Protein 4ZRM (pdb70)

Structure (mmCIF, N/CA/C/O backbone):
data_4ZRM
#
_entry.id   4ZRM
#
_cell.length_a   82.542
_cell.length_b   150.262
_cell.length_c   60.606
_cell.angle_alpha   90.00
_cell.angle_beta   90.00
_cell.angle_gamma   90.00
#
_symmetry.space_group_name_H-M   'P 21 21 2'
#
loop_
_entity.id
_entity.type
_entity.pdbx_description
1 polymer 'UDP-glucose 4-epimerase'
2 non-polymer NICOTINAMIDE-ADENINE-DINUCLEOTIDE
3 non-polymer GLYCEROL
4 water water
#
loop_
_atom_site.group_PDB
_atom_site.id
_atom_site.type_symbol
_atom_site.label_atom_id
_atom_site.label_alt_id
_atom_site.label_comp_id
_atom_site.label_asym_id
_atom_site.label_entity_id
_atom_site.label_seq_id
_atom_site.pdbx_PDB_ins_code
_atom_site.Cartn_x
_atom_site.Cartn_y
_atom_site.Cartn_z
_atom_site.occupancy
_atom_site.B_iso_or_equiv
_atom_site.auth_seq_id
_atom_site.auth_comp_id
_atom_site.auth_asym_id
_atom_site.auth_atom_id
_atom_site.pdbx_PDB_model_num
ATOM 1 N N . MET A 1 4 ? 33.358 34.904 5.745 1.00 27.13 1 MET A N 1
ATOM 2 C CA . MET A 1 4 ? 32.369 34.543 4.721 1.00 23.55 1 MET A CA 1
ATOM 3 C C . MET A 1 4 ? 31.037 34.114 5.350 1.00 18.57 1 MET A C 1
ATOM 4 O O . MET A 1 4 ? 31.032 33.268 6.253 1.00 21.89 1 MET A O 1
ATOM 9 N N . ASN A 1 5 ? 29.921 34.681 4.873 1.00 14.24 2 ASN A N 1
ATOM 10 C CA . ASN A 1 5 ? 28.587 34.299 5.364 1.00 11.62 2 ASN A CA 1
ATOM 11 C C . ASN A 1 5 ? 27.970 33.145 4.576 1.00 11.44 2 ASN A C 1
ATOM 12 O O . ASN A 1 5 ? 27.996 33.122 3.345 1.00 11.95 2 ASN A O 1
ATOM 17 N N . ILE A 1 6 ? 27.374 32.207 5.294 1.00 12.23 3 ILE A N 1
ATOM 18 C CA . ILE A 1 6 ? 26.747 31.050 4.668 1.00 8.23 3 ILE A CA 1
ATOM 19 C C . ILE A 1 6 ? 25.351 30.939 5.240 1.00 9.19 3 ILE A C 1
ATOM 20 O O . ILE A 1 6 ? 25.179 31.069 6.445 1.00 11.83 3 ILE A O 1
ATOM 25 N N . LEU A 1 7 ? 24.355 30.704 4.390 1.00 6.91 4 LEU A N 1
ATOM 26 C CA . LEU A 1 7 ? 22.990 30.474 4.862 1.00 8.84 4 LEU A CA 1
ATOM 27 C C . LEU A 1 7 ? 22.706 28.981 4.883 1.00 9.38 4 LEU A C 1
ATOM 28 O O . LEU A 1 7 ? 22.943 28.292 3.890 1.00 8.44 4 LEU A O 1
ATOM 33 N N . VAL A 1 8 ? 22.208 28.473 6.006 1.00 8.83 5 VAL A N 1
ATOM 34 C CA . VAL A 1 8 ? 21.772 27.076 6.066 1.00 6.86 5 VAL A CA 1
ATOM 35 C C . VAL A 1 8 ? 20.281 27.064 6.381 1.00 10.09 5 VAL A C 1
ATOM 36 O O . VAL A 1 8 ? 19.859 27.466 7.466 1.00 8.13 5 VAL A O 1
ATOM 40 N N . THR A 1 9 ? 19.468 26.630 5.430 1.00 8.65 6 THR A N 1
ATOM 41 C CA . THR A 1 9 ? 18.053 26.492 5.728 1.00 6.30 6 THR A CA 1
ATOM 42 C C . THR A 1 9 ? 17.864 25.128 6.376 1.00 5.89 6 THR A C 1
ATOM 43 O O . THR A 1 9 ? 18.588 24.172 6.069 1.00 6.17 6 THR A O 1
ATOM 47 N N . GLY A 1 10 ? 16.891 25.020 7.272 1.00 7.27 7 GLY A N 1
ATOM 48 C CA . GLY A 1 10 ? 16.649 23.745 7.921 1.00 7.74 7 GLY A CA 1
ATOM 49 C C . GLY A 1 10 ? 17.712 23.404 8.945 1.00 10.03 7 GLY A C 1
ATOM 50 O O . GLY A 1 10 ? 17.857 22.238 9.334 1.00 8.65 7 GLY A O 1
ATOM 51 N N . GLY A 1 11 ? 18.450 24.421 9.395 1.00 8.03 8 GLY A N 1
ATOM 52 C CA . GLY A 1 11 ? 19.567 24.214 10.304 1.00 9.63 8 GLY A CA 1
ATOM 53 C C . GLY A 1 11 ? 19.209 23.807 11.729 1.00 12.12 8 GLY A C 1
ATOM 54 O O . GLY A 1 11 ? 20.108 23.527 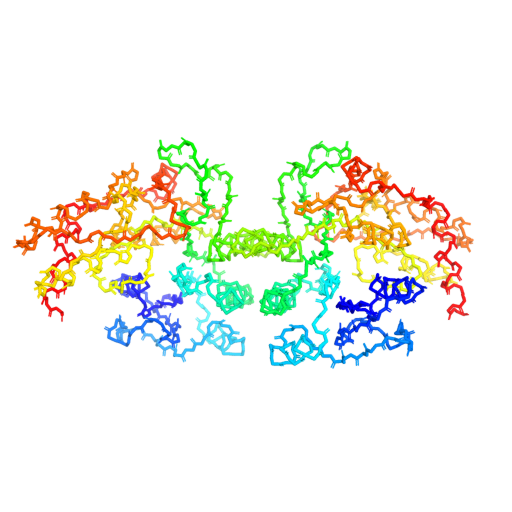12.526 1.00 12.91 8 GLY A O 1
ATOM 55 N N . ALA A 1 12 ? 17.919 23.778 12.065 1.00 7.55 9 ALA A N 1
ATOM 56 C CA . ALA A 1 12 ? 17.493 23.266 13.369 1.00 9.13 9 ALA A CA 1
ATOM 57 C C . ALA A 1 12 ? 17.139 21.789 13.267 1.00 8.30 9 ALA A C 1
ATOM 58 O O . ALA A 1 12 ? 16.776 21.154 14.260 1.00 8.98 9 ALA A O 1
ATOM 60 N N . GLY A 1 13 ? 17.237 21.240 12.062 1.00 7.98 10 GLY A N 1
ATOM 61 C CA . GLY A 1 13 ? 16.845 19.855 11.853 1.00 8.86 10 GLY A CA 1
ATOM 62 C C . GLY A 1 13 ? 17.979 18.871 12.047 1.00 10.99 10 GLY A C 1
ATOM 63 O O . GLY A 1 13 ? 19.065 19.244 12.483 1.00 10.61 10 GLY A O 1
ATOM 64 N N . PHE A 1 14 ? 17.723 17.614 11.701 1.00 8.22 11 PHE A N 1
ATOM 65 C CA . PHE A 1 14 ? 18.673 16.521 11.887 1.00 7.99 11 PHE A CA 1
ATOM 66 C C . PHE A 1 14 ? 19.965 16.754 11.097 1.00 9.18 11 PHE A C 1
ATOM 67 O O . PHE A 1 14 ? 21.010 17.017 11.684 1.00 9.72 11 PHE A O 1
ATOM 75 N N . ILE A 1 15 ? 19.908 16.676 9.775 1.00 7.66 12 ILE A N 1
ATOM 76 C CA . ILE A 1 15 ? 21.136 16.836 8.990 1.00 7.32 12 ILE A CA 1
ATOM 77 C C . ILE A 1 15 ? 21.646 18.275 9.044 1.00 9.01 12 ILE A C 1
ATOM 78 O O . ILE A 1 15 ? 22.863 18.524 9.171 1.00 9.61 12 ILE A O 1
ATOM 83 N N . GLY A 1 16 ? 20.715 19.224 8.953 1.00 8.12 13 GLY A N 1
ATOM 84 C CA . GLY A 1 16 ? 21.053 20.638 8.950 1.00 9.33 13 GLY A CA 1
ATOM 85 C C . GLY A 1 16 ? 21.847 21.089 10.167 1.00 10.59 13 GLY A C 1
ATOM 86 O O . GLY A 1 16 ? 22.801 21.865 10.047 1.00 8.65 13 GLY A O 1
ATOM 87 N N . SER A 1 17 ? 21.480 20.612 11.352 1.00 9.11 14 SER A N 1
ATOM 88 C CA . SER A 1 17 ? 22.206 21.044 12.546 1.00 10.83 14 SER A CA 1
ATOM 89 C C . SER A 1 17 ? 23.636 20.519 12.571 1.00 11.49 14 SER A C 1
ATOM 90 O O . SER A 1 17 ? 24.527 21.162 13.126 1.00 11.97 14 SER A O 1
ATOM 93 N N . HIS A 1 18 ? 23.860 19.348 11.988 1.00 9.27 15 HIS A N 1
ATOM 94 C CA . HIS A 1 18 ? 25.219 18.824 11.871 1.00 10.09 15 HIS A CA 1
ATOM 95 C C . HIS A 1 18 ? 26.030 19.646 10.868 1.00 11.21 15 HIS A C 1
ATOM 96 O O . HIS A 1 18 ? 27.221 19.890 11.082 1.00 11.68 15 HIS A O 1
ATOM 103 N N . VAL A 1 19 ? 25.389 20.076 9.784 1.00 10.43 16 VAL A N 1
ATOM 104 C CA . VAL A 1 19 ? 26.061 20.947 8.813 1.00 10.21 16 VAL A CA 1
ATOM 105 C C . VAL A 1 19 ? 26.447 22.292 9.438 1.00 10.28 16 VAL A C 1
ATOM 106 O O . VAL A 1 19 ? 27.567 22.784 9.242 1.00 10.89 16 VAL A O 1
ATOM 110 N N . VAL A 1 20 ? 25.526 22.885 10.193 1.00 8.49 17 VAL A N 1
ATOM 111 C CA . VAL A 1 20 ? 25.825 24.120 10.913 1.00 8.62 17 VAL A CA 1
ATOM 112 C C . VAL A 1 20 ? 27.017 23.945 11.854 1.00 10.55 17 VAL A C 1
ATOM 113 O O . VAL A 1 20 ? 27.937 24.774 11.860 1.00 10.98 17 VAL A O 1
ATOM 117 N N . ASP A 1 21 ? 27.008 22.872 12.635 1.00 10.16 18 ASP A N 1
ATOM 118 C CA . ASP A 1 21 ? 28.091 22.636 13.593 1.00 14.34 18 ASP A CA 1
ATOM 119 C C . ASP A 1 21 ? 29.450 22.607 12.905 1.00 17.32 18 ASP A C 1
ATOM 120 O O . ASP A 1 21 ? 30.419 23.215 13.381 1.00 16.31 18 ASP A O 1
ATOM 125 N N . LYS A 1 22 ? 29.507 21.908 11.777 1.00 13.74 19 LYS A N 1
ATOM 126 C CA . LYS A 1 22 ? 30.756 21.732 11.039 1.00 18.61 19 LYS A CA 1
ATOM 127 C C . LYS A 1 22 ? 31.240 23.047 10.431 1.00 18.00 19 LYS A C 1
ATOM 128 O O . LYS A 1 22 ? 32.441 23.342 10.430 1.00 15.58 19 LYS A O 1
ATOM 134 N N . LEU A 1 23 ? 30.306 23.847 9.927 1.00 14.09 20 LEU A N 1
ATOM 135 C CA . LEU A 1 23 ? 30.656 25.147 9.353 1.00 12.18 20 LEU A CA 1
ATOM 136 C C . LEU A 1 23 ? 31.155 26.113 10.420 1.00 16.09 20 LEU A C 1
ATOM 137 O O . LEU A 1 23 ? 32.143 26.824 10.203 1.00 16.24 20 LEU A O 1
ATOM 142 N N . ILE A 1 24 ? 30.477 26.135 11.568 1.00 11.87 21 ILE A N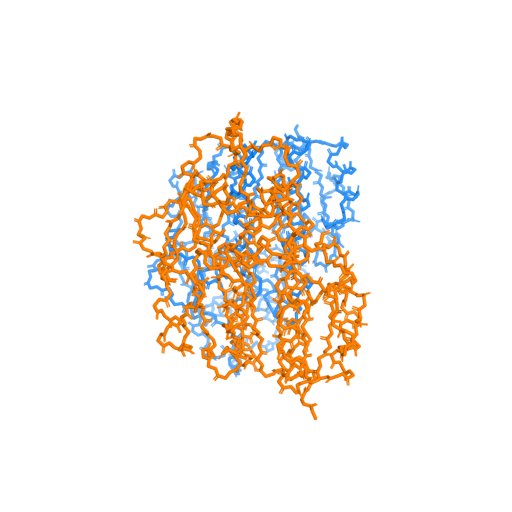 1
ATOM 143 C CA . ILE A 1 24 ? 30.902 26.973 12.692 1.00 16.12 21 ILE A CA 1
ATOM 144 C C . ILE A 1 24 ? 32.310 26.582 13.137 1.00 18.07 21 ILE A C 1
ATOM 145 O O . ILE A 1 24 ? 33.170 27.444 13.359 1.00 20.19 21 ILE A O 1
ATOM 150 N N . GLU A 1 25 ? 32.541 25.27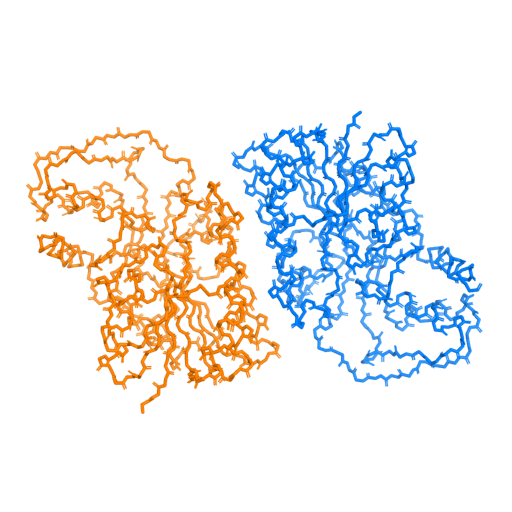9 13.251 1.00 15.10 22 GLU A N 1
ATOM 151 C CA . GLU A 1 25 ? 33.859 24.747 13.592 1.00 21.95 22 GLU A CA 1
ATOM 152 C C . GLU A 1 25 ? 34.935 25.264 12.654 1.00 25.27 22 GLU A C 1
ATOM 153 O O . GLU A 1 25 ? 36.016 25.645 13.095 1.00 26.82 22 GLU A O 1
ATOM 159 N N . ASN A 1 26 ? 34.644 25.249 11.355 1.00 20.53 23 ASN A N 1
ATOM 160 C CA . ASN A 1 26 ? 35.616 25.667 10.347 1.00 21.61 23 ASN A CA 1
ATOM 161 C C . ASN A 1 26 ? 35.746 27.176 10.181 1.00 20.58 23 ASN A C 1
ATOM 162 O O . ASN A 1 26 ? 36.421 27.638 9.262 1.00 25.22 23 ASN A O 1
ATOM 167 N N . GLY A 1 27 ? 35.081 27.932 11.050 1.00 19.56 24 GLY A N 1
ATOM 168 C CA . GLY A 1 27 ? 35.256 29.375 11.120 1.00 20.40 24 GLY A CA 1
ATOM 169 C C . GLY A 1 27 ? 34.342 30.222 10.253 1.00 22.79 24 GLY A C 1
ATOM 170 O O . GLY A 1 27 ? 34.565 31.418 10.101 1.00 19.16 24 GLY A O 1
ATOM 171 N N . TYR A 1 28 ? 33.301 29.627 9.679 1.00 16.87 25 TYR A N 1
ATOM 172 C CA . TYR A 1 28 ? 32.376 30.408 8.866 1.00 18.14 25 TYR A CA 1
ATOM 173 C C . TYR A 1 28 ? 31.349 31.142 9.710 1.00 17.41 25 TYR A C 1
ATOM 174 O O . TYR A 1 28 ? 31.008 30.702 10.806 1.00 16.70 25 TYR A O 1
ATOM 183 N N . GLY A 1 29 ? 30.859 32.262 9.191 1.00 15.17 26 GLY A N 1
ATOM 184 C CA . GLY A 1 29 ? 29.700 32.919 9.769 1.00 17.14 26 GLY A CA 1
ATOM 185 C C . GLY A 1 29 ? 28.468 32.217 9.222 1.00 14.82 26 GLY A C 1
ATOM 186 O O . GLY A 1 29 ? 28.305 32.105 8.001 1.00 16.39 26 GLY A O 1
ATOM 187 N N . VAL A 1 30 ? 27.615 31.714 10.107 1.00 12.13 27 VAL A N 1
ATOM 188 C CA . VAL A 1 30 ? 26.454 30.950 9.654 1.00 9.65 27 VAL A CA 1
ATOM 189 C C . VAL A 1 30 ? 25.155 31.621 10.078 1.00 10.96 27 VAL A C 1
ATOM 190 O O . VAL A 1 30 ? 24.996 32.038 11.233 1.00 10.87 27 VAL A O 1
ATOM 194 N N . ILE A 1 31 ? 24.244 31.744 9.123 1.00 9.58 28 ILE A N 1
ATOM 195 C CA . ILE A 1 31 ? 22.904 32.238 9.375 1.00 9.75 28 ILE A CA 1
ATOM 196 C C . ILE A 1 31 ? 21.986 31.037 9.151 1.00 12.04 28 ILE A C 1
ATOM 197 O O . ILE A 1 31 ? 22.126 30.327 8.148 1.00 10.41 28 ILE A O 1
ATOM 202 N N . VAL A 1 32 ? 21.083 30.788 10.098 1.00 8.79 29 VAL A N 1
ATOM 203 C CA . VAL A 1 32 ? 20.137 29.676 9.999 1.00 8.90 29 VAL A CA 1
ATOM 204 C C . VAL A 1 32 ? 18.704 30.183 9.845 1.00 10.79 29 VAL A C 1
ATOM 205 O O . VAL A 1 32 ? 18.278 31.080 10.576 1.00 10.20 29 VAL A O 1
ATOM 209 N N . VAL A 1 33 ? 17.971 29.631 8.877 1.00 8.13 30 VAL A N 1
ATOM 210 C CA . VAL A 1 33 ? 16.546 29.902 8.758 1.00 8.96 30 VAL A CA 1
ATOM 211 C C . VAL A 1 33 ? 15.825 28.589 8.995 1.00 10.65 30 VAL A C 1
ATOM 212 O O . VAL A 1 33 ? 16.115 27.598 8.328 1.00 8.89 30 VAL A O 1
ATOM 216 N N . ASP A 1 34 ? 14.898 28.564 9.952 1.00 8.17 31 ASP A N 1
ATOM 217 C CA . ASP A 1 34 ? 14.170 27.335 10.255 1.00 8.34 31 ASP A CA 1
ATOM 218 C C . ASP A 1 34 ? 12.873 27.698 10.973 1.00 7.94 31 ASP A C 1
ATOM 219 O O . ASP A 1 34 ? 12.886 28.518 11.895 1.00 9.41 31 ASP A O 1
ATOM 224 N N . ASN A 1 35 ? 11.751 27.130 10.541 1.00 8.64 32 ASN A N 1
ATOM 225 C CA . ASN A 1 35 ? 10.467 27.514 11.136 1.00 10.15 32 ASN A CA 1
ATOM 226 C C . ASN A 1 35 ? 10.083 26.609 12.312 1.00 11.47 32 ASN A C 1
ATOM 227 O O . ASN A 1 35 ? 8.998 26.745 12.882 1.00 8.89 32 ASN A O 1
ATOM 232 N N . LEU A 1 36 ? 10.989 25.690 12.654 1.00 8.13 33 LEU A N 1
ATOM 233 C CA . LEU A 1 36 ? 10.807 24.748 13.765 1.00 10.45 33 LEU A CA 1
ATOM 234 C C . LEU A 1 36 ? 9.544 23.894 13.640 1.00 13.23 33 LEU A C 1
ATOM 235 O O . LEU A 1 36 ? 8.906 23.561 14.639 1.00 15.64 33 LEU A O 1
ATOM 240 N N . SER A 1 37 ? 9.187 23.534 12.418 1.00 11.97 34 SER A N 1
ATOM 241 C CA . SER A 1 37 ? 8.049 22.649 12.204 1.00 15.55 34 SER A CA 1
ATOM 242 C C . SER A 1 37 ? 8.409 21.213 12.613 1.00 18.83 34 SER A C 1
ATOM 243 O O . SER A 1 37 ? 7.600 20.508 13.213 1.00 21.42 34 SER A O 1
ATOM 246 N N . SER A 1 38 ? 9.628 20.792 12.295 1.00 10.95 35 SER A N 1
ATOM 247 C CA . SER A 1 38 ? 10.139 19.488 12.716 1.00 12.05 35 SER A CA 1
ATOM 248 C C . SER A 1 38 ? 11.512 19.606 13.395 1.00 12.69 35 SER A C 1
ATOM 249 O O . SER A 1 38 ? 11.979 18.664 14.050 1.00 14.87 35 SER A O 1
ATOM 252 N N . GLY A 1 39 ? 12.166 20.756 13.245 1.00 12.02 36 GLY A N 1
ATOM 253 C CA . GLY A 1 39 ? 13.448 20.975 13.907 1.00 9.52 36 GLY A CA 1
ATOM 254 C C . GLY A 1 39 ? 13.250 21.331 15.372 1.00 10.88 36 GLY A C 1
ATOM 255 O O . GLY A 1 39 ? 12.118 21.564 15.800 1.00 13.02 36 GLY A O 1
ATOM 256 N N . LYS A 1 40 ? 14.349 21.398 16.121 1.00 8.09 37 LYS A N 1
ATOM 257 C CA . LYS A 1 40 ? 14.303 21.533 17.577 1.00 12.03 37 LYS A CA 1
ATOM 258 C C . LYS A 1 40 ? 15.209 22.657 18.028 1.00 12.96 37 LYS A C 1
ATOM 259 O O . LYS A 1 40 ? 16.326 22.792 17.533 1.00 10.37 37 LYS A O 1
ATOM 265 N N . VAL A 1 41 ? 14.744 23.443 18.991 1.00 10.71 38 VAL A N 1
ATOM 266 C CA . VAL A 1 41 ? 15.559 24.520 19.532 1.00 11.32 38 VAL A CA 1
ATOM 267 C C . VAL A 1 41 ? 16.875 23.988 20.096 1.00 14.75 38 VAL A C 1
ATOM 268 O O . VAL A 1 41 ? 17.910 24.641 19.968 1.00 15.94 38 VAL A O 1
ATOM 272 N N . GLU A 1 42 ? 16.841 22.791 20.677 1.00 13.23 39 GLU A N 1
ATOM 273 C CA . GLU A 1 42 ? 18.045 22.183 21.260 1.00 14.98 39 GLU A CA 1
ATOM 274 C C . GLU A 1 42 ? 19.131 21.866 20.228 1.00 15.16 39 GLU A C 1
ATOM 275 O O . GLU A 1 42 ? 20.297 21.682 20.590 1.00 15.70 39 GLU A O 1
ATOM 281 N N . ASN A 1 43 ? 18.755 21.771 18.952 1.00 13.13 40 ASN A N 1
ATOM 282 C CA . ASN A 1 43 ? 19.728 21.466 17.898 1.00 13.88 40 ASN A CA 1
ATOM 283 C C . ASN A 1 43 ? 20.513 22.689 17.450 1.00 13.38 40 ASN A C 1
ATOM 284 O O . ASN A 1 43 ? 21.513 22.563 16.755 1.00 14.91 40 ASN A O 1
ATOM 289 N N . LEU A 1 44 ? 20.043 23.872 17.822 1.00 12.68 41 LEU A N 1
ATOM 290 C CA . LEU A 1 44 ? 20.640 25.106 17.316 1.00 15.26 41 LEU A CA 1
ATOM 291 C C . LEU A 1 44 ? 21.992 25.366 17.947 1.00 16.11 41 LEU A C 1
ATOM 292 O O . LEU A 1 44 ? 22.197 25.108 19.129 1.00 15.41 41 LEU A O 1
ATOM 297 N N . ASN A 1 45 ? 22.913 25.868 17.134 1.00 12.44 42 ASN A N 1
ATOM 298 C CA . ASN A 1 45 ? 24.255 26.242 17.574 1.00 17.13 42 ASN A CA 1
ATOM 299 C C . ASN A 1 45 ? 24.248 27.697 18.037 1.00 17.46 42 ASN A C 1
ATOM 300 O O . ASN A 1 45 ? 23.837 28.588 17.282 1.00 13.39 42 ASN A O 1
ATOM 305 N N . ARG A 1 46 ? 24.684 27.941 19.274 1.00 14.21 43 ARG A N 1
ATOM 306 C CA . ARG A 1 46 ? 24.607 29.281 19.870 1.00 18.68 43 ARG A CA 1
ATOM 307 C C . ARG A 1 46 ? 25.457 30.311 19.146 1.00 14.91 43 ARG A C 1
ATOM 308 O O . ARG A 1 46 ? 25.298 31.513 19.344 1.00 14.97 43 ARG A O 1
ATOM 316 N N . ASN A 1 47 ? 26.378 29.841 18.320 1.00 14.18 44 ASN A N 1
ATOM 317 C CA . ASN A 1 47 ? 27.248 30.737 17.571 1.00 11.71 44 ASN A CA 1
ATOM 318 C C . ASN A 1 47 ? 26.668 31.217 16.243 1.00 16.63 44 ASN A C 1
ATOM 319 O O . ASN A 1 47 ? 27.193 32.156 15.646 1.00 13.87 44 ASN A O 1
ATOM 324 N N . ALA A 1 48 ? 25.598 30.576 15.778 1.00 13.94 45 ALA A N 1
ATOM 325 C CA . ALA A 1 48 ? 24.991 30.938 14.497 1.00 11.64 45 ALA A CA 1
ATOM 326 C C . ALA A 1 48 ? 23.841 31.900 14.713 1.00 13.05 45 ALA A C 1
ATOM 327 O O . ALA A 1 48 ? 23.176 31.845 15.746 1.00 12.33 45 ALA A O 1
ATOM 329 N N . LEU A 1 49 ? 23.619 32.804 13.755 1.00 9.06 46 LEU A N 1
ATOM 330 C CA . LEU A 1 49 ? 22.512 33.737 13.826 1.00 10.14 46 LEU A CA 1
ATOM 331 C C . LEU A 1 49 ? 21.257 32.969 13.423 1.00 14.79 46 LEU A C 1
ATOM 332 O O . LEU A 1 49 ? 21.265 32.278 12.411 1.00 14.32 46 LEU A O 1
ATOM 337 N N . PHE A 1 50 ? 20.186 33.064 14.206 1.00 10.51 47 PHE A N 1
ATOM 338 C CA . PHE A 1 50 ? 19.002 32.248 13.927 1.00 10.72 47 PHE A CA 1
ATOM 339 C C . PHE A 1 50 ? 17.756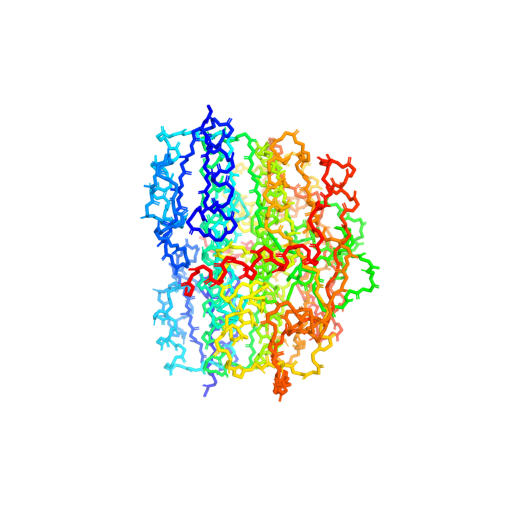 33.085 13.639 1.00 14.41 47 PHE A C 1
ATOM 340 O O . PHE A 1 50 ? 17.420 34.001 14.392 1.00 13.80 47 PHE A O 1
ATOM 348 N N . TYR A 1 51 ? 17.090 32.780 12.528 1.00 9.29 48 TYR A N 1
ATOM 349 C CA . TYR A 1 51 ? 15.813 33.394 12.204 1.00 11.07 48 TYR A CA 1
ATOM 350 C C . TYR A 1 51 ? 14.735 32.344 12.204 1.00 11.37 48 TYR A C 1
ATOM 351 O O . TYR A 1 51 ? 14.778 31.415 11.394 1.00 8.99 48 TYR A O 1
ATOM 360 N N . GLU A 1 52 ? 13.760 32.497 13.091 1.00 8.54 49 GLU A N 1
ATOM 361 C CA . GLU A 1 52 ? 12.653 31.545 13.150 1.00 10.78 49 GLU A CA 1
ATOM 362 C C . GLU A 1 52 ? 11.597 32.000 12.160 1.00 11.52 49 GLU A C 1
ATOM 363 O O . GLU A 1 52 ? 10.649 32.716 12.510 1.00 11.72 49 GLU A O 1
ATOM 369 N N . GLN A 1 53 ? 11.792 31.617 10.903 1.00 10.06 50 GLN A N 1
ATOM 370 C CA . GLN A 1 53 ? 10.963 32.105 9.813 1.00 9.04 50 GLN A CA 1
ATOM 371 C C . GLN A 1 53 ? 10.812 31.001 8.782 1.00 12.26 50 GLN A C 1
ATOM 372 O O . GLN A 1 53 ? 11.582 30.043 8.767 1.00 10.95 50 GLN A O 1
ATOM 378 N N . SER A 1 54 ? 9.836 31.155 7.898 1.00 9.81 51 SER A N 1
ATOM 379 C CA . SER A 1 54 ? 9.599 30.169 6.860 1.00 9.76 51 SER A CA 1
ATOM 380 C C . SER A 1 54 ? 10.237 30.574 5.535 1.00 12.51 51 SER A C 1
ATOM 381 O O . SER A 1 54 ? 10.193 31.739 5.163 1.00 10.67 51 SER A O 1
ATOM 384 N N . ILE A 1 55 ? 10.785 29.608 4.799 1.00 8.12 52 ILE A N 1
ATOM 385 C CA . ILE A 1 55 ? 11.456 29.916 3.540 1.00 10.02 52 ILE A CA 1
ATOM 386 C C . ILE A 1 55 ? 10.463 30.372 2.477 1.00 12.41 52 ILE A C 1
ATOM 387 O O . ILE A 1 55 ? 10.862 30.946 1.468 1.00 12.10 52 ILE A O 1
ATOM 392 N N . GLU A 1 56 ? 9.173 30.134 2.712 1.00 10.96 53 GLU A N 1
ATOM 393 C CA . GLU A 1 56 ? 8.136 30.546 1.769 1.00 14.47 53 GLU A CA 1
ATOM 394 C C . GLU A 1 56 ? 7.763 32.024 1.911 1.00 15.68 53 GLU A C 1
ATOM 395 O O . GLU A 1 56 ? 7.022 32.561 1.092 1.00 14.34 53 GLU A O 1
ATOM 401 N N . ASP A 1 57 ? 8.261 32.664 2.964 1.00 14.36 54 ASP A N 1
ATOM 402 C CA . ASP A 1 57 ? 7.922 34.055 3.280 1.00 14.58 54 ASP A CA 1
ATOM 403 C C . ASP A 1 57 ? 8.825 34.969 2.464 1.00 18.74 54 ASP A C 1
ATOM 404 O O . ASP A 1 57 ? 9.965 35.208 2.853 1.00 14.35 54 ASP A O 1
ATOM 409 N N . GLU A 1 58 ? 8.330 35.478 1.335 1.00 13.27 55 GLU A N 1
ATOM 410 C CA . GLU A 1 58 ? 9.180 36.243 0.415 1.00 17.07 55 GLU A CA 1
ATOM 411 C C . GLU A 1 58 ? 9.752 37.521 1.037 1.00 14.80 55 GLU A C 1
ATOM 412 O O . GLU A 1 58 ? 10.919 37.866 0.815 1.00 13.24 55 GLU A O 1
ATOM 418 N N . GLU A 1 59 ? 8.941 38.231 1.804 1.00 16.73 56 GLU A N 1
ATOM 419 C CA . GLU A 1 59 ? 9.414 39.482 2.386 1.00 17.94 56 GLU A CA 1
ATOM 420 C C . GLU A 1 59 ? 10.486 39.234 3.442 1.00 15.22 56 GLU A C 1
ATOM 421 O O . GLU A 1 59 ? 11.444 39.999 3.565 1.00 14.78 56 GLU A O 1
ATOM 427 N N . MET A 1 60 ? 10.345 38.155 4.202 1.00 14.27 57 MET A N 1
ATOM 428 C CA . MET A 1 60 ? 11.347 37.861 5.225 1.00 13.93 57 MET A CA 1
ATOM 429 C C . MET A 1 60 ? 12.645 37.342 4.612 1.00 14.87 57 MET A C 1
ATOM 430 O O . MET A 1 60 ? 13.742 37.684 5.071 1.00 13.59 57 MET A O 1
ATOM 435 N N . MET A 1 61 ? 12.533 36.510 3.580 1.00 11.17 58 MET A N 1
ATOM 436 C CA . MET A 1 61 ? 13.730 36.045 2.886 1.00 11.64 58 MET A CA 1
ATOM 437 C C . MET A 1 61 ? 14.437 37.201 2.186 1.00 11.64 58 MET A C 1
ATOM 438 O O . MET A 1 61 ? 15.658 37.254 2.159 1.00 9.49 58 MET A O 1
ATOM 443 N N . GLU A 1 62 ? 13.668 38.134 1.641 1.00 10.47 59 GLU A N 1
ATOM 444 C CA . GLU A 1 62 ? 14.244 39.350 1.065 1.00 12.48 59 GLU A CA 1
ATOM 445 C C . GLU A 1 62 ? 15.100 40.072 2.106 1.00 14.13 59 GLU A C 1
ATOM 446 O O . GLU A 1 62 ? 16.242 40.467 1.837 1.00 13.40 59 GLU A O 1
ATOM 452 N N . ARG A 1 63 ? 14.550 40.221 3.304 1.00 12.25 60 ARG A N 1
ATOM 453 C CA . ARG A 1 63 ? 15.254 40.900 4.383 1.00 14.60 60 ARG A CA 1
ATOM 454 C C . ARG A 1 63 ? 16.553 40.180 4.754 1.00 17.15 60 ARG A C 1
ATOM 455 O O . ARG A 1 63 ? 17.619 40.796 4.833 1.00 12.95 60 ARG A O 1
ATOM 463 N N . ILE A 1 64 ? 16.463 38.870 4.960 1.00 12.18 61 ILE A N 1
ATOM 464 C CA . ILE A 1 64 ? 17.619 38.097 5.390 1.00 12.68 61 ILE A CA 1
ATOM 465 C C . ILE A 1 64 ? 18.741 38.111 4.351 1.00 15.00 61 ILE A C 1
ATOM 466 O O . ILE A 1 64 ? 19.911 38.352 4.697 1.00 11.34 61 ILE A O 1
ATOM 471 N N . PHE A 1 65 ? 18.404 37.874 3.081 1.00 11.10 62 PHE A N 1
ATOM 472 C CA . PHE A 1 65 ? 19.431 37.940 2.035 1.00 12.00 62 PHE A CA 1
ATOM 473 C C . PHE A 1 65 ? 20.028 39.348 1.904 1.00 11.83 62 PHE A C 1
ATOM 474 O O . PHE A 1 65 ? 21.230 39.493 1.662 1.00 12.49 62 PHE A O 1
ATOM 482 N N . SER A 1 66 ? 19.203 40.382 2.037 1.00 11.20 63 SER A N 1
ATOM 483 C CA . SER A 1 66 ? 19.696 41.750 1.832 1.00 13.47 63 SER A CA 1
ATOM 484 C C . SER A 1 66 ? 20.654 42.176 2.940 1.00 16.70 63 SER A C 1
ATOM 485 O O . SER A 1 66 ? 21.609 42.914 2.692 1.00 14.19 63 SER A O 1
ATOM 488 N N . LEU A 1 67 ? 20.401 41.704 4.157 1.00 11.70 64 LEU A N 1
ATOM 489 C CA . LEU A 1 67 ? 21.277 42.006 5.299 1.00 13.05 64 LEU A CA 1
ATOM 490 C C . LEU A 1 67 ? 22.607 41.267 5.250 1.00 15.04 64 LEU A C 1
ATOM 491 O O . LEU A 1 67 ? 23.650 41.832 5.576 1.00 16.27 64 LEU A O 1
ATOM 496 N N . HIS A 1 68 ? 22.585 40.001 4.846 1.00 11.53 65 HIS A N 1
ATOM 497 C CA . HIS A 1 68 ? 23.753 39.152 5.066 1.00 12.33 65 HIS A CA 1
ATOM 498 C C . HIS A 1 68 ? 24.451 38.665 3.801 1.00 11.52 65 HIS A C 1
ATOM 499 O O . HIS A 1 68 ? 25.570 38.170 3.876 1.00 12.09 65 HIS A O 1
ATOM 506 N N . ARG A 1 69 ? 23.782 38.809 2.660 1.00 13.42 66 ARG A N 1
ATOM 507 C CA . ARG A 1 69 ? 24.337 38.448 1.346 1.00 13.01 66 ARG A CA 1
ATOM 508 C C . ARG A 1 69 ? 25.194 37.190 1.336 1.00 13.09 66 ARG A C 1
ATOM 509 O O . ARG A 1 69 ? 26.376 37.238 0.979 1.00 13.31 66 ARG A O 1
ATOM 517 N N . PRO A 1 70 ? 24.594 36.046 1.718 1.00 11.80 67 PRO A N 1
ATOM 518 C CA . PRO A 1 70 ? 25.359 34.796 1.822 1.00 11.00 67 PRO A CA 1
ATOM 519 C C . PRO A 1 70 ? 26.045 34.432 0.511 1.00 12.76 67 PRO A C 1
ATOM 520 O O . PRO A 1 70 ? 25.471 34.626 -0.567 1.00 12.25 67 PRO A O 1
ATOM 524 N N . GLU A 1 71 ? 27.265 33.919 0.603 1.00 9.90 68 GLU A N 1
ATOM 525 C CA . GLU A 1 71 ? 27.993 33.484 -0.585 1.00 12.51 68 GLU A CA 1
ATOM 526 C C . GLU A 1 71 ? 27.586 32.069 -0.981 1.00 12.83 68 GLU A C 1
ATOM 527 O O . GLU A 1 71 ? 27.612 31.710 -2.165 1.00 12.62 68 GLU A O 1
ATOM 533 N N . TYR A 1 72 ? 27.215 31.270 0.014 1.00 11.88 69 TYR A N 1
ATOM 534 C CA . TYR A 1 72 ? 26.697 29.924 -0.220 1.00 11.15 69 TYR A CA 1
ATOM 535 C C . TYR A 1 72 ? 25.372 29.751 0.484 1.00 10.67 69 TYR A C 1
ATOM 536 O O . TYR A 1 72 ? 25.156 30.315 1.561 1.00 10.25 69 TYR A O 1
ATOM 545 N N . VAL A 1 73 ? 24.507 28.941 -0.113 1.00 7.70 70 VAL A N 1
ATOM 546 C CA . VAL A 1 73 ? 23.272 28.514 0.531 1.00 9.74 70 VAL A CA 1
ATOM 547 C C . VAL A 1 73 ? 23.271 26.999 0.566 1.00 9.00 70 VAL A C 1
ATOM 548 O O . VAL A 1 73 ? 23.423 26.346 -0.471 1.00 10.72 70 VAL A O 1
ATOM 552 N N . PHE A 1 74 ? 23.153 26.441 1.765 1.00 8.58 71 PHE A N 1
ATOM 553 C CA . PHE A 1 74 ? 22.927 25.010 1.924 1.00 8.69 71 PHE A CA 1
ATOM 554 C C . PHE A 1 74 ? 21.448 24.866 2.200 1.00 8.51 71 PHE A C 1
ATOM 555 O O . PHE A 1 74 ? 20.957 25.329 3.232 1.00 8.21 71 PHE A O 1
ATOM 563 N N . HIS A 1 75 ? 20.720 24.256 1.274 1.00 8.06 72 HIS A N 1
ATOM 564 C CA . HIS A 1 75 ? 19.266 24.226 1.374 1.00 7.36 72 HIS A CA 1
ATOM 565 C C . HIS A 1 75 ? 18.807 22.871 1.868 1.00 9.72 72 HIS A C 1
ATOM 566 O O . HIS A 1 75 ? 18.677 21.933 1.069 1.00 7.50 72 HIS A O 1
ATOM 573 N N . LEU A 1 76 ? 18.578 22.770 3.180 1.00 6.73 73 LEU A N 1
ATOM 574 C CA . LEU A 1 76 ? 18.144 21.524 3.791 1.00 7.60 73 LEU A CA 1
ATOM 575 C C . LEU A 1 76 ? 16.709 21.595 4.289 1.00 8.75 73 LEU A C 1
ATOM 576 O O . LEU A 1 76 ? 16.136 20.570 4.640 1.00 11.14 73 LEU A O 1
ATOM 581 N N . ALA A 1 77 ? 16.114 22.787 4.309 1.00 7.53 74 ALA A N 1
ATOM 582 C CA . ALA A 1 77 ? 14.752 22.915 4.830 1.00 7.97 74 ALA A CA 1
ATOM 583 C C . ALA A 1 77 ? 13.774 22.205 3.908 1.00 11.09 74 ALA A C 1
ATOM 584 O O . ALA A 1 77 ? 13.766 22.440 2.693 1.00 10.99 74 ALA A O 1
ATOM 586 N N . ALA A 1 78 ? 12.947 21.341 4.483 1.00 7.94 75 ALA A N 1
ATOM 587 C CA . ALA A 1 78 ? 11.998 20.578 3.686 1.00 11.04 75 ALA A CA 1
ATOM 588 C C . ALA A 1 78 ? 10.951 19.955 4.578 1.00 8.91 75 ALA A C 1
ATOM 589 O O . ALA A 1 78 ? 11.159 19.787 5.783 1.00 11.24 75 ALA A O 1
ATOM 591 N N . GLN A 1 79 ? 9.843 19.547 4.006 1.00 9.43 76 GLN A N 1
ATOM 592 C CA . GLN A 1 79 ? 8.919 18.648 4.638 1.00 10.92 76 GLN A CA 1
ATOM 593 C C . GLN A 1 79 ? 9.437 17.266 4.200 1.00 11.90 76 GLN A C 1
ATOM 594 O O . GLN A 1 79 ? 9.381 16.928 3.058 1.00 11.24 76 GLN A O 1
ATOM 600 N N . ALA A 1 80 ? 10.072 16.573 5.106 1.00 11.27 77 ALA A N 1
ATOM 601 C CA . ALA A 1 80 ? 10.870 15.405 4.731 1.00 12.76 77 ALA A CA 1
ATOM 602 C C . ALA A 1 80 ? 10.297 14.068 5.180 1.00 14.27 77 ALA A C 1
ATOM 603 O O . ALA A 1 80 ? 11.004 13.060 5.182 1.00 14.64 77 ALA A O 1
ATOM 605 N N . SER A 1 81 ? 9.030 14.056 5.570 1.00 10.61 78 SER A N 1
ATOM 606 C CA . SER A 1 81 ? 8.350 12.786 5.837 1.00 11.45 78 SER A CA 1
ATOM 607 C C . SER A 1 81 ? 7.537 12.372 4.616 1.00 10.37 78 SER A C 1
ATOM 608 O O . SER A 1 81 ? 6.654 13.108 4.183 1.00 10.00 78 SER A O 1
ATOM 611 N N . VAL A 1 82 ? 7.834 11.209 4.042 1.00 8.12 79 VAL A N 1
ATOM 612 C CA . VAL A 1 82 ? 7.099 10.766 2.864 1.00 11.44 79 VAL A CA 1
ATOM 613 C C . VAL A 1 82 ? 5.609 10.604 3.160 1.00 10.68 79 VAL A C 1
ATOM 614 O O . VAL A 1 82 ? 4.759 11.012 2.368 1.00 9.50 79 VAL A O 1
ATOM 618 N N . ALA A 1 83 ? 5.293 10.026 4.313 1.00 10.09 80 ALA A N 1
ATOM 619 C CA . ALA A 1 83 ? 3.894 9.799 4.670 1.00 12.19 80 ALA A CA 1
ATOM 620 C C . ALA A 1 83 ? 3.093 11.094 4.788 1.00 11.52 80 ALA A C 1
ATOM 621 O O . ALA A 1 83 ? 1.916 11.149 4.397 1.00 11.63 80 ALA A O 1
ATOM 623 N N . ILE A 1 84 ? 3.707 12.136 5.345 1.00 9.89 81 ILE A N 1
ATOM 624 C CA . ILE A 1 84 ? 3.032 13.430 5.436 1.00 8.69 81 ILE A CA 1
ATOM 625 C C . ILE A 1 84 ? 2.811 14.008 4.032 1.00 9.80 81 ILE A C 1
ATOM 626 O O . ILE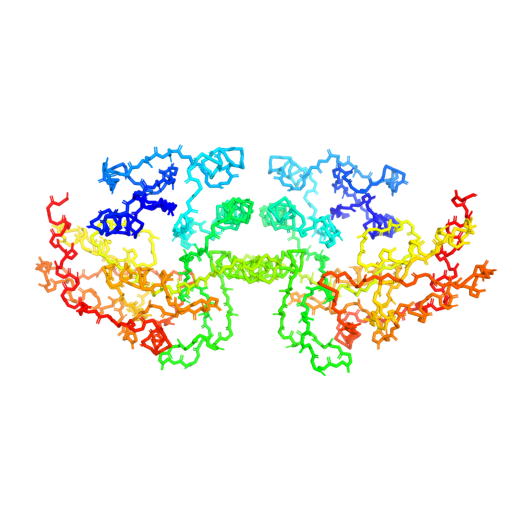 A 1 84 ? 1.768 14.594 3.748 1.00 9.90 81 ILE A O 1
ATOM 631 N N . SER A 1 85 ? 3.775 13.815 3.137 1.00 7.95 82 SER A N 1
ATOM 632 C CA . SER A 1 85 ? 3.624 14.343 1.775 1.00 9.99 82 SER A CA 1
ATOM 633 C C . SER A 1 85 ? 2.454 13.684 1.055 1.00 11.57 82 SER A C 1
ATOM 634 O O . SER A 1 85 ? 1.791 14.311 0.239 1.00 8.79 82 SER A O 1
ATOM 637 N N . VAL A 1 86 ? 2.202 12.422 1.373 1.00 8.69 83 VAL A N 1
ATOM 638 C CA . VAL A 1 86 ? 1.094 11.691 0.774 1.00 9.77 83 VAL A CA 1
ATOM 639 C C . VAL A 1 86 ? -0.251 12.214 1.278 1.00 11.82 83 VAL A C 1
ATOM 640 O O . VAL A 1 86 ? -1.188 12.410 0.492 1.00 12.39 83 VAL A O 1
ATOM 644 N N . ARG A 1 87 ? -0.336 12.454 2.584 1.00 8.11 84 ARG A N 1
ATOM 645 C CA . ARG A 1 87 ? -1.556 12.984 3.191 1.00 13.80 84 ARG A CA 1
ATOM 646 C C . ARG A 1 87 ? -1.825 14.451 2.822 1.00 17.43 84 ARG A C 1
ATOM 647 O O . ARG A 1 87 ? -2.990 14.863 2.690 1.00 13.52 84 ARG A O 1
ATOM 655 N N . GLU A 1 88 ? -0.756 15.231 2.645 1.00 11.10 85 GLU A N 1
ATOM 656 C CA . GLU A 1 88 ? -0.888 16.667 2.388 1.00 11.88 85 GLU A CA 1
ATOM 657 C C . GLU A 1 88 ? 0.017 17.137 1.252 1.00 11.46 85 GLU A C 1
ATOM 658 O O . GLU A 1 88 ? 0.984 17.858 1.492 1.00 9.88 85 GLU A O 1
ATOM 664 N N . PRO A 1 89 ? -0.300 16.740 0.009 1.00 12.87 86 PRO A N 1
ATOM 665 C CA . PRO A 1 89 ? 0.627 17.030 -1.094 1.00 10.01 86 PRO A CA 1
ATOM 666 C C . PRO A 1 89 ? 0.766 18.525 -1.356 1.00 9.68 86 PRO A C 1
ATOM 667 O O . PRO A 1 89 ? 1.874 18.978 -1.654 1.00 10.68 86 PRO A O 1
ATOM 671 N N . ALA A 1 90 ? -0.321 19.286 -1.262 1.00 8.99 87 ALA A N 1
ATOM 672 C CA . ALA A 1 90 ? -0.215 20.722 -1.539 1.00 10.45 87 ALA A CA 1
ATOM 673 C C . ALA A 1 90 ? 0.655 21.423 -0.498 1.00 11.91 87 ALA A C 1
ATOM 674 O O . ALA A 1 90 ? 1.498 22.263 -0.839 1.00 12.14 87 ALA A O 1
ATOM 676 N N . ARG A 1 91 ? 0.474 21.074 0.773 1.00 11.47 88 ARG A N 1
ATOM 677 C CA . ARG A 1 91 ? 1.294 21.686 1.814 1.00 13.73 88 ARG A CA 1
ATOM 678 C C . ARG A 1 91 ? 2.759 21.281 1.686 1.00 13.35 88 ARG A C 1
ATOM 679 O O . ARG A 1 91 ? 3.655 22.101 1.907 1.00 11.81 88 ARG A O 1
ATOM 687 N N . ASP A 1 92 ? 3.005 20.026 1.310 1.00 9.67 89 ASP A N 1
ATOM 688 C CA . ASP A 1 92 ? 4.367 19.537 1.105 1.00 12.30 89 ASP A CA 1
ATOM 689 C C . ASP A 1 92 ? 5.030 20.326 -0.014 1.00 11.74 89 ASP A C 1
ATOM 690 O O . ASP A 1 92 ? 6.185 20.751 0.107 1.00 8.53 89 ASP A O 1
ATOM 695 N N . ALA A 1 93 ? 4.293 20.536 -1.101 1.00 8.11 90 ALA A N 1
ATOM 696 C CA . ALA A 1 93 ? 4.854 21.224 -2.258 1.00 7.82 90 ALA A CA 1
ATOM 697 C C . ALA A 1 93 ? 5.120 22.698 -1.978 1.00 7.45 90 ALA A C 1
ATOM 698 O O . ALA A 1 93 ? 6.049 23.276 -2.542 1.00 7.53 90 ALA A O 1
ATOM 700 N N . LYS A 1 94 ? 4.299 23.317 -1.136 1.00 7.83 91 LYS A N 1
ATOM 701 C CA . LYS A 1 94 ? 4.527 24.719 -0.781 1.00 10.50 91 LYS A CA 1
ATOM 702 C C . LYS A 1 94 ? 5.891 24.880 -0.129 1.00 11.74 91 LYS A C 1
ATOM 703 O O . LYS A 1 94 ? 6.622 25.820 -0.426 1.00 11.40 91 LYS A O 1
ATOM 709 N N . THR A 1 95 ? 6.229 23.976 0.782 1.00 9.23 92 THR A N 1
ATOM 710 C CA . THR A 1 95 ? 7.557 24.011 1.382 1.00 10.60 92 THR A CA 1
ATOM 711 C C . THR A 1 95 ? 8.629 23.558 0.405 1.00 10.66 92 THR A C 1
ATOM 712 O O . THR A 1 95 ? 9.638 24.249 0.202 1.00 11.99 92 THR A O 1
ATOM 716 N N . ASN A 1 96 ? 8.419 22.390 -0.196 1.00 5.92 93 ASN A N 1
ATOM 717 C CA . ASN A 1 96 ? 9.474 21.759 -0.982 1.00 9.38 93 ASN A CA 1
ATOM 718 C C . ASN A 1 96 ? 9.740 22.419 -2.333 1.00 13.82 93 ASN A C 1
ATOM 719 O O . ASN A 1 96 ? 10.891 22.506 -2.758 1.00 16.59 93 ASN A O 1
ATOM 724 N N . ILE A 1 97 ? 8.696 22.893 -3.008 1.00 5.56 94 ILE A N 1
ATOM 725 C CA . ILE A 1 97 ? 8.924 23.547 -4.296 1.00 7.46 94 ILE A CA 1
ATOM 726 C C . ILE A 1 97 ? 8.890 25.068 -4.178 1.00 8.02 94 ILE A C 1
ATOM 727 O O . ILE A 1 97 ? 9.847 25.749 -4.560 1.00 7.98 94 ILE A O 1
ATOM 732 N N . ILE A 1 98 ? 7.801 25.613 -3.650 1.00 7.18 95 ILE A N 1
ATOM 733 C CA . ILE A 1 98 ? 7.681 27.072 -3.595 1.00 7.12 95 ILE A CA 1
ATOM 734 C C . ILE A 1 98 ? 8.753 27.692 -2.697 1.00 8.08 95 ILE A C 1
ATOM 735 O O . ILE A 1 98 ? 9.379 28.693 -3.068 1.00 8.24 95 ILE A O 1
ATOM 740 N N . GLY A 1 99 ? 8.977 27.099 -1.526 1.00 10.44 96 GLY A N 1
ATOM 741 C CA . GLY A 1 99 ? 10.021 27.587 -0.634 1.00 9.65 96 GLY A CA 1
ATOM 742 C C . GLY A 1 99 ? 11.377 27.572 -1.317 1.00 8.39 96 GLY A C 1
ATOM 743 O O . GLY A 1 99 ? 12.158 28.527 -1.193 1.00 9.01 96 GLY A O 1
ATOM 744 N N . SER A 1 100 ? 11.669 26.505 -2.056 1.00 5.72 97 SER A N 1
ATOM 745 C CA . SER A 1 100 ? 12.933 26.446 -2.799 1.00 6.75 97 SER A CA 1
ATOM 746 C C . SER A 1 100 ? 13.052 27.557 -3.837 1.00 9.02 97 SER A C 1
ATOM 747 O O . SER A 1 100 ? 14.127 28.157 -4.004 1.00 7.94 97 SER A O 1
ATOM 750 N N . LEU A 1 101 ? 11.952 27.833 -4.532 1.00 5.80 98 LEU A N 1
ATOM 751 C CA . LEU A 1 101 ? 11.921 28.887 -5.551 1.00 8.03 98 LEU A CA 1
ATOM 752 C C . LEU A 1 101 ? 12.093 30.291 -4.973 1.00 9.01 98 LEU A C 1
ATOM 753 O O . LEU A 1 101 ? 12.751 31.138 -5.585 1.00 8.52 98 LEU A O 1
ATOM 758 N N . VAL A 1 102 ? 11.501 30.545 -3.812 1.00 7.70 99 VAL A N 1
ATOM 759 C CA . VAL A 1 102 ? 11.730 31.817 -3.126 1.00 8.89 99 VAL A CA 1
ATOM 760 C C . VAL A 1 102 ? 13.224 32.005 -2.833 1.00 12.21 99 VAL A C 1
ATOM 761 O O . VAL A 1 102 ? 13.791 33.066 -3.103 1.00 9.98 99 VAL A O 1
ATOM 765 N N . LEU A 1 103 ? 13.860 30.966 -2.298 1.00 9.54 100 LEU A N 1
ATOM 766 C CA . LEU A 1 103 ? 15.280 31.033 -1.980 1.00 9.22 100 LEU A CA 1
ATOM 767 C C . LEU A 1 103 ? 16.115 31.233 -3.229 1.00 11.43 100 LEU A C 1
ATOM 768 O O . LEU A 1 103 ? 17.099 31.980 -3.210 1.00 9.65 100 LEU A O 1
ATOM 773 N N . LEU A 1 104 ? 15.735 30.565 -4.317 1.00 7.59 101 LEU A N 1
ATOM 774 C CA . LEU A 1 104 ? 16.479 30.709 -5.570 1.00 9.08 101 LEU A CA 1
ATOM 775 C C . LEU A 1 104 ? 16.334 32.108 -6.159 1.00 10.97 101 LEU A C 1
ATOM 776 O O . LEU A 1 104 ? 17.309 32.674 -6.658 1.00 10.63 101 LEU A O 1
ATOM 781 N N . GLU A 1 105 ? 15.131 32.669 -6.091 1.00 9.35 102 GLU A N 1
ATOM 782 C CA . GLU A 1 105 ? 14.909 34.035 -6.585 1.00 12.96 102 GLU A CA 1
ATOM 783 C C . GLU A 1 105 ? 15.762 35.044 -5.804 1.00 12.91 102 GLU A C 1
ATOM 784 O O . GLU A 1 105 ? 16.338 35.963 -6.386 1.00 11.25 102 GLU A O 1
ATOM 790 N N . LYS A 1 106 ? 15.838 34.878 -4.488 1.00 10.53 103 LYS A N 1
ATOM 791 C CA . LYS A 1 106 ? 16.681 35.758 -3.669 1.00 10.46 103 LYS A CA 1
ATOM 792 C C . LYS A 1 106 ? 18.160 35.506 -3.912 1.00 11.55 103 LYS A C 1
ATOM 793 O O . LYS A 1 106 ? 18.959 36.437 -3.888 1.00 12.48 103 LYS A O 1
ATOM 799 N N . SER A 1 107 ? 18.523 34.247 -4.140 1.00 10.14 104 SER A N 1
ATOM 800 C CA . SER A 1 107 ? 19.912 33.897 -4.419 1.00 10.90 104 SER A CA 1
ATOM 801 C C . SER A 1 107 ? 20.445 34.595 -5.671 1.00 15.90 104 SER A C 1
ATOM 802 O O . SER A 1 107 ? 21.595 35.053 -5.682 1.00 14.62 104 SER A O 1
ATOM 805 N N . ILE A 1 108 ? 19.615 34.670 -6.713 1.00 10.22 105 ILE A N 1
ATOM 806 C CA . ILE A 1 108 ? 19.974 35.386 -7.936 1.00 11.48 105 ILE A CA 1
ATOM 807 C C . ILE A 1 108 ? 20.070 36.881 -7.666 1.00 13.00 105 ILE A C 1
ATOM 808 O O . ILE A 1 108 ? 21.016 37.549 -8.090 1.00 15.94 105 ILE A O 1
ATOM 813 N N . LYS A 1 109 ? 19.089 37.406 -6.949 1.00 11.03 106 LYS A N 1
ATOM 814 C CA . LYS A 1 109 ? 19.013 38.842 -6.716 1.00 15.41 106 LYS A CA 1
ATOM 815 C C . LYS A 1 109 ? 20.197 39.337 -5.883 1.00 17.20 106 LYS A C 1
ATOM 816 O O . LYS A 1 109 ? 20.697 40.448 -6.088 1.00 14.13 106 LYS A O 1
ATOM 822 N N . TYR A 1 110 ? 20.669 38.505 -4.964 1.00 13.90 107 TYR A N 1
ATOM 823 C CA . TYR A 1 110 ? 21.710 38.942 -4.042 1.00 16.65 107 TYR A CA 1
ATOM 824 C C . TYR A 1 110 ? 23.056 38.265 -4.285 1.00 16.03 107 TYR A C 1
ATOM 825 O O . TYR A 1 110 ? 23.948 38.312 -3.452 1.00 18.87 107 TYR A O 1
ATOM 834 N N . GLY A 1 111 ? 23.200 37.659 -5.455 1.00 15.53 108 GLY A N 1
ATOM 835 C CA . GLY A 1 111 ? 24.499 37.192 -5.902 1.00 21.88 108 GLY A CA 1
ATOM 836 C C . GLY A 1 111 ? 25.135 36.052 -5.130 1.00 20.90 108 GLY A C 1
ATOM 837 O O . GLY A 1 111 ? 26.359 36.011 -4.974 1.00 15.06 108 GLY A O 1
ATOM 838 N N . VAL A 1 112 ? 24.320 35.116 -4.657 1.00 14.76 109 VAL A N 1
ATOM 839 C CA . VAL A 1 112 ? 24.849 33.866 -4.128 1.00 12.72 109 VAL A CA 1
ATOM 840 C C . VAL A 1 112 ? 25.768 33.221 -5.178 1.00 13.31 109 VAL A C 1
ATOM 841 O O . VAL A 1 112 ? 25.444 33.189 -6.371 1.00 14.54 109 VAL A O 1
ATOM 845 N N . LYS A 1 113 ? 26.922 32.737 -4.735 1.00 13.11 110 LYS A N 1
ATOM 846 C CA . LYS A 1 113 ? 27.876 32.094 -5.635 1.00 14.79 110 LYS A CA 1
ATOM 847 C C . LYS A 1 113 ? 27.481 30.660 -5.947 1.00 18.08 110 LYS A C 1
ATOM 848 O O . LYS A 1 113 ? 27.557 30.227 -7.098 1.00 18.75 110 LYS A O 1
ATOM 854 N N . LYS A 1 114 ? 27.053 29.921 -4.929 1.00 12.35 111 LYS A N 1
ATOM 855 C CA . LYS A 1 114 ? 26.678 28.519 -5.139 1.00 12.20 111 LYS A CA 1
ATOM 856 C C . LYS A 1 114 ? 25.564 28.064 -4.196 1.00 10.94 111 LYS A C 1
ATOM 857 O O . LYS A 1 114 ? 25.541 28.436 -3.022 1.00 10.70 111 LYS A O 1
ATOM 863 N N . PHE A 1 115 ? 24.669 27.233 -4.724 1.00 8.99 112 PHE A N 1
ATOM 864 C CA . PHE A 1 115 ? 23.490 26.744 -4.004 1.00 12.23 112 PHE A CA 1
ATOM 865 C C . PHE A 1 115 ? 23.613 25.223 -3.913 1.00 9.66 112 PHE A C 1
ATOM 866 O O . PHE A 1 115 ? 23.676 24.537 -4.935 1.00 9.74 112 PHE A O 1
ATOM 874 N N . ILE A 1 116 ? 23.670 24.689 -2.697 1.00 8.03 113 ILE A N 1
ATOM 875 C CA . ILE A 1 116 ? 23.879 23.256 -2.519 1.00 6.70 113 ILE A CA 1
ATOM 876 C C . ILE A 1 116 ? 22.595 22.632 -1.979 1.00 8.64 113 ILE A C 1
ATOM 877 O O . ILE A 1 116 ? 22.191 22.901 -0.853 1.00 9.79 113 ILE A O 1
ATOM 882 N N . PHE A 1 117 ? 21.949 21.816 -2.803 1.00 6.75 114 PHE A N 1
ATOM 883 C CA . PHE A 1 117 ? 20.595 21.349 -2.524 1.00 8.28 114 PHE A CA 1
ATOM 884 C C . PHE A 1 117 ? 20.574 19.915 -2.018 1.00 8.61 114 PHE A C 1
ATOM 885 O O . PHE A 1 117 ? 21.190 19.025 -2.612 1.00 9.28 114 PHE A O 1
ATOM 893 N N . SER A 1 118 ? 19.855 19.695 -0.922 1.00 8.70 115 SER A N 1
ATOM 894 C CA . SER A 1 118 ? 19.632 18.352 -0.408 1.00 8.58 115 SER A CA 1
ATOM 895 C C . SER A 1 118 ? 18.414 17.742 -1.104 1.00 11.65 115 SER A C 1
ATOM 896 O O . SER A 1 118 ? 17.296 18.242 -0.974 1.00 12.87 115 SER A O 1
ATOM 899 N N . SER A 1 119 ? 18.645 16.663 -1.843 1.00 10.14 116 SER A N 1
ATOM 900 C CA . SER A 1 119 ? 17.592 15.966 -2.567 1.00 9.01 116 SER A CA 1
ATOM 901 C C . SER A 1 119 ? 17.589 14.520 -2.093 1.00 11.62 116 SER A C 1
ATOM 902 O O . SER A 1 119 ? 18.226 14.183 -1.096 1.00 11.37 116 SER A O 1
ATOM 905 N N . THR A 1 120 ? 16.898 13.653 -2.817 1.00 9.62 117 THR A N 1
ATOM 906 C CA . THR A 1 120 ? 16.725 12.289 -2.341 1.00 9.40 117 THR A CA 1
ATOM 907 C C . THR A 1 120 ? 17.073 11.312 -3.445 1.00 14.55 117 THR A C 1
ATOM 908 O O . THR A 1 120 ? 16.764 11.556 -4.613 1.00 14.70 117 THR A O 1
ATOM 912 N N . GLY A 1 121 ? 17.742 10.221 -3.091 1.00 13.15 118 GLY A N 1
ATOM 913 C CA . GLY A 1 121 ? 17.987 9.166 -4.054 1.00 12.54 118 GLY A CA 1
ATOM 914 C C . GLY A 1 121 ? 16.858 8.152 -4.027 1.00 16.06 118 GLY A C 1
ATOM 915 O O . GLY A 1 121 ? 16.268 7.822 -5.066 1.00 17.56 118 GLY A O 1
ATOM 916 N N . GLY A 1 122 ? 16.526 7.684 -2.827 1.00 13.54 119 GLY A N 1
ATOM 917 C CA . GLY A 1 122 ? 15.510 6.656 -2.665 1.00 13.66 119 GLY A CA 1
ATOM 918 C C . GLY A 1 122 ? 14.140 7.015 -3.209 1.00 17.81 119 GLY A C 1
ATOM 919 O O . GLY A 1 122 ? 13.461 6.168 -3.799 1.00 23.72 119 GLY A O 1
ATOM 920 N N . ALA A 1 123 ? 13.724 8.267 -3.040 1.00 15.23 120 ALA A N 1
ATOM 921 C CA . ALA A 1 123 ? 12.374 8.650 -3.468 1.00 14.14 120 ALA A CA 1
ATOM 922 C C . ALA A 1 123 ? 12.321 9.193 -4.888 1.00 17.29 120 ALA A C 1
ATOM 923 O O . ALA A 1 123 ? 11.256 9.580 -5.371 1.00 19.51 120 ALA A O 1
ATOM 925 N N . ILE A 1 124 ? 13.451 9.265 -5.548 1.00 11.16 121 ILE A N 1
ATOM 926 C CA . ILE A 1 124 ? 13.527 9.828 -6.847 1.00 11.18 121 ILE A CA 1
ATOM 927 C C . ILE A 1 124 ? 13.623 8.802 -8.035 1.00 13.51 121 ILE A C 1
ATOM 928 O O . ILE A 1 124 ? 13.069 9.001 -9.057 1.00 14.22 121 ILE A O 1
ATOM 933 N N . TYR A 1 125 ? 14.296 7.705 -7.841 1.00 11.70 122 TYR A N 1
ATOM 934 C CA . TYR A 1 125 ? 14.510 6.771 -8.952 1.00 13.88 122 TYR A CA 1
ATOM 935 C C . TYR A 1 125 ? 13.265 5.957 -9.293 1.00 15.64 122 TYR A C 1
ATOM 936 O O . TYR A 1 125 ? 13.115 5.476 -10.414 1.00 19.82 122 TYR A O 1
ATOM 945 N N . GLY A 1 126 ? 12.359 5.815 -8.334 1.00 17.11 123 GLY A N 1
ATOM 946 C CA . GLY A 1 126 ? 11.104 5.141 -8.614 1.00 17.42 123 GLY A CA 1
ATOM 947 C C . GLY A 1 126 ? 11.101 3.669 -8.239 1.00 18.96 123 GLY A C 1
ATOM 948 O O . GLY A 1 126 ? 12.002 3.183 -7.543 1.00 17.40 123 GLY A O 1
ATOM 949 N N . GLU A 1 127 ? 10.092 2.949 -8.717 1.00 20.21 124 GLU A N 1
ATOM 950 C CA . GLU A 1 127 ? 9.864 1.588 -8.237 1.00 24.79 124 GLU A CA 1
ATOM 951 C C . GLU A 1 127 ? 10.222 0.496 -9.241 1.00 26.47 124 GLU A C 1
ATOM 952 O O . GLU A 1 127 ? 9.984 -0.684 -8.974 1.00 30.52 124 GLU A O 1
ATOM 958 N N . ASN A 1 128 ? 10.798 0.871 -10.380 1.00 23.29 125 ASN A N 1
ATOM 959 C CA . ASN A 1 128 ? 11.115 -0.118 -11.409 1.00 23.79 125 ASN A CA 1
ATOM 960 C C . ASN A 1 128 ? 12.555 -0.077 -11.890 1.00 26.72 125 ASN A C 1
ATOM 961 O O . ASN A 1 128 ? 12.839 -0.379 -13.046 1.00 27.77 125 ASN A O 1
ATOM 966 N N . VAL A 1 129 ? 13.465 0.285 -10.998 1.00 18.62 126 VAL A N 1
ATOM 967 C CA . VAL A 1 129 ? 14.873 0.383 -11.356 1.00 20.02 126 VAL A CA 1
ATOM 968 C C . VAL A 1 129 ? 15.418 -1.018 -11.656 1.00 21.07 126 VAL A C 1
ATOM 969 O O . VAL A 1 129 ? 15.052 -1.979 -10.979 1.00 23.50 126 VAL A O 1
ATOM 973 N N . LYS A 1 130 ? 16.271 -1.131 -12.671 1.00 23.79 127 LYS A N 1
ATOM 974 C CA . LYS A 1 130 ? 16.877 -2.421 -13.017 1.00 32.29 127 LYS A CA 1
ATOM 975 C C . LYS A 1 130 ? 18.377 -2.480 -12.705 1.00 30.26 127 LYS A C 1
ATOM 976 O O . LYS A 1 130 ? 18.933 -3.563 -12.487 1.00 30.59 127 LYS A O 1
ATOM 982 N N . VAL A 1 131 ? 19.021 -1.315 -12.679 1.00 23.27 128 VAL A N 1
ATOM 983 C CA . VAL A 1 131 ? 20.456 -1.225 -12.410 1.00 21.43 128 VAL A CA 1
ATOM 984 C C . VAL A 1 131 ? 20.749 -0.891 -10.940 1.00 20.69 128 VAL A C 1
ATOM 985 O O . VAL A 1 131 ? 20.371 0.180 -10.466 1.00 16.51 128 VAL A O 1
ATOM 989 N N . PHE A 1 132 ? 21.403 -1.815 -10.230 1.00 17.17 129 PHE A N 1
ATOM 990 C CA . PHE A 1 132 ? 21.835 -1.610 -8.846 1.00 17.78 129 PHE A CA 1
ATOM 991 C C . PHE A 1 132 ? 23.312 -1.964 -8.695 1.00 20.10 129 PHE A C 1
ATOM 992 O O . PHE A 1 132 ? 23.746 -2.967 -9.249 1.00 18.95 129 PHE A O 1
ATOM 1000 N N . PRO A 1 133 ? 24.092 -1.150 -7.952 1.00 18.52 130 PRO A N 1
ATOM 1001 C CA . PRO A 1 133 ? 23.716 0.138 -7.349 1.00 14.74 130 PRO A CA 1
ATOM 1002 C C . PRO A 1 133 ? 23.364 1.128 -8.455 1.00 16.27 130 PRO A C 1
ATOM 1003 O O . PRO A 1 133 ? 23.859 0.992 -9.581 1.00 16.46 130 PRO A O 1
ATOM 1007 N N . THR A 1 134 ? 22.491 2.082 -8.155 1.00 14.54 131 THR A N 1
ATOM 1008 C CA . THR A 1 134 ? 21.885 2.902 -9.193 1.00 13.86 131 THR A CA 1
ATOM 1009 C C . THR A 1 134 ? 22.692 4.171 -9.429 1.00 13.81 131 THR A C 1
ATOM 1010 O O . THR A 1 134 ? 22.973 4.908 -8.482 1.00 12.91 131 THR A O 1
ATOM 1014 N N . PRO A 1 135 ? 23.081 4.423 -10.694 1.00 13.76 132 PRO A N 1
ATOM 1015 C CA . PRO A 1 135 ? 23.819 5.631 -11.070 1.00 14.69 132 PRO A CA 1
ATOM 1016 C C . PRO A 1 135 ? 22.900 6.809 -11.395 1.00 15.11 132 PRO A C 1
ATOM 1017 O O . PRO A 1 135 ? 21.717 6.619 -11.699 1.00 13.60 132 PRO A O 1
ATOM 1021 N N . GLU A 1 136 ? 23.462 8.016 -11.359 1.00 13.80 133 GLU A N 1
ATOM 1022 C CA . GLU A 1 136 ? 22.720 9.244 -11.653 1.00 16.22 133 GLU A CA 1
ATOM 1023 C C . GLU A 1 136 ? 22.209 9.340 -13.092 1.00 18.69 133 GLU A C 1
ATOM 1024 O O . GLU A 1 136 ? 21.450 10.249 -13.419 1.00 20.97 133 GLU A O 1
ATOM 1030 N N . THR A 1 137 ? 22.619 8.408 -13.945 1.00 17.52 134 THR A N 1
ATOM 1031 C CA . THR A 1 137 ? 22.183 8.411 -15.339 1.00 18.92 134 THR A CA 1
ATOM 1032 C C . THR A 1 137 ? 20.813 7.764 -15.523 1.00 23.89 134 THR A C 1
ATOM 1033 O O . THR A 1 137 ? 20.199 7.885 -16.580 1.00 23.57 134 THR A O 1
ATOM 1037 N N . GLU A 1 138 ? 20.338 7.066 -14.496 1.00 19.64 135 GLU A N 1
ATOM 1038 C CA . GLU A 1 138 ? 18.995 6.495 -14.524 1.00 22.93 135 GLU A CA 1
ATOM 1039 C C . GLU A 1 138 ? 17.958 7.606 -14.400 1.00 22.82 135 GLU A C 1
ATOM 1040 O O . GLU A 1 138 ? 18.039 8.427 -13.491 1.00 19.51 135 GLU A O 1
ATOM 1046 N N . ILE A 1 139 ? 16.992 7.633 -15.315 1.00 19.58 136 ILE A N 1
ATOM 1047 C CA . ILE A 1 139 ? 15.985 8.699 -15.342 1.00 22.40 136 ILE A CA 1
ATOM 1048 C C . ILE A 1 139 ? 15.035 8.604 -14.144 1.00 17.48 136 ILE A C 1
ATOM 1049 O O . ILE A 1 139 ? 14.531 7.522 -13.840 1.00 17.12 136 ILE A O 1
ATOM 1054 N N . PRO A 1 140 ? 14.783 9.739 -13.465 1.00 19.46 137 PRO A N 1
ATOM 1055 C CA . PRO A 1 140 ? 13.892 9.680 -12.296 1.00 18.62 137 PRO A CA 1
ATOM 1056 C C . PRO A 1 140 ? 12.445 9.379 -12.663 1.00 18.97 137 PRO A C 1
ATOM 1057 O O . PRO A 1 140 ? 11.942 9.849 -13.692 1.00 18.78 137 PRO A O 1
ATOM 1061 N N . HIS A 1 141 ? 11.793 8.582 -11.823 1.00 13.66 138 HIS A N 1
ATOM 1062 C CA . HIS A 1 141 ? 10.354 8.361 -11.920 1.00 16.51 138 HIS A CA 1
ATOM 1063 C C . HIS A 1 141 ? 9.772 8.355 -10.516 1.00 13.99 138 HIS A C 1
ATOM 1064 O O . HIS A 1 141 ? 9.359 7.305 -10.038 1.00 13.09 138 HIS A O 1
ATOM 1071 N N . PRO A 1 142 ? 9.748 9.523 -9.838 1.00 11.53 139 PRO A N 1
ATOM 1072 C CA . PRO A 1 142 ? 9.256 9.515 -8.453 1.00 13.03 139 PRO A CA 1
ATOM 1073 C C . PRO A 1 142 ? 7.771 9.162 -8.358 1.00 12.98 139 PRO A C 1
ATOM 1074 O O . PRO A 1 142 ? 6.997 9.492 -9.265 1.00 14.11 139 PRO A O 1
ATOM 1078 N N . ILE A 1 143 ? 7.391 8.501 -7.267 1.00 13.80 140 ILE A N 1
ATOM 1079 C CA . ILE A 1 143 ? 6.020 8.043 -7.068 1.00 14.80 140 ILE A CA 1
ATOM 1080 C C . ILE A 1 143 ? 5.322 8.680 -5.865 1.00 16.14 140 ILE A C 1
ATOM 1081 O O . ILE A 1 143 ? 4.121 8.483 -5.671 1.00 16.49 140 ILE A O 1
ATOM 1086 N N . SER A 1 144 ? 6.066 9.413 -5.041 1.00 10.58 141 SER A N 1
ATOM 1087 C CA . SER A 1 144 ? 5.459 10.099 -3.895 1.00 10.98 141 SER A CA 1
ATOM 1088 C C . SER A 1 144 ? 5.533 11.601 -4.110 1.00 9.52 141 SER A C 1
ATOM 1089 O O . SER A 1 144 ? 6.379 12.075 -4.863 1.00 7.89 141 SER A O 1
ATOM 1092 N N . PRO A 1 145 ? 4.644 12.358 -3.454 1.00 8.28 142 PRO A N 1
ATOM 1093 C CA . PRO A 1 145 ? 4.687 13.815 -3.615 1.00 8.29 142 PRO A CA 1
ATOM 1094 C C . PRO A 1 145 ? 6.037 14.382 -3.191 1.00 8.31 142 PRO A C 1
ATOM 1095 O O . PRO A 1 145 ? 6.558 15.287 -3.842 1.00 8.67 142 PRO A O 1
ATOM 1099 N N . TYR A 1 146 ? 6.617 13.834 -2.129 1.00 7.74 143 TYR A N 1
ATOM 1100 C CA . TYR A 1 146 ? 7.951 14.248 -1.691 1.00 8.75 143 TYR A CA 1
ATOM 1101 C C . TYR A 1 146 ? 8.983 14.079 -2.812 1.00 7.70 143 TYR A C 1
ATOM 1102 O O . TYR A 1 146 ? 9.726 15.002 -3.118 1.00 8.04 143 TYR A O 1
ATOM 1111 N N . GLY A 1 147 ? 9.025 12.905 -3.431 1.00 7.84 144 GLY A N 1
ATOM 1112 C CA . GLY A 1 147 ? 9.987 12.664 -4.499 1.00 8.03 144 GLY A CA 1
ATOM 1113 C C . GLY A 1 147 ? 9.742 13.527 -5.732 1.00 8.37 144 GLY A C 1
ATOM 1114 O O . GLY A 1 147 ? 10.685 14.024 -6.361 1.00 6.17 144 GLY A O 1
ATOM 1115 N N . ILE A 1 148 ? 8.474 13.695 -6.093 1.00 6.49 145 ILE A N 1
ATOM 1116 C CA . ILE A 1 148 ? 8.122 14.575 -7.204 1.00 6.94 145 ILE A CA 1
ATOM 1117 C C . ILE A 1 148 ? 8.562 16.009 -6.924 1.00 7.30 145 ILE A C 1
ATOM 1118 O O . ILE A 1 148 ? 9.122 16.685 -7.799 1.00 6.05 145 ILE A O 1
ATOM 1123 N N . ALA A 1 149 ? 8.316 16.475 -5.705 1.00 6.46 146 ALA A N 1
ATOM 1124 C CA . ALA A 1 149 ? 8.734 17.829 -5.311 1.00 6.52 146 ALA A CA 1
ATOM 1125 C C . ALA A 1 149 ? 10.248 18.019 -5.408 1.00 8.31 146 ALA A C 1
ATOM 1126 O O . ALA A 1 149 ? 10.740 19.042 -5.920 1.00 8.17 146 ALA A O 1
ATOM 1128 N N . LYS A 1 150 ? 10.995 17.039 -4.915 1.00 7.84 147 LYS A N 1
ATOM 1129 C CA . LYS A 1 150 ? 12.455 17.108 -4.989 1.00 7.69 147 LYS A CA 1
ATOM 1130 C C . LYS A 1 150 ? 12.965 17.125 -6.427 1.00 6.79 147 LYS A C 1
ATOM 1131 O O . LYS A 1 150 ? 13.863 17.903 -6.773 1.00 6.44 147 LYS A O 1
ATOM 1137 N N . TYR A 1 151 ? 12.395 16.272 -7.268 1.00 7.58 148 TYR A N 1
ATOM 1138 C CA . TYR A 1 151 ? 12.766 16.223 -8.681 1.00 6.25 148 TYR A CA 1
ATOM 1139 C C . TYR A 1 151 ? 12.412 17.541 -9.357 1.00 8.08 148 TYR A C 1
ATOM 1140 O O . TYR A 1 151 ? 13.200 18.081 -10.135 1.00 7.15 148 TYR A O 1
ATOM 1149 N N . SER A 1 152 ? 11.223 18.061 -9.068 1.00 7.52 149 SER A N 1
ATOM 1150 C CA A SER A 1 152 ? 10.809 19.335 -9.635 0.46 7.08 149 SER A CA 1
ATOM 1151 C CA B SER A 1 152 ? 10.791 19.345 -9.611 0.54 7.07 149 SER A CA 1
ATOM 1152 C C . SER A 1 152 ? 11.813 20.426 -9.287 1.00 7.79 149 SER A C 1
ATOM 1153 O O . SER A 1 152 ? 12.227 21.207 -10.159 1.00 8.06 149 SER A O 1
ATOM 1158 N N . THR A 1 153 ? 12.228 20.468 -8.028 1.00 7.05 150 THR A N 1
ATOM 1159 C CA . THR A 1 153 ? 13.169 21.484 -7.603 1.00 7.56 150 THR A CA 1
ATOM 1160 C C . THR A 1 153 ? 14.514 21.297 -8.306 1.00 8.45 150 THR A C 1
ATOM 1161 O O . THR A 1 153 ? 15.142 22.286 -8.679 1.00 6.69 150 THR A O 1
ATOM 1165 N N . GLU A 1 154 ? 14.947 20.050 -8.513 1.00 7.87 151 GLU A N 1
ATOM 1166 C CA . GLU A 1 154 ? 16.190 19.824 -9.278 1.00 9.60 151 GLU A CA 1
ATOM 1167 C C . GLU A 1 154 ? 16.084 20.417 -10.688 1.00 8.92 151 GLU A C 1
ATOM 1168 O O . GLU A 1 154 ? 17.051 20.977 -11.215 1.00 9.12 151 GLU A O 1
ATOM 1174 N N . MET A 1 155 ? 14.918 20.299 -11.315 1.00 6.60 152 MET A N 1
ATOM 1175 C CA . MET A 1 155 ? 14.766 20.875 -12.653 1.00 8.34 152 MET A CA 1
ATOM 1176 C C . MET A 1 155 ? 14.821 22.395 -12.616 1.00 8.03 152 MET A C 1
ATOM 1177 O O . MET A 1 155 ? 15.394 23.026 -13.519 1.00 9.89 152 MET A O 1
ATOM 1182 N N . TYR A 1 156 ? 14.228 22.987 -11.584 1.00 6.87 153 TYR A N 1
ATOM 1183 C CA . TYR A 1 156 ? 14.258 24.439 -11.443 1.00 9.13 153 TYR A CA 1
ATOM 1184 C C . TYR A 1 156 ? 15.680 24.921 -11.245 1.00 9.84 153 TYR A C 1
ATOM 1185 O O . TYR A 1 156 ? 16.054 25.988 -11.738 1.00 9.30 153 TYR A O 1
ATOM 1194 N N . LEU A 1 157 ? 16.477 24.139 -10.530 1.00 8.60 154 LEU A N 1
ATOM 1195 C CA . LEU A 1 157 ? 17.878 24.510 -10.321 1.00 9.68 154 LEU A CA 1
ATOM 1196 C C . LEU A 1 157 ? 18.621 24.618 -11.639 1.00 11.90 154 LEU A C 1
ATOM 1197 O O . LEU A 1 157 ? 19.408 25.540 -11.844 1.00 12.61 154 LEU A O 1
ATOM 1202 N N . GLU A 1 158 ? 18.384 23.668 -12.531 1.00 10.48 155 GLU A N 1
ATOM 1203 C CA . GLU A 1 158 ? 19.028 23.704 -13.833 1.00 15.24 155 GLU A CA 1
ATOM 1204 C C . GLU A 1 158 ? 18.576 24.931 -14.618 1.00 15.09 155 GLU A C 1
ATOM 1205 O O . GLU A 1 158 ? 19.369 25.526 -15.350 1.00 13.84 155 GLU A O 1
ATOM 1211 N N . PHE A 1 159 ? 17.307 25.314 -14.464 1.00 8.47 156 PHE A N 1
ATOM 1212 C CA . PHE A 1 159 ? 16.820 26.550 -15.077 1.00 11.77 156 PHE A CA 1
ATOM 1213 C C . PHE A 1 159 ? 17.557 27.773 -14.550 1.00 11.94 156 PHE A C 1
ATOM 1214 O O . PHE A 1 159 ? 17.986 28.623 -15.330 1.00 10.71 156 PHE A O 1
ATOM 1222 N N . PHE A 1 160 ? 17.705 27.882 -13.231 1.00 9.28 157 PHE A N 1
ATOM 1223 C CA . PHE A 1 160 ? 18.407 29.046 -12.671 1.00 11.54 157 PHE A CA 1
ATOM 1224 C C . PHE A 1 160 ? 19.866 29.088 -13.126 1.00 11.52 157 PHE A C 1
ATOM 1225 O O . PHE A 1 160 ? 20.417 30.161 -13.355 1.00 12.73 157 PHE A O 1
ATOM 1233 N N . ALA A 1 161 ? 20.483 27.926 -13.283 1.00 11.66 158 ALA A N 1
ATOM 1234 C CA . ALA A 1 161 ? 21.853 27.872 -13.798 1.00 12.03 158 ALA A CA 1
ATOM 1235 C C . ALA A 1 161 ? 21.932 28.374 -15.245 1.00 18.42 158 ALA A C 1
ATOM 1236 O O . ALA A 1 161 ? 22.797 29.183 -15.587 1.00 16.86 158 ALA A O 1
ATOM 1238 N N . ARG A 1 162 ? 21.029 27.888 -16.091 1.00 16.37 159 ARG A N 1
ATOM 1239 C CA . ARG A 1 162 ? 20.998 28.282 -17.499 1.00 17.11 159 ARG A CA 1
ATOM 1240 C C . ARG A 1 162 ? 20.652 29.751 -17.671 1.00 19.73 159 ARG A C 1
ATOM 1241 O O . ARG A 1 162 ? 21.269 30.443 -18.461 1.00 20.07 159 ARG A O 1
ATOM 1249 N N . GLU A 1 163 ? 19.643 30.226 -16.952 1.00 12.79 160 GLU A N 1
ATOM 1250 C CA . GLU A 1 163 ? 19.180 31.598 -17.131 1.00 14.97 160 GLU A CA 1
ATOM 1251 C C . GLU A 1 163 ? 20.103 32.654 -16.511 1.00 19.52 160 GLU A C 1
ATOM 1252 O O . GLU A 1 163 ? 20.284 33.730 -17.087 1.00 19.58 160 GLU A O 1
ATOM 1258 N N . TYR A 1 164 ? 20.692 32.352 -15.353 1.00 15.97 161 TYR A N 1
ATOM 1259 C CA . TYR A 1 164 ? 21.430 33.364 -14.590 1.00 16.21 161 TYR A CA 1
ATOM 1260 C C . TYR A 1 164 ? 22.884 33.034 -14.324 1.00 20.98 161 TYR A C 1
ATOM 1261 O O . TYR A 1 164 ? 23.654 33.901 -13.925 1.00 21.46 161 TYR A O 1
ATOM 1270 N N . GLY A 1 165 ? 23.263 31.783 -14.524 1.00 17.71 162 GLY A N 1
ATOM 1271 C CA . GLY A 1 165 ? 24.625 31.382 -14.233 1.00 20.64 162 GLY A CA 1
ATOM 1272 C C . GLY A 1 165 ? 24.846 31.027 -12.776 1.00 16.74 162 GLY A C 1
ATOM 1273 O O . GLY A 1 165 ? 25.985 30.948 -12.322 1.00 17.66 162 GLY A O 1
ATOM 1274 N N . LEU A 1 166 ? 23.769 30.803 -12.028 1.00 16.30 163 LEU A N 1
ATOM 1275 C CA . LEU A 1 166 ? 23.932 30.330 -10.651 1.00 15.09 163 LEU A CA 1
ATOM 1276 C C . LEU A 1 166 ? 24.615 28.963 -10.663 1.00 14.51 163 LEU A C 1
ATOM 1277 O O . LEU A 1 166 ? 24.263 28.091 -11.454 1.00 17.46 163 LEU A O 1
ATOM 1282 N N . LYS A 1 167 ? 25.610 28.767 -9.811 1.00 9.76 164 LYS A N 1
ATOM 1283 C CA . LYS A 1 167 ? 26.225 27.450 -9.692 1.00 12.33 164 LYS A CA 1
ATOM 1284 C C . LYS A 1 167 ? 25.443 26.657 -8.661 1.00 12.98 164 LYS A C 1
ATOM 1285 O O . LYS A 1 167 ? 25.000 27.220 -7.663 1.00 11.29 164 LYS A O 1
ATOM 1291 N N . TYR A 1 168 ? 25.295 25.358 -8.882 1.00 10.12 165 TYR A N 1
ATOM 1292 C CA . TYR A 1 168 ? 24.615 24.505 -7.902 1.00 11.08 165 TYR A CA 1
ATOM 1293 C C . TYR A 1 168 ? 25.248 23.129 -7.830 1.00 12.47 165 TYR A C 1
ATOM 1294 O O . TYR A 1 168 ? 25.981 22.711 -8.734 1.00 12.36 165 TYR A O 1
ATOM 1303 N N . THR A 1 169 ? 24.959 22.423 -6.748 1.00 8.87 166 THR A N 1
ATOM 1304 C CA . THR A 1 169 ? 25.236 20.996 -6.685 1.00 8.53 166 THR A CA 1
ATOM 1305 C C . THR A 1 169 ? 24.023 20.361 -6.044 1.00 11.87 166 THR A C 1
ATOM 1306 O O . THR A 1 169 ? 23.478 20.902 -5.088 1.00 9.26 166 THR A O 1
ATOM 1310 N N . VAL A 1 170 ? 23.583 19.234 -6.584 1.00 8.79 167 VAL A N 1
ATOM 1311 C CA . VAL A 1 170 ? 22.495 18.490 -5.976 1.00 8.25 167 VAL A CA 1
ATOM 1312 C C . VAL A 1 170 ? 23.071 17.245 -5.320 1.00 9.17 167 VAL A C 1
ATOM 1313 O O . VAL A 1 170 ? 23.813 16.495 -5.951 1.00 10.34 167 VAL A O 1
ATOM 1317 N N . LEU A 1 171 ? 22.751 17.038 -4.047 1.00 8.94 168 LEU A N 1
ATOM 1318 C CA . LEU A 1 171 ? 23.173 15.826 -3.364 1.00 8.57 168 LEU A CA 1
ATOM 1319 C C . LEU A 1 171 ? 21.945 14.954 -3.089 1.00 9.85 168 LEU A C 1
ATOM 1320 O O . LEU A 1 171 ? 21.119 15.301 -2.246 1.00 9.75 168 LEU A O 1
ATOM 1325 N N . ARG A 1 172 ? 21.818 13.838 -3.807 1.00 8.63 169 ARG A N 1
ATOM 1326 C CA . ARG A 1 172 ? 20.730 12.880 -3.568 1.00 10.39 169 ARG A CA 1
ATOM 1327 C C . ARG A 1 172 ? 21.132 11.887 -2.483 1.00 9.78 169 ARG A C 1
ATOM 1328 O O . ARG A 1 172 ? 21.816 10.909 -2.767 1.00 9.92 169 ARG A O 1
ATOM 1336 N N . TYR A 1 173 ? 20.712 12.133 -1.242 1.00 8.58 170 TYR A N 1
ATOM 1337 C CA . TYR A 1 173 ? 21.091 11.257 -0.137 1.00 8.34 170 TYR A CA 1
ATOM 1338 C C . TYR A 1 173 ? 20.347 9.940 -0.203 1.00 10.85 170 TYR A C 1
ATOM 1339 O O . TYR A 1 173 ? 19.184 9.880 -0.640 1.00 9.07 170 TYR A O 1
ATOM 1348 N N . ALA A 1 174 ? 21.008 8.885 0.267 1.00 7.88 171 ALA A N 1
ATOM 1349 C CA . ALA A 1 174 ? 20.343 7.615 0.491 1.00 11.72 171 ALA A CA 1
ATOM 1350 C C . ALA A 1 174 ? 19.600 7.714 1.824 1.00 13.32 171 ALA A C 1
ATOM 1351 O O . ALA A 1 174 ? 19.147 8.799 2.205 1.00 11.92 171 ALA A O 1
ATOM 1353 N N . ASN A 1 175 ? 19.465 6.607 2.546 1.00 10.74 172 ASN A N 1
ATOM 1354 C CA . ASN A 1 175 ? 18.793 6.652 3.849 1.00 10.58 172 ASN A CA 1
ATOM 1355 C C . ASN A 1 175 ? 19.715 7.162 4.957 1.00 8.43 172 ASN A C 1
ATOM 1356 O O . ASN A 1 175 ? 20.568 6.418 5.426 1.00 9.34 172 ASN A O 1
ATOM 1361 N N . VAL A 1 176 ? 19.521 8.400 5.409 1.00 7.94 173 VAL A N 1
ATOM 1362 C CA . VAL A 1 176 ? 20.454 9.024 6.362 1.00 8.90 173 VAL A CA 1
ATOM 1363 C C . VAL A 1 176 ? 20.043 8.796 7.812 1.00 7.18 173 VAL A C 1
ATOM 1364 O O . VAL A 1 176 ? 18.901 9.063 8.187 1.00 10.79 173 VAL A O 1
ATOM 1368 N N . TYR A 1 177 ? 20.969 8.309 8.635 1.00 8.37 174 TYR A N 1
ATOM 1369 C CA . TYR A 1 177 ? 20.648 7.992 10.023 1.00 8.86 174 TYR A CA 1
ATOM 1370 C C . TYR A 1 177 ? 21.741 8.521 10.948 1.00 9.06 174 TYR A C 1
ATOM 1371 O O . TYR A 1 177 ? 22.846 8.814 10.512 1.00 9.20 174 TYR A O 1
ATOM 1380 N N . GLY A 1 178 ? 21.425 8.645 12.229 1.00 10.75 175 GLY A N 1
ATOM 1381 C CA . GLY A 1 178 ? 22.431 8.987 13.216 1.00 9.97 175 GLY A CA 1
ATOM 1382 C C . GLY A 1 178 ? 21.881 9.858 14.320 1.00 10.85 175 GLY A C 1
ATOM 1383 O O . GLY A 1 178 ? 20.671 10.088 14.393 1.00 12.35 175 GLY A O 1
ATOM 1384 N N . PRO A 1 179 ? 22.769 10.345 15.198 1.00 12.66 176 PRO A N 1
ATOM 1385 C CA . PRO A 1 179 ? 22.371 11.186 16.336 1.00 13.29 176 PRO A CA 1
ATOM 1386 C C . PRO A 1 179 ? 21.522 12.372 15.899 1.00 12.95 176 PRO A C 1
ATOM 1387 O O . PRO A 1 179 ? 21.812 12.969 14.854 1.00 11.24 176 PRO A O 1
ATOM 1391 N N . ARG A 1 180 ? 20.491 12.674 16.697 1.00 13.09 177 ARG A N 1
ATOM 1392 C CA . ARG A 1 180 ? 19.535 13.769 16.466 1.00 14.43 177 ARG A CA 1
ATOM 1393 C C . ARG A 1 180 ? 18.429 13.473 15.454 1.00 11.04 177 ARG A C 1
ATOM 1394 O O . ARG A 1 180 ? 17.563 14.320 15.234 1.00 13.12 177 ARG A O 1
ATOM 1402 N N . GLN A 1 181 ? 18.429 12.299 14.832 1.00 9.91 178 GLN A N 1
ATOM 1403 C CA . GLN A 1 181 ? 17.378 12.035 13.859 1.00 10.21 178 GLN A CA 1
ATOM 1404 C C . GLN A 1 181 ? 16.051 11.801 14.572 1.00 15.04 178 GLN A C 1
ATOM 1405 O O . GLN A 1 181 ? 16.025 11.336 15.713 1.00 12.89 178 GLN A O 1
ATOM 1411 N N . ASP A 1 182 ? 14.950 12.145 13.911 1.00 13.21 179 ASP A N 1
ATOM 1412 C CA . ASP A 1 182 ? 13.628 11.844 14.461 1.00 15.90 179 ASP A CA 1
ATOM 1413 C C . ASP A 1 182 ? 13.116 10.557 13.802 1.00 15.34 179 ASP A C 1
ATOM 1414 O O . ASP A 1 182 ? 13.827 9.978 12.970 1.00 14.41 179 ASP A O 1
ATOM 1419 N N . PRO A 1 183 ? 11.907 10.087 14.166 1.00 15.86 180 PRO A N 1
ATOM 1420 C CA . PRO A 1 183 ? 11.486 8.808 13.581 1.00 13.18 180 PRO A CA 1
ATOM 1421 C C . PRO A 1 183 ? 10.750 8.898 12.249 1.00 16.18 180 PRO A C 1
ATOM 1422 O O . PRO A 1 183 ? 10.250 7.866 11.801 1.00 13.81 180 PRO A O 1
ATOM 1426 N N . TYR A 1 184 ? 10.694 10.069 11.618 1.00 12.99 181 TYR A N 1
ATOM 1427 C CA . TYR A 1 184 ? 9.793 10.255 10.477 1.00 18.56 181 TYR A CA 1
ATOM 1428 C C . TYR A 1 184 ? 10.437 10.405 9.093 1.00 15.60 181 TYR A C 1
ATOM 1429 O O . TYR A 1 184 ? 9.727 10.391 8.089 1.00 12.88 181 TYR A O 1
ATOM 1438 N N . GLY A 1 185 ? 11.757 10.565 9.036 1.00 15.47 182 GLY A N 1
ATOM 1439 C CA . GLY A 1 185 ? 12.444 10.781 7.766 1.00 16.99 182 GLY A CA 1
ATOM 1440 C C . GLY A 1 185 ? 12.688 9.499 7.008 1.00 14.06 182 GLY A C 1
ATOM 1441 O O . GLY A 1 185 ? 12.201 8.445 7.412 1.00 11.99 182 GLY A O 1
ATOM 1442 N N . GLU A 1 186 ? 13.456 9.571 5.924 1.00 14.34 183 GLU A N 1
ATOM 1443 C CA . GLU A 1 186 ? 13.648 8.388 5.085 1.00 16.21 183 GLU A CA 1
ATOM 1444 C C . GLU A 1 186 ? 14.295 7.199 5.804 1.00 16.45 183 GLU A C 1
ATOM 1445 O O . GLU A 1 186 ? 14.017 6.054 5.463 1.00 21.03 183 GLU A O 1
ATOM 1451 N N . ALA A 1 187 ? 15.142 7.465 6.794 1.00 12.54 184 ALA A N 1
ATOM 1452 C CA . ALA A 1 187 ? 15.669 6.378 7.628 1.00 11.90 184 ALA A CA 1
ATOM 1453 C C . ALA A 1 187 ? 15.104 6.461 9.035 1.00 11.24 184 ALA A C 1
ATOM 1454 O O . ALA A 1 187 ? 15.788 6.102 10.001 1.00 13.37 184 ALA A O 1
ATOM 1456 N N . GLY A 1 188 ? 13.865 6.932 9.157 1.00 10.39 185 GLY A N 1
ATOM 1457 C CA . GLY A 1 188 ? 13.222 7.031 10.460 1.00 8.57 185 GLY A CA 1
ATOM 1458 C C . GLY A 1 188 ? 13.222 5.699 11.192 1.00 12.34 185 GLY A C 1
ATOM 1459 O O . GLY A 1 188 ? 13.276 5.665 12.421 1.00 12.94 185 GLY A O 1
ATOM 1460 N N . VAL A 1 189 ? 13.182 4.601 10.438 1.00 10.37 186 VAL A N 1
ATOM 1461 C CA . VAL A 1 189 ? 13.213 3.256 11.021 1.00 11.80 186 VAL A CA 1
ATOM 1462 C C . VAL A 1 189 ? 14.390 3.042 11.987 1.00 12.38 186 VAL A C 1
ATOM 1463 O O . VAL A 1 189 ? 14.267 2.299 12.969 1.00 11.30 186 VAL A O 1
ATOM 1467 N N . VAL A 1 190 ? 15.523 3.685 11.738 1.00 10.84 187 VAL A N 1
ATOM 1468 C CA . VAL A 1 190 ? 16.658 3.491 12.640 1.00 12.67 187 VAL A CA 1
ATOM 1469 C C . VAL A 1 190 ? 16.297 3.995 14.038 1.00 12.39 187 VAL A C 1
ATOM 1470 O O . VAL A 1 190 ? 16.517 3.306 15.043 1.00 13.82 187 VAL A O 1
ATOM 1474 N N . ALA A 1 191 ? 15.702 5.181 14.097 1.00 11.60 188 ALA A N 1
ATOM 1475 C CA . ALA A 1 191 ? 15.281 5.746 15.367 1.00 11.56 188 ALA A CA 1
ATOM 1476 C C . ALA A 1 191 ? 14.135 4.968 15.997 1.00 13.44 188 ALA A C 1
ATOM 1477 O O . ALA A 1 191 ? 14.100 4.791 17.224 1.00 11.72 188 ALA A O 1
ATOM 1479 N N . ILE A 1 192 ? 13.181 4.537 15.176 1.00 11.70 189 ILE A N 1
ATOM 1480 C CA . ILE A 1 192 ? 12.043 3.776 15.702 1.00 10.49 189 ILE A CA 1
ATOM 1481 C C . ILE A 1 192 ? 12.548 2.501 16.366 1.00 13.55 189 ILE A C 1
ATOM 1482 O O . ILE A 1 192 ? 12.203 2.219 17.521 1.00 13.79 189 ILE A O 1
ATOM 1487 N N . PHE A 1 193 ? 13.377 1.745 15.645 1.00 10.93 190 PHE A N 1
ATOM 1488 C CA . PHE A 1 193 ? 13.932 0.499 16.177 1.00 11.18 190 PHE A CA 1
ATOM 1489 C C . PHE A 1 193 ? 14.780 0.745 17.423 1.00 12.91 190 PHE A C 1
ATOM 1490 O O . PHE A 1 193 ? 14.659 0.036 18.420 1.00 12.95 190 PHE A O 1
ATOM 1498 N N . THR A 1 194 ? 15.653 1.740 17.363 1.00 13.38 191 THR A N 1
ATOM 1499 C CA . THR A 1 194 ? 16.560 2.007 18.481 1.00 17.02 191 THR A CA 1
ATOM 1500 C C . THR A 1 194 ? 15.828 2.397 19.764 1.00 15.87 191 THR A C 1
ATOM 1501 O O . THR A 1 194 ? 16.091 1.831 20.825 1.00 16.42 191 THR A O 1
ATOM 1505 N N . GLU A 1 195 ? 14.894 3.339 19.674 1.00 11.84 192 GLU A N 1
ATOM 1506 C CA . GLU A 1 195 ? 14.167 3.784 20.866 1.00 17.08 192 GLU A CA 1
ATOM 1507 C C . GLU A 1 195 ? 13.300 2.683 21.466 1.00 17.87 192 GLU A C 1
ATOM 1508 O O . GLU A 1 195 ? 13.278 2.498 22.682 1.00 16.66 192 GLU A O 1
ATOM 1514 N N . ARG A 1 196 ? 12.571 1.965 20.621 1.00 15.46 193 ARG A N 1
ATOM 1515 C CA . ARG A 1 196 ? 11.740 0.875 21.112 1.00 14.83 193 ARG A CA 1
ATOM 1516 C C . ARG A 1 196 ? 12.570 -0.239 21.740 1.00 14.24 193 ARG A C 1
ATOM 1517 O O . ARG A 1 196 ? 12.217 -0.760 22.798 1.00 16.65 193 ARG A O 1
ATOM 1525 N N . MET A 1 197 ? 13.675 -0.602 21.100 1.00 12.47 194 MET A N 1
ATOM 1526 C CA . MET A 1 197 ? 14.508 -1.682 21.633 1.00 13.29 194 MET A CA 1
ATOM 1527 C C . MET A 1 197 ? 15.123 -1.308 22.975 1.00 18.28 194 MET A C 1
ATOM 1528 O O . MET A 1 197 ? 15.146 -2.121 23.901 1.00 16.08 194 MET A O 1
ATOM 1533 N N . LEU A 1 198 ? 15.596 -0.071 23.089 1.00 16.46 195 LEU A N 1
ATOM 1534 C CA . LEU A 1 198 ? 16.167 0.408 24.349 1.00 16.56 195 LEU A CA 1
ATOM 1535 C C . LEU A 1 198 ? 15.114 0.457 25.459 1.00 17.74 195 LEU A C 1
ATOM 1536 O O . LEU A 1 198 ? 15.429 0.286 26.632 1.00 19.50 195 LEU A O 1
ATOM 1541 N N . ARG A 1 199 ? 13.858 0.676 25.092 1.00 14.25 196 ARG A N 1
ATOM 1542 C CA . ARG A 1 199 ? 12.786 0.682 26.080 1.00 15.35 196 ARG A CA 1
ATOM 1543 C C . ARG A 1 199 ? 12.133 -0.686 26.291 1.00 19.52 196 ARG A C 1
ATOM 1544 O O . ARG A 1 199 ? 11.244 -0.818 27.129 1.00 19.86 196 ARG A O 1
ATOM 1552 N N . GLY A 1 200 ? 12.567 -1.694 25.539 1.00 17.91 197 GLY A N 1
ATOM 1553 C CA . GLY A 1 200 ? 11.983 -3.027 25.636 1.00 18.49 197 GLY A CA 1
ATOM 1554 C C . GLY A 1 200 ? 10.546 -3.111 25.144 1.00 20.02 197 GLY A C 1
ATOM 1555 O O . GLY A 1 200 ? 9.779 -3.986 25.552 1.00 19.46 197 GLY A O 1
ATOM 1556 N N . GLU A 1 201 ? 10.179 -2.196 24.256 1.00 16.79 198 GLU A N 1
ATOM 1557 C CA . GLU A 1 201 ? 8.841 -2.162 23.699 1.00 13.67 198 GLU A CA 1
ATOM 1558 C C . GLU A 1 201 ? 8.763 -3.051 22.468 1.00 19.20 198 GLU A C 1
ATOM 1559 O O . GLU A 1 201 ? 9.778 -3.489 21.942 1.00 18.01 198 GLU A O 1
ATOM 1565 N N . GLU A 1 202 ? 7.545 -3.317 22.019 1.00 14.81 199 GLU A N 1
ATOM 1566 C CA . GLU A 1 202 ? 7.325 -4.106 20.815 1.00 18.47 199 GLU A CA 1
ATOM 1567 C C . GLU A 1 202 ? 7.814 -3.366 19.560 1.00 20.32 199 GLU A C 1
ATOM 1568 O O . GLU A 1 202 ? 7.668 -2.148 19.454 1.00 18.37 199 GLU A O 1
ATOM 1574 N N . VAL A 1 203 ? 8.399 -4.106 18.621 1.00 13.75 200 VAL A N 1
ATOM 1575 C CA . VAL A 1 203 ? 8.861 -3.539 17.350 1.00 16.86 200 VAL A CA 1
ATOM 1576 C C . VAL A 1 203 ? 8.060 -4.095 16.167 1.00 18.65 200 VAL A C 1
ATOM 1577 O O . VAL A 1 203 ? 7.912 -5.313 16.035 1.00 17.17 200 VAL A O 1
ATOM 1581 N N . HIS A 1 204 ? 7.546 -3.212 15.309 1.00 17.41 201 HIS A N 1
ATOM 1582 C CA . HIS A 1 204 ? 6.764 -3.646 14.151 1.00 17.22 201 HIS A CA 1
ATOM 1583 C C . HIS A 1 204 ? 7.576 -3.580 12.864 1.00 18.02 201 HIS A C 1
ATOM 1584 O O . HIS A 1 204 ? 8.294 -2.611 12.631 1.00 14.64 201 HIS A O 1
ATOM 1591 N N . ILE A 1 205 ? 7.446 -4.609 12.026 1.00 14.37 202 ILE A N 1
ATOM 1592 C CA . ILE A 1 205 ? 8.027 -4.604 10.681 1.00 17.89 202 ILE A CA 1
ATOM 1593 C C . ILE A 1 205 ? 6.905 -4.776 9.654 1.00 19.57 202 ILE A C 1
ATOM 1594 O O . ILE A 1 205 ? 6.010 -5.614 9.832 1.00 14.77 202 ILE A O 1
ATOM 1599 N N . PHE A 1 206 ? 6.940 -3.971 8.593 1.00 15.66 203 PHE A N 1
ATOM 1600 C CA . PHE A 1 206 ? 5.872 -3.977 7.597 1.00 16.27 203 PHE A CA 1
ATOM 1601 C C . PHE A 1 206 ? 6.166 -4.952 6.480 1.00 18.82 203 PHE A C 1
ATOM 1602 O O . PHE A 1 206 ? 7.327 -5.128 6.092 1.00 17.05 203 PHE A O 1
ATOM 1610 N N . GLY A 1 207 ? 5.120 -5.610 5.986 1.00 14.93 204 GLY A N 1
ATOM 1611 C CA . GLY A 1 207 ? 5.291 -6.625 4.962 1.00 17.05 204 GLY A CA 1
ATOM 1612 C C . GLY A 1 207 ? 6.198 -7.753 5.425 1.00 16.29 204 GLY A C 1
ATOM 1613 O O . GLY A 1 207 ? 6.097 -8.207 6.573 1.00 17.44 204 GLY A O 1
ATOM 1614 N N . ASP A 1 208 ? 7.090 -8.203 4.540 1.00 14.46 205 ASP A N 1
ATOM 1615 C CA . ASP A 1 208 ? 7.977 -9.320 4.850 1.00 16.06 205 ASP A CA 1
ATOM 1616 C C . ASP A 1 208 ? 9.336 -8.851 5.383 1.00 18.08 205 ASP A C 1
ATOM 1617 O O . ASP A 1 208 ? 10.221 -9.666 5.660 1.00 15.37 205 ASP A O 1
ATOM 1622 N N . GLY A 1 209 ? 9.498 -7.537 5.520 1.00 14.55 206 GLY A N 1
ATOM 1623 C CA . GLY A 1 209 ? 10.746 -6.972 6.011 1.00 14.57 206 GLY A CA 1
ATOM 1624 C C . GLY A 1 209 ? 11.900 -7.065 5.025 1.00 15.69 206 GLY A C 1
ATOM 1625 O O . GLY A 1 209 ? 13.040 -6.756 5.369 1.00 15.58 206 GLY A O 1
ATOM 1626 N N . GLU A 1 210 ? 11.614 -7.488 3.797 1.00 13.85 207 GLU A N 1
ATOM 1627 C CA . GLU A 1 210 ? 12.681 -7.704 2.820 1.00 13.22 207 GLU A CA 1
ATOM 1628 C C . GLU A 1 210 ? 12.989 -6.454 1.979 1.00 15.65 207 GLU A C 1
ATOM 1629 O O . GLU A 1 210 ? 13.752 -6.514 1.027 1.00 15.02 207 GLU A O 1
ATOM 1635 N N . TYR A 1 211 ? 12.415 -5.318 2.358 1.00 14.13 208 TYR A N 1
ATOM 1636 C CA . TYR A 1 211 ? 12.713 -4.045 1.692 1.00 13.21 208 TYR A CA 1
ATOM 1637 C C . TYR A 1 211 ? 14.161 -3.623 1.914 1.00 12.78 208 TYR A C 1
ATOM 1638 O O . TYR A 1 211 ? 14.635 -3.562 3.049 1.00 11.92 208 TYR A O 1
ATOM 1647 N N . VAL A 1 212 ? 14.852 -3.323 0.818 1.00 12.69 209 VAL A N 1
ATOM 1648 C CA . VAL A 1 212 ? 16.279 -3.022 0.854 1.00 10.02 209 VAL A CA 1
ATOM 1649 C C . VAL A 1 212 ? 16.523 -1.515 0.752 1.00 13.63 209 VAL A C 1
ATOM 1650 O O . VAL A 1 212 ? 15.953 -0.856 -0.114 1.00 10.44 209 VAL A O 1
ATOM 1654 N N . ARG A 1 213 ? 17.364 -0.983 1.638 1.00 11.28 210 ARG A N 1
ATOM 1655 C CA . ARG A 1 213 ? 17.747 0.430 1.611 1.00 14.58 210 ARG A CA 1
ATOM 1656 C C . ARG A 1 213 ? 19.255 0.569 1.754 1.00 12.81 210 ARG A C 1
ATOM 1657 O O . ARG A 1 213 ? 19.939 -0.378 2.123 1.00 12.61 210 ARG A O 1
ATOM 1665 N N . ASP A 1 214 ? 19.749 1.772 1.484 1.00 11.74 211 ASP A N 1
ATOM 1666 C CA . ASP A 1 214 ? 21.166 2.097 1.532 1.00 13.74 211 ASP A CA 1
ATOM 1667 C C . ASP A 1 214 ? 21.340 3.078 2.689 1.00 11.85 211 ASP A C 1
ATOM 1668 O O . ASP A 1 214 ? 21.015 4.258 2.555 1.00 12.41 211 ASP A O 1
ATOM 1673 N N . TYR A 1 215 ? 21.834 2.594 3.829 1.00 9.56 212 TYR A N 1
ATOM 1674 C CA . TYR A 1 215 ? 21.941 3.423 5.038 1.00 10.29 212 TYR A CA 1
ATOM 1675 C C . TYR A 1 215 ? 23.273 4.156 5.120 1.00 12.00 212 TYR A C 1
ATOM 1676 O O . TYR A 1 215 ? 24.334 3.528 5.210 1.00 12.55 212 TYR A O 1
ATOM 1685 N N . VAL A 1 216 ? 23.206 5.487 5.111 1.00 8.57 213 VAL A N 1
ATOM 1686 C CA . VAL A 1 216 ? 24.397 6.324 5.120 1.00 10.06 213 VAL A CA 1
ATOM 1687 C C . VAL A 1 216 ? 24.444 7.171 6.394 1.00 11.06 213 VAL A C 1
ATOM 1688 O O . VAL A 1 216 ? 23.449 7.766 6.803 1.00 9.22 213 VAL A O 1
ATOM 1692 N N . TYR A 1 217 ? 25.598 7.206 7.048 1.00 9.76 214 TYR A N 1
ATOM 1693 C CA . TYR A 1 217 ? 25.707 7.894 8.337 1.00 10.30 214 TYR A CA 1
ATOM 1694 C C . TYR A 1 217 ? 25.757 9.417 8.170 1.00 11.43 214 TYR A C 1
ATOM 1695 O O . TYR A 1 217 ? 26.351 9.924 7.220 1.00 12.36 214 TYR A O 1
ATOM 1704 N N . VAL A 1 218 ? 25.119 10.142 9.088 1.00 9.91 215 VAL A N 1
ATOM 1705 C CA . VAL A 1 218 ? 24.983 11.593 8.964 1.00 11.28 215 VAL A CA 1
ATOM 1706 C C . VAL A 1 218 ? 26.308 12.350 8.812 1.00 9.62 215 VAL A C 1
ATOM 1707 O O . VAL A 1 218 ? 26.403 13.276 7.996 1.00 10.21 215 VAL A O 1
ATOM 1711 N N . ASP A 1 219 ? 27.332 11.949 9.558 1.00 12.49 216 ASP A N 1
ATOM 1712 C CA . ASP A 1 219 ? 28.646 12.590 9.436 1.00 13.78 216 ASP A CA 1
ATOM 1713 C C . ASP A 1 219 ? 29.201 12.529 8.007 1.00 14.28 216 ASP A C 1
ATOM 1714 O O . ASP A 1 219 ? 29.827 13.485 7.539 1.00 12.68 216 ASP A O 1
ATOM 1719 N N . ASP A 1 220 ? 28.989 11.408 7.322 1.00 11.74 217 ASP A N 1
ATOM 1720 C CA . ASP A 1 220 ? 29.448 11.280 5.938 1.00 12.44 217 ASP A CA 1
ATOM 1721 C C . ASP A 1 220 ? 28.664 12.202 5.001 1.00 12.63 217 ASP A C 1
ATOM 1722 O O . ASP A 1 220 ? 29.221 12.765 4.051 1.00 10.72 217 ASP A O 1
ATOM 1727 N N . VAL A 1 221 ? 27.371 12.351 5.265 1.00 8.91 218 VAL A N 1
ATOM 1728 C CA . VAL A 1 221 ? 26.545 13.267 4.480 1.00 9.90 218 VAL A CA 1
ATOM 1729 C C . VAL A 1 221 ? 27.021 14.701 4.681 1.00 10.07 218 VAL A C 1
ATOM 1730 O O . VAL A 1 221 ? 27.106 15.488 3.727 1.00 12.16 218 VAL A O 1
ATOM 1734 N N . VAL A 1 222 ? 27.368 15.035 5.912 1.00 8.47 219 VAL A N 1
ATOM 1735 C CA . VAL A 1 222 ? 27.863 16.378 6.189 1.00 11.60 219 VAL A CA 1
ATOM 1736 C C . VAL A 1 222 ? 29.136 16.653 5.391 1.00 12.07 219 VAL A C 1
ATOM 1737 O O . VAL A 1 222 ? 29.305 17.732 4.808 1.00 12.19 219 VAL A O 1
ATOM 1741 N N . ARG A 1 223 ? 30.027 15.670 5.352 1.00 10.37 220 ARG A N 1
ATOM 1742 C CA . ARG A 1 223 ? 31.266 15.842 4.599 1.00 13.33 220 ARG A CA 1
ATOM 1743 C C . ARG A 1 223 ? 30.993 16.061 3.117 1.00 12.11 220 ARG A C 1
ATOM 1744 O O . ARG A 1 223 ? 31.675 16.859 2.472 1.00 12.36 220 ARG A O 1
ATOM 1752 N N . ALA A 1 224 ? 29.987 15.379 2.574 1.00 11.95 221 ALA A N 1
ATOM 1753 C CA . ALA A 1 224 ? 29.630 15.597 1.173 1.00 13.52 221 ALA A CA 1
ATOM 1754 C C . ALA A 1 224 ? 29.192 17.038 0.937 1.00 10.91 221 ALA A C 1
ATOM 1755 O O . ALA A 1 224 ? 29.518 17.638 -0.093 1.00 11.87 221 ALA A O 1
ATOM 1757 N N . ASN A 1 225 ? 28.427 17.594 1.873 1.00 10.85 222 ASN A N 1
ATOM 1758 C CA . ASN A 1 225 ? 28.007 18.984 1.738 1.00 11.68 222 ASN A CA 1
ATOM 1759 C C . ASN A 1 225 ? 29.198 19.925 1.673 1.00 13.13 222 ASN A C 1
ATOM 1760 O O . ASN A 1 225 ? 29.245 20.819 0.837 1.00 12.20 222 ASN A O 1
ATOM 1765 N N . LEU A 1 226 ? 30.170 19.721 2.551 1.00 12.17 223 LEU A N 1
ATOM 1766 C CA . LEU A 1 226 ? 31.321 20.624 2.575 1.00 13.82 223 LEU A CA 1
ATOM 1767 C C . LEU A 1 226 ? 32.228 20.478 1.343 1.00 14.08 223 LEU A C 1
ATOM 1768 O O . LEU A 1 226 ? 32.746 21.475 0.825 1.00 15.25 223 LEU A O 1
ATOM 1773 N N . LEU A 1 227 ? 32.387 19.253 0.849 1.00 12.62 224 LEU A N 1
ATOM 1774 C CA . LEU A 1 227 ? 33.152 19.027 -0.382 1.00 14.09 224 LEU A CA 1
ATOM 1775 C C . LEU A 1 227 ? 32.471 19.685 -1.586 1.00 16.33 224 LEU A C 1
ATOM 1776 O O . LEU A 1 227 ? 33.134 20.112 -2.538 1.00 15.70 224 LEU A O 1
ATOM 1781 N N . ALA A 1 228 ? 31.144 19.786 -1.541 1.00 13.25 225 ALA A N 1
ATOM 1782 C CA . ALA A 1 228 ? 30.405 20.401 -2.644 1.00 12.40 225 ALA A CA 1
ATOM 1783 C C . ALA A 1 228 ? 30.565 21.920 -2.716 1.00 15.77 225 ALA A C 1
ATOM 1784 O O . ALA A 1 228 ? 30.059 22.553 -3.644 1.00 17.43 225 ALA A O 1
ATOM 1786 N N . MET A 1 229 ? 31.240 22.519 -1.745 1.00 16.06 226 MET A N 1
ATOM 1787 C CA . MET A 1 229 ? 31.447 23.959 -1.810 1.00 17.27 226 MET A CA 1
ATOM 1788 C C . MET A 1 229 ? 32.331 24.336 -2.994 1.00 21.17 226 MET A C 1
ATOM 1789 O O . MET A 1 229 ? 31.993 25.230 -3.762 1.00 22.82 226 MET A O 1
ATOM 1794 N N . GLU A 1 230 ? 33.447 23.633 -3.157 1.00 19.28 227 GLU A N 1
ATOM 1795 C CA . GLU A 1 230 ? 34.405 23.992 -4.200 1.00 25.88 227 GLU A CA 1
ATOM 1796 C C . GLU A 1 230 ? 34.523 22.975 -5.334 1.00 26.66 227 GLU A C 1
ATOM 1797 O O . GLU A 1 230 ? 35.277 23.188 -6.280 1.00 27.59 227 GLU A O 1
ATOM 1803 N N . LYS A 1 231 ? 33.773 21.881 -5.256 1.00 18.67 228 LYS A N 1
ATOM 1804 C CA . LYS A 1 231 ? 33.791 20.884 -6.328 1.00 17.26 228 LYS A CA 1
ATOM 1805 C C . LYS A 1 231 ? 32.381 20.555 -6.804 1.00 20.66 228 LYS A C 1
ATOM 1806 O O . LYS A 1 231 ? 31.411 20.851 -6.112 1.00 17.48 228 LYS A O 1
ATOM 1812 N N . GLY A 1 232 ? 32.275 19.934 -7.976 1.00 17.96 229 GLY A N 1
ATOM 1813 C CA . GLY A 1 232 ? 31.004 19.412 -8.449 1.00 17.20 229 GLY A CA 1
ATOM 1814 C C . GLY A 1 232 ? 30.018 20.463 -8.927 1.00 19.99 229 GLY A C 1
ATOM 1815 O O . GLY A 1 232 ? 28.807 20.286 -8.776 1.00 17.53 229 GLY A O 1
ATOM 1816 N N . ASP A 1 233 ? 30.522 21.543 -9.521 1.00 18.53 230 ASP A N 1
ATOM 1817 C CA . ASP A 1 233 ? 29.649 22.604 -10.021 1.00 19.26 230 ASP A CA 1
ATOM 1818 C C . ASP A 1 233 ? 28.668 22.097 -11.076 1.00 20.83 230 ASP A C 1
ATOM 1819 O O . ASP A 1 233 ? 29.067 21.441 -12.043 1.00 18.96 230 ASP A O 1
ATOM 1824 N N . ASN A 1 234 ? 27.391 22.408 -10.867 1.00 15.33 231 ASN A N 1
ATOM 1825 C CA . ASN A 1 234 ? 26.301 22.062 -11.783 1.00 14.62 231 ASN A CA 1
ATOM 1826 C C . ASN A 1 234 ? 26.178 20.565 -12.031 1.00 17.51 231 ASN A C 1
ATOM 1827 O O . ASN A 1 234 ? 25.872 20.136 -13.144 1.00 17.37 231 ASN A O 1
ATOM 1832 N N . GLU A 1 235 ? 26.411 19.783 -10.979 1.00 14.02 232 GLU A N 1
ATOM 1833 C CA . GLU A 1 235 ? 26.312 18.329 -11.048 1.00 15.01 232 GLU A CA 1
ATOM 1834 C C . GLU A 1 235 ? 25.357 17.773 -10.002 1.00 12.79 232 GLU A C 1
ATOM 1835 O O . GLU A 1 235 ? 25.181 18.359 -8.937 1.00 11.79 232 GLU A O 1
ATOM 1841 N N . VAL A 1 236 ? 24.755 16.637 -10.328 1.00 11.90 233 VAL A N 1
ATOM 1842 C CA . VAL A 1 236 ? 23.910 15.871 -9.405 1.00 10.87 233 VAL A CA 1
ATOM 1843 C C . VAL A 1 236 ? 24.708 14.653 -8.952 1.00 12.58 233 VAL A C 1
ATOM 1844 O O . VAL A 1 236 ? 25.264 13.935 -9.795 1.00 15.55 233 VAL A O 1
ATOM 1848 N N . PHE A 1 237 ? 24.782 14.425 -7.636 1.00 11.05 234 PHE A N 1
ATOM 1849 C CA . PHE A 1 237 ? 25.496 13.278 -7.072 1.00 10.99 234 PHE A CA 1
ATOM 1850 C C . PHE A 1 237 ? 24.637 12.435 -6.151 1.00 12.88 234 PHE A C 1
ATOM 1851 O O . PHE A 1 237 ? 23.987 12.972 -5.247 1.00 13.87 234 PHE A O 1
ATOM 1859 N N . ASN A 1 238 ? 24.669 11.118 -6.350 1.00 9.22 235 ASN A N 1
ATOM 1860 C CA . ASN A 1 238 ? 24.215 10.190 -5.315 1.00 11.56 235 ASN A CA 1
ATOM 1861 C C . ASN A 1 238 ? 25.161 10.239 -4.125 1.00 13.93 235 ASN A C 1
ATOM 1862 O O . ASN A 1 238 ? 26.379 10.162 -4.295 1.00 14.62 235 ASN A O 1
ATOM 1867 N N . ILE A 1 239 ? 24.608 10.346 -2.922 1.00 9.54 236 ILE A N 1
ATOM 1868 C CA . ILE A 1 239 ? 25.397 10.232 -1.699 1.00 9.51 236 ILE A CA 1
ATOM 1869 C C . ILE A 1 239 ? 24.862 9.049 -0.888 1.00 14.69 236 ILE A C 1
ATOM 1870 O O . ILE A 1 239 ? 23.861 9.158 -0.170 1.00 11.53 236 ILE A O 1
ATOM 1875 N N . GLY A 1 240 ? 25.536 7.909 -1.023 1.00 11.67 237 GLY A N 1
ATOM 1876 C CA . GLY A 1 240 ? 25.134 6.687 -0.345 1.00 11.19 237 GLY A CA 1
ATOM 1877 C C . GLY A 1 240 ? 26.326 5.759 -0.225 1.00 15.02 237 GLY A C 1
ATOM 1878 O O . GLY A 1 240 ? 27.456 6.151 -0.524 1.00 12.88 237 GLY A O 1
ATOM 1879 N N . THR A 1 241 ? 26.085 4.524 0.197 1.00 14.07 238 THR A N 1
ATOM 1880 C CA . THR A 1 241 ? 27.183 3.607 0.460 1.00 12.90 238 THR A CA 1
ATOM 1881 C C . THR A 1 241 ? 27.337 2.525 -0.601 1.00 13.92 238 THR A C 1
ATOM 1882 O O . THR A 1 241 ? 28.356 1.838 -0.627 1.00 12.65 238 THR A O 1
ATOM 1886 N N . GLY A 1 242 ? 26.331 2.354 -1.454 1.00 13.14 239 GLY A N 1
ATOM 1887 C CA . GLY A 1 242 ? 26.328 1.261 -2.421 1.00 15.49 239 GLY A CA 1
ATOM 1888 C C . GLY A 1 242 ? 26.120 -0.119 -1.803 1.00 16.89 239 GLY A C 1
ATOM 1889 O O . GLY A 1 242 ? 26.278 -1.143 -2.471 1.00 15.73 239 GLY A O 1
ATOM 1890 N N . ARG A 1 243 ? 25.768 -0.140 -0.525 1.00 11.97 240 ARG A N 1
ATOM 1891 C CA . ARG A 1 243 ? 25.512 -1.375 0.215 1.00 14.91 240 ARG A CA 1
ATOM 1892 C C . ARG A 1 243 ? 24.038 -1.442 0.606 1.00 17.37 240 ARG A C 1
ATOM 1893 O O . ARG A 1 243 ? 23.513 -0.513 1.234 1.00 14.32 240 ARG A O 1
ATOM 1901 N N . GLY A 1 244 ? 23.376 -2.535 0.233 1.00 13.61 241 GLY A N 1
ATOM 1902 C CA . GLY A 1 244 ? 21.969 -2.722 0.541 1.00 15.00 241 GLY A CA 1
ATOM 1903 C C . GLY A 1 244 ? 21.749 -3.532 1.805 1.00 15.84 241 GLY A C 1
ATOM 1904 O O . GLY A 1 244 ? 22.422 -4.538 2.031 1.00 14.59 241 GLY A O 1
ATOM 1905 N N . THR A 1 245 ? 20.786 -3.100 2.613 1.00 10.57 242 THR A N 1
ATOM 1906 C CA . THR A 1 245 ? 20.431 -3.771 3.865 1.00 13.13 242 THR A CA 1
ATOM 1907 C C . THR A 1 245 ? 18.909 -3.882 3.937 1.00 12.53 242 THR A C 1
ATOM 1908 O O . THR A 1 245 ? 18.213 -2.887 3.740 1.00 12.96 242 THR A O 1
ATOM 1912 N N . THR A 1 246 ? 18.389 -5.073 4.224 1.00 11.08 243 THR A N 1
ATOM 1913 C CA . THR A 1 246 ? 16.944 -5.238 4.395 1.00 13.49 243 THR A CA 1
ATOM 1914 C C . THR A 1 246 ? 16.506 -4.769 5.788 1.00 13.41 243 THR A C 1
ATOM 1915 O O . THR A 1 246 ? 17.325 -4.666 6.705 1.00 10.82 243 THR A O 1
ATOM 1919 N N . VAL A 1 247 ? 15.217 -4.492 5.955 1.00 10.79 244 VAL A N 1
ATOM 1920 C CA . VAL A 1 247 ? 14.720 -4.121 7.276 1.00 11.07 244 VAL A CA 1
ATOM 1921 C C . VAL A 1 247 ? 14.991 -5.251 8.282 1.00 12.32 244 VAL A C 1
ATOM 1922 O O . VAL A 1 247 ? 15.365 -4.991 9.432 1.00 12.01 244 VAL A O 1
ATOM 1926 N N . ASN A 1 248 ? 14.833 -6.497 7.840 1.00 11.92 245 ASN A N 1
ATOM 1927 C CA . ASN A 1 248 ? 15.120 -7.650 8.696 1.00 15.07 245 ASN A CA 1
ATOM 1928 C C . ASN A 1 248 ? 16.579 -7.670 9.155 1.00 15.53 245 ASN A C 1
ATOM 1929 O O . ASN A 1 248 ? 16.878 -7.963 10.318 1.00 15.07 245 ASN A O 1
ATOM 1934 N N . GLN A 1 249 ? 17.488 -7.363 8.236 1.00 12.74 246 GLN A N 1
ATOM 1935 C CA . GLN A 1 249 ? 18.904 -7.275 8.582 1.00 14.79 246 GLN A CA 1
ATOM 1936 C C . GLN A 1 249 ? 19.169 -6.121 9.533 1.00 13.16 246 GLN A C 1
ATOM 1937 O O . GLN A 1 249 ? 19.974 -6.251 10.458 1.00 12.05 246 GLN A O 1
ATOM 1943 N N . LEU A 1 250 ? 18.520 -4.979 9.303 1.00 11.83 247 LEU A N 1
ATOM 1944 C CA . LEU A 1 250 ? 18.711 -3.833 10.194 1.00 10.73 247 LEU A CA 1
ATOM 1945 C C . LEU A 1 250 ? 18.256 -4.165 11.616 1.00 12.63 247 LEU A C 1
ATOM 1946 O O . LEU A 1 250 ? 18.942 -3.836 12.598 1.00 11.84 247 LEU A O 1
ATOM 1951 N N . PHE A 1 251 ? 17.092 -4.809 11.718 1.00 10.30 248 PHE A N 1
ATOM 1952 C CA . PHE A 1 251 ? 16.547 -5.230 13.003 1.00 10.91 248 PHE A CA 1
ATOM 1953 C C . PHE A 1 251 ? 17.561 -6.117 13.724 1.00 11.53 248 PHE A C 1
ATOM 1954 O O . PHE A 1 251 ? 17.829 -5.941 14.913 1.00 13.97 248 PHE A O 1
ATOM 1962 N N . LYS A 1 252 ? 18.128 -7.068 12.989 1.00 14.73 249 LYS A N 1
ATOM 1963 C CA . LYS A 1 252 ? 19.084 -8.004 13.563 1.00 15.44 249 LYS A CA 1
ATOM 1964 C C . LYS A 1 252 ? 20.316 -7.291 14.103 1.00 18.55 249 LYS A C 1
ATOM 1965 O O . LYS A 1 252 ? 20.772 -7.596 15.197 1.00 17.84 249 LYS A O 1
ATOM 1971 N N . LEU A 1 253 ? 20.856 -6.344 13.340 1.00 13.78 250 LEU A N 1
ATOM 1972 C CA . LEU A 1 253 ? 22.024 -5.579 13.788 1.00 14.72 250 LEU A CA 1
ATOM 1973 C C . LEU A 1 253 ? 21.747 -4.774 15.060 1.00 17.68 250 LEU A C 1
ATOM 1974 O O . LEU A 1 253 ? 22.543 -4.788 16.006 1.00 16.48 250 LEU A O 1
ATOM 1979 N N . LEU A 1 254 ? 20.625 -4.063 15.085 1.00 12.55 251 LEU A N 1
ATOM 1980 C CA . LEU A 1 254 ? 20.277 -3.253 16.253 1.00 12.92 251 LEU A CA 1
ATOM 1981 C C . LEU A 1 254 ? 19.933 -4.112 17.473 1.00 18.27 251 LEU A C 1
ATOM 1982 O O . LEU A 1 254 ? 20.187 -3.721 18.619 1.00 14.85 251 LEU A O 1
ATOM 1987 N N . LYS A 1 255 ? 19.363 -5.284 17.218 1.00 16.08 252 LYS A N 1
ATOM 1988 C CA . LYS A 1 255 ? 19.042 -6.228 18.282 1.00 18.61 252 LYS A CA 1
ATOM 1989 C C . LYS A 1 255 ? 20.315 -6.657 19.017 1.00 16.80 252 LYS A C 1
ATOM 1990 O O . LYS A 1 255 ? 20.361 -6.645 20.255 1.00 17.67 252 LYS A O 1
ATOM 1996 N N . GLU A 1 256 ? 21.350 -7.016 18.260 1.00 19.63 253 GLU A N 1
ATOM 1997 C CA . GLU A 1 256 ? 22.631 -7.424 18.856 1.00 23.87 253 GLU A CA 1
ATOM 1998 C C . GLU A 1 256 ? 23.316 -6.283 19.589 1.00 26.05 253 GLU A C 1
ATOM 1999 O O . GLU A 1 256 ? 23.913 -6.484 20.641 1.00 20.42 253 GLU A O 1
ATOM 2005 N N . ILE A 1 257 ? 23.253 -5.083 19.024 1.00 19.89 254 ILE A N 1
ATOM 2006 C CA . ILE A 1 257 ? 23.871 -3.937 19.678 1.00 17.66 254 ILE A CA 1
ATOM 2007 C C . ILE A 1 257 ? 23.166 -3.556 20.983 1.00 24.47 254 ILE A C 1
ATOM 2008 O O . ILE A 1 257 ? 23.824 -3.284 21.990 1.00 21.64 254 ILE A O 1
ATOM 2013 N N . THR A 1 258 ? 21.833 -3.554 20.973 1.00 16.01 255 THR A N 1
ATOM 2014 C CA . THR A 1 258 ? 21.055 -3.119 22.135 1.00 21.42 255 THR A CA 1
ATOM 2015 C C . THR A 1 258 ? 20.835 -4.224 23.176 1.00 22.29 255 THR A C 1
ATOM 2016 O O . THR A 1 258 ? 20.517 -3.934 24.330 1.00 23.22 255 THR A O 1
ATOM 2020 N N . GLY A 1 259 ? 20.971 -5.480 22.765 1.00 17.78 256 GLY A N 1
ATOM 2021 C CA . GLY A 1 259 ? 20.718 -6.593 23.671 1.00 19.22 256 GLY A CA 1
ATOM 2022 C C . GLY A 1 259 ? 19.246 -6.966 23.776 1.00 22.43 256 GLY A C 1
ATOM 2023 O O . GLY A 1 259 ? 18.842 -7.723 24.663 1.00 20.27 256 GLY A O 1
ATOM 2024 N N . TYR A 1 260 ? 18.439 -6.431 22.863 1.00 15.14 257 TYR A N 1
ATOM 2025 C CA . TYR A 1 260 ? 17.007 -6.715 22.795 1.00 17.44 257 TYR A CA 1
ATOM 2026 C C . TYR A 1 260 ? 16.799 -8.209 22.543 1.00 16.51 257 TYR A C 1
ATOM 2027 O O . TYR A 1 260 ? 17.577 -8.832 21.814 1.00 19.34 257 TYR A O 1
ATOM 2036 N N . ASP A 1 261 ? 15.759 -8.786 23.139 1.00 18.41 258 ASP A N 1
ATOM 2037 C CA . ASP A 1 261 ? 15.566 -10.238 23.045 1.00 19.01 258 ASP A CA 1
ATOM 2038 C C . ASP A 1 261 ? 14.140 -10.670 22.705 1.00 20.04 258 ASP A C 1
ATOM 2039 O O . ASP A 1 261 ? 13.643 -11.677 23.212 1.00 23.63 258 ASP A O 1
ATOM 2044 N N . LYS A 1 262 ? 13.475 -9.913 21.844 1.00 13.65 259 LYS A N 1
ATOM 2045 C CA . LYS A 1 262 ? 12.141 -10.277 21.390 1.00 13.61 259 LYS A CA 1
ATOM 2046 C C . LYS A 1 262 ? 12.155 -10.309 19.871 1.00 19.62 259 LYS A C 1
ATOM 2047 O O . LYS A 1 262 ? 13.025 -9.711 19.259 1.00 17.40 259 LYS A O 1
ATOM 2053 N N . GLU A 1 263 ? 11.210 -11.023 19.269 1.00 17.16 260 GLU A N 1
ATOM 2054 C CA . GLU A 1 263 ? 11.100 -11.067 17.815 1.00 16.62 260 GLU A CA 1
ATOM 2055 C C . GLU A 1 263 ? 10.274 -9.869 17.330 1.00 13.45 260 GLU A C 1
ATOM 2056 O O . GLU A 1 263 ? 9.505 -9.285 18.103 1.00 14.81 260 GLU A O 1
ATOM 2062 N N . PRO A 1 264 ? 10.431 -9.489 16.050 1.00 15.78 261 PRO A N 1
ATOM 2063 C CA . PRO A 1 264 ? 9.572 -8.420 15.527 1.00 15.72 261 PRO A CA 1
ATOM 2064 C C . PRO A 1 264 ? 8.151 -8.930 15.355 1.00 17.81 261 PRO A C 1
ATOM 2065 O O . PRO A 1 264 ? 7.937 -10.144 15.264 1.00 17.28 261 PRO A O 1
ATOM 2069 N N . VAL A 1 265 ? 7.194 -8.012 15.316 1.00 16.87 262 VAL A N 1
ATOM 2070 C CA . VAL A 1 265 ? 5.820 -8.350 15.001 1.00 16.77 262 VAL A CA 1
ATOM 2071 C C . VAL A 1 265 ? 5.558 -7.865 13.574 1.00 18.70 262 VAL A C 1
ATOM 2072 O O . VAL A 1 265 ? 5.694 -6.672 13.275 1.00 17.18 262 VAL A O 1
ATOM 2076 N N . TYR A 1 266 ? 5.219 -8.790 12.686 1.00 15.95 263 TYR A N 1
ATOM 2077 C CA . TYR A 1 266 ? 4.998 -8.431 11.282 1.00 17.76 263 TYR A CA 1
ATOM 2078 C C . TYR A 1 266 ? 3.584 -7.916 11.018 1.00 17.45 263 TYR A C 1
ATOM 2079 O O . TYR A 1 266 ? 2.596 -8.506 11.465 1.00 19.92 263 TYR A O 1
ATOM 2088 N N . LYS A 1 267 ? 3.511 -6.799 10.300 1.00 14.70 264 LYS A N 1
ATOM 2089 C CA . LYS A 1 267 ? 2.268 -6.096 10.016 1.00 16.14 264 LYS A CA 1
ATOM 2090 C C . LYS A 1 267 ? 2.051 -6.028 8.503 1.00 15.01 264 LYS A C 1
ATOM 2091 O O . LYS A 1 267 ? 2.985 -6.266 7.736 1.00 17.24 264 LYS A O 1
ATOM 2097 N N . PRO A 1 268 ? 0.818 -5.723 8.067 1.00 15.48 265 PRO A N 1
ATOM 2098 C CA . PRO A 1 268 ? 0.565 -5.581 6.629 1.00 14.75 265 PRO A CA 1
ATOM 2099 C C . PRO A 1 268 ? 1.452 -4.510 6.000 1.00 16.55 265 PRO A C 1
ATOM 2100 O O . PRO A 1 268 ? 1.842 -3.544 6.674 1.00 17.64 265 PRO A O 1
ATOM 2104 N N . PRO A 1 269 ? 1.788 -4.680 4.714 1.00 14.91 266 PRO A N 1
ATOM 2105 C CA . PRO A 1 269 ? 2.703 -3.735 4.073 1.00 16.36 266 PRO A CA 1
ATOM 2106 C C . PRO A 1 269 ? 2.048 -2.371 3.900 1.00 14.68 266 PRO A C 1
ATOM 2107 O O . PRO A 1 269 ? 0.818 -2.262 3.806 1.00 16.88 266 PRO A O 1
ATOM 2111 N N . ARG A 1 270 ? 2.862 -1.328 3.865 1.00 17.68 267 ARG A N 1
ATOM 2112 C CA . ARG A 1 270 ? 2.315 0.005 3.675 1.00 19.93 267 ARG A CA 1
ATOM 2113 C C . ARG A 1 270 ? 2.380 0.385 2.211 1.00 17.70 267 ARG A C 1
ATOM 2114 O O . ARG A 1 270 ? 3.228 -0.099 1.472 1.00 21.04 267 ARG A O 1
ATOM 2122 N N . LYS A 1 271 ? 1.450 1.225 1.791 1.00 15.83 268 LYS A N 1
ATOM 2123 C CA . LYS A 1 271 ? 1.365 1.656 0.410 1.00 15.51 268 LYS A CA 1
ATOM 2124 C C . LYS A 1 271 ? 2.615 2.464 0.070 1.00 20.14 268 LYS A C 1
ATOM 2125 O O . LYS A 1 271 ? 3.116 3.200 0.911 1.00 18.84 268 LYS A O 1
ATOM 2131 N N . GLY A 1 272 ? 3.125 2.313 -1.148 1.00 18.98 269 GLY A N 1
ATOM 2132 C CA . GLY A 1 272 ? 4.184 3.179 -1.635 1.00 25.32 269 GLY A CA 1
ATOM 2133 C C . GLY A 1 272 ? 5.597 2.815 -1.228 1.00 26.47 269 GLY A C 1
ATOM 2134 O O . GLY A 1 272 ? 6.528 3.578 -1.479 1.00 26.13 269 GLY A O 1
ATOM 2135 N N . ASP A 1 273 ? 5.766 1.657 -0.602 1.00 20.77 270 ASP A N 1
ATOM 2136 C CA . ASP A 1 273 ? 7.074 1.218 -0.126 1.00 23.86 270 ASP A CA 1
ATOM 2137 C C . ASP A 1 273 ? 7.903 0.621 -1.283 1.00 21.23 270 ASP A C 1
ATOM 2138 O O . ASP A 1 273 ? 7.659 -0.507 -1.705 1.00 22.71 270 ASP A O 1
ATOM 2143 N N . VAL A 1 274 ? 8.875 1.373 -1.792 1.00 17.77 271 VAL A N 1
ATOM 2144 C CA . VAL A 1 274 ? 9.764 0.888 -2.858 1.00 16.03 271 VAL A CA 1
ATOM 2145 C C . VAL A 1 274 ? 10.508 -0.371 -2.402 1.00 15.96 271 VAL A C 1
ATOM 2146 O O . VAL A 1 274 ? 10.986 -0.431 -1.271 1.00 17.07 271 VAL A O 1
ATOM 2150 N N . ARG A 1 275 ? 10.591 -1.379 -3.270 1.00 13.32 272 ARG A N 1
ATOM 2151 C CA . ARG A 1 275 ? 11.128 -2.686 -2.881 1.00 13.03 272 ARG A CA 1
ATOM 2152 C C . ARG A 1 275 ? 12.629 -2.636 -2.570 1.00 16.02 272 ARG A C 1
ATOM 2153 O O . ARG A 1 275 ? 13.095 -3.269 -1.626 1.00 11.70 272 ARG A O 1
ATOM 2161 N N . LYS A 1 276 ? 13.374 -1.852 -3.343 1.00 16.26 273 LYS A N 1
ATOM 2162 C CA . LYS A 1 276 ? 14.832 -1.900 -3.281 1.00 11.18 273 LYS A CA 1
ATOM 2163 C C . LYS A 1 276 ? 15.465 -0.594 -3.731 1.00 13.08 273 LYS A C 1
ATOM 2164 O O . LYS A 1 276 ? 15.178 -0.100 -4.826 1.00 13.39 273 LYS A O 1
ATOM 2170 N N . SER A 1 277 ? 16.337 -0.048 -2.884 1.00 13.25 274 SER A N 1
ATOM 2171 C CA . SER A 1 277 ? 17.073 1.183 -3.184 1.00 14.68 274 SER A CA 1
ATOM 2172 C C . SER A 1 277 ? 18.530 1.045 -2.745 1.00 13.67 274 SER A C 1
ATOM 2173 O O . SER A 1 277 ? 18.805 0.818 -1.568 1.00 14.36 274 SER A O 1
ATOM 2176 N N . ILE A 1 278 ? 19.458 1.165 -3.695 1.00 12.55 275 ILE A N 1
ATOM 2177 C CA . ILE A 1 278 ? 20.898 1.132 -3.402 1.00 12.77 275 ILE A CA 1
ATOM 2178 C C . ILE A 1 278 ? 21.582 2.113 -4.352 1.00 12.63 275 ILE A C 1
ATOM 2179 O O . ILE A 1 278 ? 21.391 2.025 -5.569 1.00 13.50 275 ILE A O 1
ATOM 2184 N N . LEU A 1 279 ? 22.381 3.040 -3.827 1.00 10.27 276 LEU A N 1
ATOM 2185 C CA . LEU A 1 279 ? 22.944 4.086 -4.682 1.00 11.11 276 LEU A CA 1
ATOM 2186 C C . LEU A 1 279 ? 24.402 3.840 -5.085 1.00 12.41 276 LEU A C 1
ATOM 2187 O O . LEU A 1 279 ? 25.203 3.372 -4.285 1.00 15.29 276 LEU A O 1
ATOM 2192 N N . ASP A 1 280 ? 24.738 4.170 -6.330 1.00 12.86 277 ASP A N 1
ATOM 2193 C CA . ASP A 1 280 ? 26.130 4.132 -6.801 1.00 15.26 277 ASP A CA 1
ATOM 2194 C C . ASP A 1 280 ? 26.784 5.479 -6.513 1.00 14.75 277 ASP A C 1
ATOM 2195 O O . ASP A 1 280 ? 26.366 6.498 -7.063 1.00 14.63 277 ASP A O 1
ATOM 2200 N N . TYR A 1 281 ? 27.820 5.494 -5.676 1.00 13.46 278 TYR A N 1
ATOM 2201 C CA . TYR A 1 281 ? 28.488 6.760 -5.358 1.00 13.75 278 TYR A CA 1
ATOM 2202 C C . TYR A 1 281 ? 29.780 6.997 -6.150 1.00 14.28 278 TYR A C 1
ATOM 2203 O O . TYR A 1 281 ? 30.585 7.854 -5.781 1.00 13.29 278 TYR A O 1
ATOM 2212 N N . THR A 1 282 ? 29.957 6.261 -7.245 1.00 14.95 279 THR A N 1
ATOM 2213 C CA . THR A 1 282 ? 31.181 6.387 -8.049 1.00 17.53 279 THR A CA 1
ATOM 2214 C C . THR A 1 282 ? 31.436 7.819 -8.509 1.00 16.02 279 THR A C 1
ATOM 2215 O O . THR A 1 282 ? 32.563 8.315 -8.460 1.00 15.88 279 THR A O 1
ATOM 2219 N N . LYS A 1 283 ? 30.377 8.491 -8.940 1.00 14.31 280 LYS A N 1
ATOM 2220 C CA . LYS A 1 283 ? 30.498 9.855 -9.421 1.00 12.77 280 LYS A CA 1
ATOM 2221 C C . LYS A 1 283 ? 30.998 10.799 -8.328 1.00 15.78 280 LYS A C 1
ATOM 2222 O O . LYS A 1 283 ? 31.879 11.622 -8.579 1.00 14.07 280 LYS A O 1
ATOM 2228 N N . ALA A 1 284 ? 30.449 10.677 -7.118 1.00 13.16 281 ALA A N 1
ATOM 2229 C CA . ALA A 1 284 ? 30.884 11.513 -6.003 1.00 12.83 281 ALA A CA 1
ATOM 2230 C C . ALA A 1 284 ? 32.323 11.203 -5.632 1.00 14.90 281 ALA A C 1
ATOM 2231 O O . ALA A 1 284 ? 33.076 12.088 -5.229 1.00 14.53 281 ALA A O 1
ATOM 2233 N N . LYS A 1 285 ? 32.684 9.950 -5.745 1.00 14.33 282 LYS A N 1
ATOM 2234 C CA . LYS A 1 285 ? 34.046 9.579 -5.462 1.00 18.26 282 LYS A CA 1
ATOM 2235 C C . LYS A 1 285 ? 35.034 10.238 -6.437 1.00 17.64 282 LYS A C 1
ATOM 2236 O O . LYS A 1 285 ? 36.008 10.767 -6.041 1.00 19.90 282 LYS A O 1
ATOM 2242 N N . GLU A 1 286 ? 34.719 10.197 -7.694 1.00 16.43 283 GLU A N 1
ATOM 2243 C CA . GLU A 1 286 ? 35.563 10.730 -8.758 1.00 21.12 283 GLU A CA 1
ATOM 2244 C C . GLU A 1 286 ? 35.604 12.256 -8.796 1.00 23.10 283 GLU A C 1
ATOM 2245 O O . GLU A 1 286 ? 36.660 12.843 -9.015 1.00 18.97 283 GLU A O 1
ATOM 2251 N N . LYS A 1 287 ? 34.458 12.898 -8.579 1.00 16.77 284 LYS A N 1
ATOM 2252 C CA . LYS A 1 287 ? 34.366 14.352 -8.735 1.00 21.97 284 LYS A CA 1
ATOM 2253 C C . LYS A 1 287 ? 34.428 15.177 -7.446 1.00 20.59 284 LYS A C 1
ATOM 2254 O O . LYS A 1 287 ? 34.877 16.321 -7.464 1.00 22.32 284 LYS A O 1
ATOM 2260 N N . LEU A 1 288 ? 33.951 14.619 -6.340 1.00 17.69 285 LEU A N 1
ATOM 2261 C CA . LEU A 1 288 ? 33.967 15.333 -5.074 1.00 17.11 285 LEU A CA 1
ATOM 2262 C C . LEU A 1 288 ? 35.113 14.854 -4.201 1.00 19.22 285 LEU A C 1
ATOM 2263 O O . LEU A 1 288 ? 35.486 15.522 -3.244 1.00 19.77 285 LEU A O 1
ATOM 2268 N N . GLY A 1 289 ? 35.667 13.692 -4.518 1.00 15.01 286 GLY A N 1
ATOM 2269 C CA . GLY A 1 289 ? 36.623 13.064 -3.623 1.00 16.51 286 GLY A CA 1
ATOM 2270 C C . GLY A 1 289 ? 35.924 12.500 -2.398 1.00 16.77 286 GLY A C 1
ATOM 2271 O O . GLY A 1 289 ? 36.525 12.359 -1.335 1.00 19.43 286 GLY A O 1
ATOM 2272 N N . TRP A 1 290 ? 34.647 12.161 -2.547 1.00 17.92 287 TRP A N 1
ATOM 2273 C CA . TRP A 1 290 ? 33.856 11.687 -1.414 1.00 16.81 287 TRP A CA 1
ATOM 2274 C C . TRP A 1 290 ? 33.700 10.169 -1.379 1.00 17.92 287 TRP A C 1
ATOM 2275 O O . TRP A 1 290 ? 33.388 9.534 -2.386 1.00 17.68 287 TRP A O 1
ATOM 2286 N N . GLU A 1 291 ? 33.900 9.602 -0.195 1.00 16.84 288 GLU A N 1
ATOM 2287 C CA . GLU A 1 291 ? 33.541 8.215 0.079 1.00 19.48 288 GLU A CA 1
ATOM 2288 C C . GLU A 1 291 ? 33.068 8.135 1.525 1.00 16.55 288 GLU A C 1
ATOM 2289 O O . GLU A 1 291 ? 33.501 8.925 2.364 1.00 18.65 288 GLU A O 1
ATOM 2295 N N . PRO A 1 292 ? 32.160 7.192 1.826 1.00 17.74 289 PRO A N 1
ATOM 2296 C CA . PRO A 1 292 ? 31.727 7.088 3.220 1.00 19.44 289 PRO A CA 1
ATOM 2297 C C . PRO A 1 292 ? 32.852 6.543 4.077 1.00 22.11 289 PRO A C 1
ATOM 2298 O O . PRO A 1 292 ? 33.573 5.650 3.627 1.00 22.80 289 PRO A O 1
ATOM 2302 N N . LYS A 1 293 ? 33.016 7.093 5.276 1.00 18.37 290 LYS A N 1
ATOM 2303 C CA . LYS A 1 293 ? 34.050 6.629 6.202 1.00 24.14 290 LYS A CA 1
ATOM 2304 C C . LYS A 1 293 ? 33.486 5.735 7.309 1.00 25.67 290 LYS A C 1
ATOM 2305 O O . LYS A 1 293 ? 34.215 4.963 7.923 1.00 26.91 290 LYS A O 1
ATOM 2311 N N . VAL A 1 294 ? 32.190 5.851 7.572 1.00 23.20 291 VAL A N 1
ATOM 2312 C CA . VAL A 1 294 ? 31.583 5.157 8.706 1.00 22.77 291 VAL A CA 1
ATOM 2313 C C . VAL A 1 294 ? 30.777 3.950 8.242 1.00 23.04 291 VAL A C 1
ATOM 2314 O O . VAL A 1 294 ? 29.768 4.109 7.551 1.00 22.08 291 VAL A O 1
ATOM 2318 N N . SER A 1 295 ? 31.216 2.744 8.612 1.00 22.35 292 SER A N 1
ATOM 2319 C CA . SER A 1 295 ? 30.479 1.523 8.267 1.00 20.74 292 SER A CA 1
ATOM 2320 C C . SER A 1 295 ? 29.127 1.504 8.970 1.00 17.42 292 SER A C 1
ATOM 2321 O O . SER A 1 295 ? 28.940 2.179 9.988 1.00 14.99 292 SER A O 1
ATOM 2324 N N . LEU A 1 296 ? 28.184 0.733 8.437 1.00 15.92 293 LEU A N 1
ATOM 2325 C CA . LEU A 1 296 ? 26.874 0.614 9.076 1.00 18.18 293 LEU A CA 1
ATOM 2326 C C . LEU A 1 296 ? 27.005 0.121 10.516 1.00 19.44 293 LEU A C 1
ATOM 2327 O O . LEU A 1 296 ? 26.323 0.619 11.413 1.00 15.11 293 LEU A O 1
ATOM 2332 N N . GLU A 1 297 ? 27.895 -0.842 10.740 1.00 19.44 294 GLU A N 1
ATOM 2333 C CA . GLU A 1 297 ? 28.139 -1.338 12.096 1.00 18.63 294 GLU A CA 1
ATOM 2334 C C . GLU A 1 297 ? 28.582 -0.225 13.056 1.00 20.02 294 GLU A C 1
ATOM 2335 O O . GLU A 1 297 ? 28.059 -0.103 14.173 1.00 18.41 294 GLU A O 1
ATOM 2341 N N . GLU A 1 298 ? 29.544 0.590 12.633 1.00 16.93 295 GLU A N 1
ATOM 2342 C CA . GLU A 1 298 ? 30.036 1.663 13.492 1.00 16.85 295 GLU A CA 1
ATOM 2343 C C . GLU A 1 298 ? 28.973 2.745 13.678 1.00 17.65 295 GLU A C 1
ATOM 2344 O O . GLU A 1 298 ? 28.799 3.274 14.774 1.00 12.58 295 GLU A O 1
ATOM 2350 N N . GLY A 1 299 ? 28.266 3.075 12.601 1.00 15.41 296 GLY A N 1
ATOM 2351 C CA . GLY A 1 299 ? 27.267 4.131 12.654 1.00 13.77 296 GLY A CA 1
ATOM 2352 C C . GLY A 1 299 ? 26.130 3.781 13.598 1.00 11.86 296 GLY A C 1
ATOM 2353 O O . GLY A 1 299 ? 25.664 4.628 14.368 1.00 12.58 296 GLY A O 1
ATOM 2354 N N . LEU A 1 300 ? 25.666 2.538 13.533 1.00 13.44 297 LEU A N 1
ATOM 2355 C CA . LEU A 1 300 ? 24.560 2.112 14.394 1.00 12.35 297 LEU A CA 1
ATOM 2356 C C . LEU A 1 300 ? 24.972 2.138 15.871 1.00 13.69 297 LEU A C 1
ATOM 2357 O O . LEU A 1 300 ? 24.185 2.523 16.739 1.00 12.05 297 LEU A O 1
ATOM 2362 N N . LYS A 1 301 ? 26.209 1.749 16.161 1.00 13.52 298 LYS A N 1
ATOM 2363 C CA . LYS A 1 301 ? 26.693 1.845 17.537 1.00 13.90 298 LYS A CA 1
ATOM 2364 C C . LYS A 1 301 ? 26.727 3.279 18.055 1.00 16.78 298 LYS A C 1
ATOM 2365 O O . LYS A 1 301 ? 26.378 3.529 19.206 1.00 17.60 298 LYS A O 1
ATOM 2371 N N . LEU A 1 302 ? 27.153 4.219 17.214 1.00 14.45 299 LEU A N 1
ATOM 2372 C CA . LEU A 1 302 ? 27.185 5.631 17.601 1.00 16.75 299 LEU A CA 1
ATOM 2373 C C . LEU A 1 302 ? 25.768 6.153 17.792 1.00 17.38 299 LEU A C 1
ATOM 2374 O O . LEU A 1 302 ? 25.505 6.971 18.677 1.00 15.69 299 LEU A O 1
ATOM 2379 N N . THR A 1 303 ? 24.855 5.678 16.947 1.00 13.56 300 THR A N 1
ATOM 2380 C CA . THR A 1 303 ? 23.457 6.102 17.024 1.00 14.21 300 THR A CA 1
ATOM 2381 C C . THR A 1 303 ? 22.801 5.573 18.296 1.00 14.56 300 THR A C 1
ATOM 2382 O O . THR A 1 303 ? 22.099 6.309 18.990 1.00 14.90 300 THR A O 1
ATOM 2386 N N . VAL A 1 304 ? 23.046 4.303 18.608 1.00 13.88 301 VAL A N 1
ATOM 2387 C CA . VAL A 1 304 ? 22.477 3.702 19.809 1.00 15.19 301 VAL A CA 1
ATOM 2388 C C . VAL A 1 304 ? 23.013 4.432 21.032 1.00 16.74 301 VAL A C 1
ATOM 2389 O O . VAL A 1 304 ? 22.279 4.705 21.980 1.00 16.21 301 VAL A O 1
ATOM 2393 N N . GLU A 1 305 ? 24.292 4.781 20.995 1.00 17.16 302 GLU A N 1
ATOM 2394 C CA . GLU A 1 305 ? 24.877 5.514 22.113 1.00 21.53 302 GLU A CA 1
ATOM 2395 C C . GLU A 1 305 ? 24.214 6.873 22.350 1.00 18.17 302 GLU A C 1
ATOM 2396 O O . GLU A 1 305 ? 23.991 7.262 23.497 1.00 19.53 302 GLU A O 1
ATOM 2402 N N . TYR A 1 306 ? 23.863 7.578 21.275 1.00 17.94 303 TYR A N 1
ATOM 2403 C CA . TYR A 1 306 ? 23.154 8.851 21.403 1.00 14.69 303 TYR A CA 1
ATOM 2404 C C . TYR A 1 306 ? 21.800 8.676 22.065 1.00 16.76 303 TYR A C 1
ATOM 2405 O O . TYR A 1 306 ? 21.411 9.458 22.937 1.00 17.52 303 TYR A O 1
ATOM 2414 N N . PHE A 1 307 ? 21.053 7.671 21.631 1.00 13.40 304 PHE A N 1
ATOM 2415 C CA . PHE A 1 307 ? 19.729 7.470 22.196 1.00 17.31 304 PHE A CA 1
ATOM 2416 C C . PHE A 1 307 ? 19.774 6.979 23.644 1.00 15.46 304 PHE A C 1
ATOM 2417 O O . PHE A 1 307 ? 18.890 7.314 24.437 1.00 18.14 304 PHE A O 1
ATOM 2425 N N . ARG A 1 308 ? 20.797 6.201 23.989 1.00 17.94 305 ARG A N 1
ATOM 2426 C CA . ARG A 1 308 ? 20.999 5.787 25.387 1.00 17.54 305 ARG A CA 1
ATOM 2427 C C . ARG A 1 308 ? 21.145 6.990 26.297 1.00 20.25 305 ARG A C 1
ATOM 2428 O O . ARG A 1 308 ? 20.529 7.051 27.365 1.00 20.37 305 ARG A O 1
ATOM 2436 N N . LYS A 1 309 ? 21.973 7.943 25.879 1.00 17.79 306 LYS A N 1
ATOM 2437 C CA . LYS A 1 309 ? 22.195 9.148 26.671 1.00 22.76 306 LYS A CA 1
ATOM 2438 C C . LYS A 1 309 ? 20.913 9.943 26.827 1.00 26.02 306 LYS A C 1
ATOM 2439 O O . LYS A 1 309 ? 20.654 10.517 27.884 1.00 28.49 306 LYS A O 1
ATOM 2445 N N . THR A 1 310 ? 20.105 9.967 25.774 1.00 21.81 307 THR A N 1
ATOM 2446 C CA . THR A 1 310 ? 18.809 10.637 25.812 1.00 21.97 307 THR A CA 1
ATOM 2447 C C . THR A 1 310 ? 17.891 9.994 26.864 1.00 28.97 307 THR A C 1
ATOM 2448 O O . THR A 1 310 ? 17.022 10.658 27.436 1.00 28.55 307 THR A O 1
ATOM 2452 N N . LEU A 1 311 ? 18.104 8.709 27.141 1.00 29.43 308 LEU A N 1
ATOM 2453 C CA . LEU A 1 311 ? 17.275 7.983 28.113 1.00 32.53 308 LEU A CA 1
ATOM 2454 C C . LEU A 1 311 ? 17.835 7.992 29.539 1.00 33.30 308 LEU A C 1
ATOM 2455 O O . LEU A 1 311 ? 18.998 8.333 29.767 1.00 34.31 308 LEU A O 1
ATOM 2460 N N . HIS B 1 3 ? -29.132 16.895 -14.895 1.00 46.69 0 HIS B N 1
ATOM 2461 C CA . HIS B 1 3 ? -27.960 17.406 -15.603 1.00 47.88 0 HIS B CA 1
ATOM 2462 C C . HIS B 1 3 ? -26.672 17.226 -14.797 1.00 46.49 0 HIS B C 1
ATOM 2463 O O . HIS B 1 3 ? -26.530 17.774 -13.700 1.00 46.09 0 HIS B O 1
ATOM 2470 N N . MET B 1 4 ? -25.741 16.457 -15.359 1.00 37.17 1 MET B N 1
ATOM 2471 C CA . MET B 1 4 ? -24.458 16.168 -14.720 1.00 31.54 1 MET B CA 1
ATOM 2472 C C . MET B 1 4 ? -23.635 17.436 -14.508 1.00 29.10 1 MET B C 1
ATOM 2473 O O . MET B 1 4 ? -23.523 18.259 -15.424 1.00 25.07 1 MET B O 1
ATOM 2478 N N . ASN B 1 5 ? -23.055 17.588 -13.315 1.00 22.59 2 ASN B N 1
ATOM 2479 C CA . ASN B 1 5 ? -22.206 18.750 -13.019 1.00 18.42 2 ASN B CA 1
ATOM 2480 C C . ASN B 1 5 ? -20.744 18.557 -13.457 1.00 16.01 2 ASN B C 1
ATOM 2481 O O . ASN B 1 5 ? -20.136 17.503 -13.257 1.00 16.80 2 ASN B O 1
ATOM 2486 N N . ILE B 1 6 ? -20.182 19.598 -14.047 1.00 12.42 3 ILE B N 1
ATOM 2487 C CA . ILE B 1 6 ? -18.811 19.560 -14.522 1.00 11.06 3 ILE B CA 1
ATOM 2488 C C . ILE B 1 6 ? -18.129 20.841 -14.056 1.00 11.34 3 ILE B C 1
ATOM 2489 O O . ILE B 1 6 ? -18.731 21.913 -14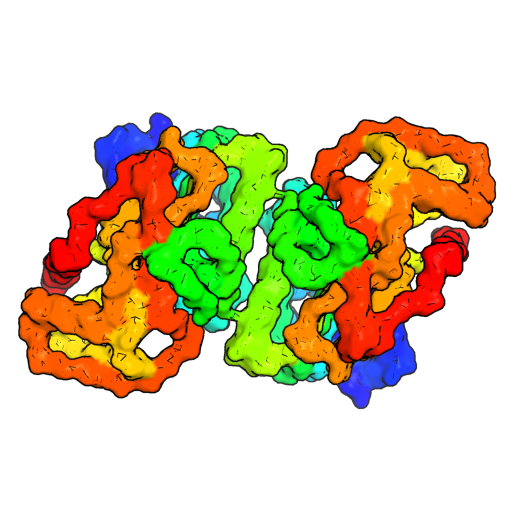.088 1.00 11.84 3 ILE B O 1
ATOM 2494 N N . LEU B 1 7 ? -16.884 20.728 -13.608 1.00 9.09 4 LEU B N 1
ATOM 2495 C CA . LEU B 1 7 ? -16.130 21.903 -13.201 1.00 8.67 4 LEU B CA 1
ATOM 2496 C C . LEU B 1 7 ? -15.103 22.211 -14.284 1.00 8.40 4 LEU B C 1
ATOM 2497 O O . LEU B 1 7 ? -14.343 21.330 -14.680 1.00 7.63 4 LEU B O 1
ATOM 2502 N N . VAL B 1 8 ? -15.088 23.449 -14.761 1.00 7.32 5 VAL B N 1
ATOM 2503 C CA . VAL B 1 8 ? -14.041 23.891 -15.685 1.00 8.79 5 VAL B CA 1
ATOM 2504 C C . VAL B 1 8 ? -13.266 25.014 -15.018 1.00 8.69 5 VAL B C 1
ATOM 2505 O O . VAL B 1 8 ? -13.808 26.084 -14.745 1.00 9.04 5 VAL B O 1
ATOM 2509 N N . THR B 1 9 ? -11.996 24.777 -14.736 1.00 6.29 6 THR B N 1
ATOM 2510 C CA . THR B 1 9 ? -11.167 25.860 -14.222 1.00 6.14 6 THR B CA 1
ATOM 2511 C C . THR B 1 9 ? -10.586 26.608 -15.413 1.00 9.40 6 THR B C 1
ATOM 2512 O O . THR B 1 9 ? -10.342 26.014 -16.468 1.00 7.55 6 THR B O 1
ATOM 2516 N N . GLY B 1 10 ? -10.391 27.919 -15.269 1.00 6.54 7 GLY B N 1
ATOM 2517 C CA . GLY B 1 10 ? -9.843 28.705 -16.358 1.00 6.00 7 GLY B CA 1
ATOM 2518 C C . GLY B 1 10 ? -10.890 28.965 -17.423 1.00 10.15 7 GLY B C 1
ATOM 2519 O O . GLY B 1 10 ? -10.561 29.312 -18.561 1.00 7.20 7 GLY B O 1
ATOM 2520 N N . GLY B 1 11 ? -12.159 28.802 -17.045 1.00 10.00 8 GLY B N 1
ATOM 2521 C CA . GLY B 1 11 ? -13.271 28.896 -17.983 1.00 8.74 8 GLY B CA 1
ATOM 2522 C C . GLY B 1 11 ? -13.568 30.283 -18.525 1.00 8.41 8 GLY B C 1
ATOM 2523 O O . GLY B 1 11 ? -14.440 30.440 -19.383 1.00 12.21 8 GLY B O 1
ATOM 2524 N N . ALA B 1 12 ? -12.880 31.300 -18.016 1.00 7.18 9 ALA B N 1
ATOM 2525 C CA . ALA B 1 12 ? -13.007 32.642 -18.585 1.00 9.86 9 ALA B CA 1
ATOM 2526 C C . ALA B 1 12 ? -11.864 32.941 -19.554 1.00 10.05 9 ALA B C 1
ATOM 2527 O O . ALA B 1 12 ? -11.776 34.045 -20.102 1.00 11.96 9 ALA B O 1
ATOM 2529 N N . GLY B 1 13 ? -10.987 31.962 -19.756 1.00 7.86 10 GLY B N 1
ATOM 2530 C CA . GLY B 1 13 ? -9.814 32.155 -20.591 1.00 7.90 10 GLY B CA 1
ATOM 2531 C C . GLY B 1 13 ? -10.071 31.728 -22.017 1.00 7.96 10 GLY B C 1
ATOM 2532 O O . GLY B 1 13 ? -11.194 31.387 -22.379 1.00 8.12 10 GLY B O 1
ATOM 2533 N N . PHE B 1 14 ? -9.019 31.752 -22.828 1.00 7.02 11 PHE B N 1
ATOM 2534 C CA . PHE B 1 14 ? -9.113 31.481 -24.260 1.00 6.84 11 PHE B CA 1
ATOM 2535 C C . PHE B 1 14 ? -9.654 30.082 -24.519 1.00 7.31 11 PHE B C 1
ATOM 2536 O O . PHE B 1 14 ? -10.773 29.920 -25.023 1.00 7.24 11 PHE B O 1
ATOM 2544 N N . ILE B 1 15 ? -8.886 29.057 -24.181 1.00 6.26 12 ILE B N 1
ATOM 2545 C CA . ILE B 1 15 ? -9.337 27.704 -24.501 1.00 5.96 12 ILE B CA 1
ATOM 2546 C C . ILE B 1 15 ? -10.512 27.289 -23.618 1.00 7.24 12 ILE B C 1
ATOM 2547 O O . ILE B 1 15 ? -11.494 26.710 -24.102 1.00 6.90 12 ILE B O 1
ATOM 2552 N N . GLY B 1 16 ? -10.414 27.599 -22.329 1.00 6.36 13 GLY B N 1
ATOM 2553 C CA . GLY B 1 16 ? -11.427 27.197 -21.370 1.00 7.92 13 GLY B CA 1
ATOM 2554 C C . GLY B 1 16 ? -12.821 27.700 -21.708 1.00 8.39 13 GLY B C 1
ATOM 2555 O O . GLY B 1 16 ? -13.802 26.989 -21.529 1.00 6.40 13 GLY B O 1
ATOM 2556 N N . SER B 1 17 ? -12.925 28.934 -22.187 1.00 8.01 14 SER B N 1
ATOM 2557 C CA . SER B 1 17 ? -14.251 29.461 -22.523 1.00 9.81 14 SER B CA 1
ATOM 2558 C C . SER B 1 17 ? -14.898 28.680 -23.664 1.00 10.13 14 SER B C 1
ATOM 2559 O O . SER B 1 17 ? -16.114 28.518 -23.694 1.00 9.42 14 SER B O 1
ATOM 2562 N N . HIS B 1 18 ? -14.091 28.190 -24.604 1.00 7.96 15 HIS B N 1
ATOM 2563 C CA . HIS B 1 18 ? -14.619 27.356 -25.690 1.00 10.79 15 HIS B CA 1
ATOM 2564 C C . HIS B 1 18 ? -15.037 25.976 -25.196 1.00 8.88 15 HIS B C 1
ATOM 2565 O O . HIS B 1 18 ? -16.028 25.415 -25.675 1.00 9.44 15 HIS B O 1
ATOM 2572 N N . VAL B 1 19 ? -14.276 25.420 -24.255 1.00 7.41 16 VAL B N 1
ATOM 2573 C CA . VAL B 1 19 ? -14.661 24.152 -23.627 1.00 7.58 16 VAL B CA 1
ATOM 2574 C C . VAL B 1 19 ? -16.002 24.308 -22.901 1.00 8.48 16 VAL B C 1
ATOM 2575 O O . VAL B 1 19 ? -16.892 23.475 -23.044 1.00 8.82 16 VAL B O 1
ATOM 2579 N N . VAL B 1 20 ? -16.153 25.382 -22.136 1.00 9.09 17 VAL B N 1
ATOM 2580 C CA . VAL B 1 20 ? -17.423 25.639 -21.468 1.00 10.97 17 VAL B CA 1
ATOM 2581 C C . VAL B 1 20 ? -18.570 25.715 -22.479 1.00 9.79 17 VAL B C 1
ATOM 2582 O O . VAL B 1 20 ? -19.593 25.065 -22.293 1.00 9.85 17 VAL B O 1
ATOM 2586 N N . ASP B 1 21 ? -18.401 26.499 -23.542 1.00 10.85 18 ASP B N 1
ATOM 2587 C CA . ASP B 1 21 ? -19.465 26.641 -24.545 1.00 12.92 18 ASP B CA 1
ATOM 2588 C C . ASP B 1 21 ? -19.910 25.282 -25.074 1.00 13.28 18 ASP B C 1
ATOM 2589 O O . ASP B 1 21 ? -21.101 25.026 -25.237 1.00 12.94 18 ASP B O 1
ATOM 2594 N N . LYS B 1 22 ? -18.948 24.409 -25.351 1.00 11.72 19 LYS B N 1
ATOM 2595 C CA . LYS B 1 22 ? -19.268 23.100 -25.931 1.00 12.90 19 LYS B CA 1
ATOM 2596 C C . LYS B 1 22 ? -19.989 22.188 -24.936 1.00 12.89 19 LYS B C 1
ATOM 2597 O O . LYS B 1 22 ? -20.918 21.457 -25.295 1.00 13.76 19 LYS B O 1
ATOM 2603 N N . LEU B 1 23 ? -19.582 22.245 -23.675 1.00 12.60 20 LEU B N 1
ATOM 2604 C CA . LEU B 1 23 ? -20.234 21.437 -22.644 1.00 11.19 20 LEU B CA 1
ATOM 2605 C C . LEU B 1 23 ? -21.666 21.920 -22.408 1.00 14.08 20 LEU B C 1
ATOM 2606 O O . LEU B 1 23 ? -22.586 21.115 -22.256 1.00 15.76 20 LEU B O 1
ATOM 2611 N N . ILE B 1 24 ? -21.857 23.235 -22.378 1.00 13.06 21 ILE B N 1
ATOM 2612 C CA . ILE B 1 24 ? -23.199 23.787 -22.177 1.00 15.38 21 ILE B CA 1
ATOM 2613 C C . ILE B 1 24 ? -24.097 23.374 -23.358 1.00 19.04 21 ILE B C 1
ATOM 2614 O O . ILE B 1 24 ? -25.243 22.955 -23.180 1.00 17.75 21 ILE B O 1
ATOM 2619 N N . GLU B 1 25 ? -23.543 23.463 -24.563 1.00 15.41 22 GLU B N 1
ATOM 2620 C CA . GLU B 1 25 ? -24.254 23.109 -25.787 1.00 20.15 22 GLU B CA 1
ATOM 2621 C C . GLU B 1 25 ? -24.672 21.639 -25.773 1.00 27.02 22 GLU B C 1
ATOM 2622 O O . GLU B 1 25 ? -25.727 21.271 -26.305 1.00 22.61 22 GLU B O 1
ATOM 2628 N N . ASN B 1 26 ? -23.857 20.804 -25.135 1.00 20.25 23 ASN B N 1
ATOM 2629 C CA . ASN B 1 26 ? -24.147 19.377 -25.036 1.00 21.68 23 ASN B CA 1
ATOM 2630 C C . ASN B 1 26 ? -25.043 19.010 -23.853 1.00 23.24 23 ASN B C 1
ATOM 2631 O O . ASN B 1 26 ? -25.318 17.835 -23.627 1.00 24.65 23 ASN B O 1
ATOM 2636 N N . GLY B 1 27 ? -25.485 20.008 -23.094 1.00 17.74 24 GLY B N 1
ATOM 2637 C CA . GLY B 1 27 ? -26.461 19.775 -22.045 1.00 23.15 24 GLY B CA 1
ATOM 2638 C C . GLY B 1 27 ? -25.930 19.555 -20.638 1.00 27.13 24 GLY B C 1
ATOM 2639 O O . GLY B 1 27 ? -26.677 19.152 -19.747 1.00 18.99 24 GLY B O 1
ATOM 2640 N N . TYR B 1 28 ? -24.648 19.816 -20.417 1.00 17.59 25 TYR B N 1
ATOM 2641 C CA . TYR B 1 28 ? -24.093 19.663 -19.081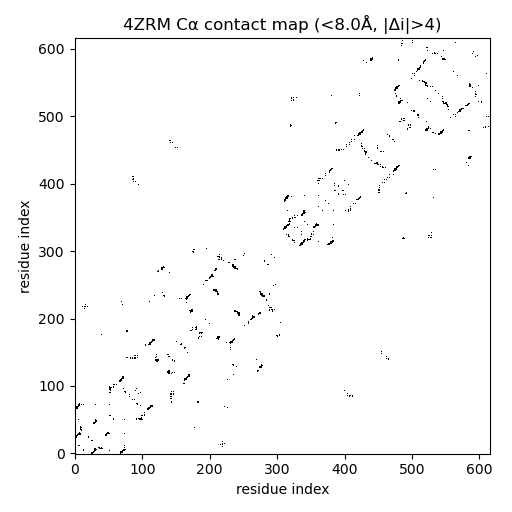 1.00 19.10 25 TYR B CA 1
ATOM 2642 C C . TYR B 1 28 ? -24.316 20.914 -18.228 1.00 20.06 25 TYR B C 1
ATOM 2643 O O . TYR B 1 28 ? -24.422 22.018 -18.755 1.00 19.96 25 TYR B O 1
ATOM 2652 N N . GLY B 1 29 ? -24.393 20.722 -16.914 1.00 18.60 26 GLY B N 1
ATOM 2653 C CA . GLY B 1 29 ? -24.358 21.819 -15.968 1.00 14.79 26 GLY B CA 1
ATOM 2654 C C . GLY B 1 29 ? -22.894 22.130 -15.722 1.00 16.62 26 GLY B C 1
ATOM 2655 O O . GLY B 1 29 ? -22.113 21.253 -15.353 1.00 15.79 26 GLY B O 1
ATOM 2656 N N . VAL B 1 30 ? -22.502 23.371 -15.943 1.00 13.73 27 VAL B N 1
ATOM 2657 C CA . VAL B 1 30 ? -21.097 23.710 -15.819 1.00 11.30 27 VAL B CA 1
ATOM 2658 C C . VAL B 1 30 ? -20.858 24.735 -14.723 1.00 12.07 27 VAL B C 1
ATOM 2659 O O . VAL B 1 30 ? -21.559 25.746 -14.635 1.00 10.62 27 VAL B O 1
ATOM 2663 N N . ILE B 1 31 ? -19.873 24.455 -13.874 1.00 9.25 28 ILE B N 1
ATOM 2664 C CA . ILE B 1 31 ? -19.393 25.422 -12.897 1.00 9.09 28 ILE B CA 1
ATOM 2665 C C . ILE B 1 31 ? -18.030 25.913 -13.383 1.00 12.25 28 ILE B C 1
ATOM 2666 O O . ILE B 1 31 ? -17.198 25.107 -13.800 1.00 10.48 28 ILE B O 1
ATOM 2671 N N . VAL B 1 32 ? -17.808 27.223 -13.353 1.00 8.11 29 VAL B N 1
ATOM 2672 C CA . VAL B 1 32 ? -16.518 27.778 -13.761 1.00 7.05 29 VAL B CA 1
ATOM 2673 C C . VAL B 1 32 ? -15.812 28.420 -12.585 1.00 10.82 29 VAL B C 1
ATOM 2674 O O . VAL B 1 32 ? -16.421 29.178 -11.834 1.00 10.39 29 VAL B O 1
ATOM 2678 N N . VAL B 1 33 ? -14.527 28.115 -12.426 1.00 8.34 30 VAL B N 1
ATOM 2679 C CA . VAL B 1 33 ? -13.700 28.796 -11.446 1.00 8.38 30 VAL B CA 1
ATOM 2680 C C . VAL B 1 33 ? -12.611 29.519 -12.210 1.00 10.82 30 VAL B C 1
ATOM 2681 O O . VAL B 1 33 ? -11.864 28.896 -12.966 1.00 10.07 30 VAL B O 1
ATOM 2685 N N . ASP B 1 34 ? -12.535 30.838 -12.039 1.00 8.52 31 ASP B N 1
ATOM 2686 C CA . ASP B 1 34 ? -11.535 31.649 -12.735 1.00 8.29 31 ASP B CA 1
ATOM 2687 C C . ASP B 1 34 ? -11.310 32.947 -11.975 1.00 9.73 31 ASP B C 1
ATOM 2688 O O . ASP B 1 34 ? -12.276 33.612 -11.579 1.00 10.54 31 ASP B O 1
ATOM 2693 N N . ASN B 1 35 ? -10.049 33.314 -11.754 1.00 7.30 32 ASN B N 1
ATOM 2694 C CA . ASN B 1 35 ? -9.756 34.522 -10.976 1.00 9.21 32 ASN B CA 1
ATOM 2695 C C . ASN B 1 35 ? -9.544 35.749 -11.850 1.00 10.36 32 ASN B C 1
ATOM 2696 O O . ASN B 1 35 ? -9.143 36.802 -11.356 1.00 11.60 32 ASN B O 1
ATOM 2701 N N . LEU B 1 36 ? -9.793 35.584 -13.149 1.00 10.30 33 LEU B N 1
ATOM 2702 C CA . LEU B 1 36 ? -9.686 36.664 -14.132 1.00 11.16 33 LEU B CA 1
ATOM 2703 C C . LEU B 1 36 ? -8.336 37.362 -14.093 1.00 13.46 33 LEU B C 1
ATOM 2704 O O . LEU B 1 36 ? -8.249 38.564 -14.344 1.00 16.13 33 LEU B O 1
ATOM 2709 N N . SER B 1 37 ? -7.286 36.618 -13.771 1.00 12.06 34 SER B N 1
ATOM 2710 C CA . SER B 1 37 ? -5.928 37.156 -13.852 1.00 12.57 34 SER B CA 1
ATOM 2711 C C . SER B 1 37 ? -5.508 37.369 -15.309 1.00 20.54 34 SER B C 1
ATOM 2712 O O . SER B 1 37 ? -4.814 38.332 -15.616 1.00 23.02 34 SER B O 1
ATOM 2715 N N . SER B 1 38 ? -5.927 36.475 -16.203 1.00 11.27 35 SER B N 1
ATOM 2716 C CA . SER B 1 38 ? -5.699 36.665 -17.636 1.00 14.76 35 SER B CA 1
ATOM 2717 C C . SER B 1 38 ? -6.974 36.455 -18.453 1.00 14.86 35 SER B C 1
ATOM 2718 O O . SER B 1 38 ? -7.049 36.851 -19.622 1.00 14.12 35 SER B O 1
ATOM 2721 N N . GLY B 1 39 ? -7.989 35.861 -17.828 1.00 12.50 36 GLY B N 1
ATOM 2722 C CA . GLY B 1 39 ? -9.279 35.684 -18.475 1.00 12.51 36 GLY B CA 1
ATOM 2723 C C . GLY B 1 39 ? -10.124 36.953 -18.447 1.00 13.03 36 GLY B C 1
ATOM 2724 O O . GLY B 1 39 ? -9.753 37.935 -17.810 1.00 14.75 36 GLY B O 1
ATOM 2725 N N . LYS B 1 40 ? -11.260 36.929 -19.137 1.00 10.63 37 LYS B N 1
ATOM 2726 C CA . LYS B 1 40 ? -12.087 38.124 -19.305 1.00 14.69 37 LYS B CA 1
ATOM 2727 C C . LYS B 1 40 ? -13.551 37.813 -19.056 1.00 12.82 37 LYS B C 1
ATOM 2728 O O . LYS B 1 40 ? -14.040 36.764 -19.473 1.00 10.72 37 LYS B O 1
ATOM 2734 N N . VAL B 1 41 ? -14.266 38.727 -18.398 1.00 11.84 38 VAL B N 1
ATOM 2735 C CA . VAL B 1 41 ? -15.694 38.492 -18.169 1.00 12.15 38 VAL B CA 1
ATOM 2736 C C . VAL B 1 41 ? -16.439 38.309 -19.495 1.00 10.83 38 VAL B C 1
ATOM 2737 O O . VAL B 1 41 ? -17.359 37.500 -19.584 1.00 13.93 38 VAL B O 1
ATOM 2741 N N . GLU B 1 42 ? -16.014 39.007 -20.548 1.00 12.67 39 GLU B N 1
ATOM 2742 C CA . GLU B 1 42 ? -16.705 38.872 -21.840 1.00 17.25 39 GLU B CA 1
ATOM 2743 C C . GLU B 1 42 ? -16.587 37.474 -22.473 1.00 18.07 39 GLU B C 1
ATOM 2744 O O . GLU B 1 42 ? -17.385 37.121 -23.347 1.00 13.56 39 GLU B O 1
ATOM 2750 N N . ASN B 1 43 ? -15.611 36.678 -22.028 1.00 11.68 40 ASN B N 1
ATOM 2751 C CA . ASN B 1 43 ? -15.473 35.288 -22.502 1.00 14.51 40 ASN B CA 1
ATOM 2752 C C . ASN B 1 43 ? -16.423 34.324 -21.796 1.00 13.89 40 ASN B C 1
ATOM 2753 O O . ASN B 1 43 ? -16.654 33.216 -22.274 1.00 13.00 40 ASN B O 1
ATOM 2758 N N . LEU B 1 44 ? -16.941 34.730 -20.641 1.00 11.98 41 LEU B N 1
ATOM 2759 C CA . LEU B 1 44 ? -17.749 33.839 -19.808 1.00 14.19 41 LEU B CA 1
ATOM 2760 C C . LEU B 1 44 ? -19.097 33.499 -20.414 1.00 15.61 41 LEU B C 1
ATOM 2761 O O . LEU B 1 44 ? -19.837 34.382 -20.847 1.00 15.86 41 LEU B O 1
ATOM 2766 N N . ASN B 1 45 ? -19.422 32.213 -20.421 1.00 12.52 42 ASN B N 1
ATOM 2767 C CA . ASN B 1 45 ? -20.732 31.759 -20.837 1.00 12.57 42 ASN B CA 1
ATOM 2768 C C . ASN B 1 45 ? -21.713 32.021 -19.692 1.00 16.48 42 ASN B C 1
ATOM 2769 O O . ASN B 1 45 ? -21.529 31.515 -18.582 1.00 14.20 42 ASN B O 1
ATOM 2774 N N . ARG B 1 46 ? -22.728 32.817 -19.950 1.00 14.65 43 ARG B N 1
ATOM 2775 C CA . ARG B 1 46 ? -23.693 33.195 -18.925 1.00 14.48 43 ARG B CA 1
ATOM 2776 C C . ARG B 1 46 ? -24.544 32.059 -18.360 1.00 15.49 43 ARG B C 1
ATOM 2777 O O . ARG B 1 46 ? -25.177 32.238 -17.385 1.00 15.62 43 ARG B O 1
ATOM 2785 N N . ASN B 1 47 ? -24.549 30.916 -19.015 1.00 12.29 44 ASN B N 1
ATOM 2786 C CA . ASN B 1 47 ? -25.286 29.740 -18.547 1.00 13.03 44 ASN B CA 1
ATOM 2787 C C . ASN B 1 47 ? -24.511 28.900 -17.532 1.00 13.90 44 ASN B C 1
ATOM 2788 O O . ASN B 1 47 ? -25.065 27.989 -16.907 1.00 11.35 44 ASN B O 1
ATOM 2793 N N . ALA B 1 48 ? -23.229 29.197 -17.374 1.00 11.03 45 ALA B N 1
ATOM 2794 C CA . ALA B 1 48 ? -22.421 28.507 -16.368 1.00 13.35 45 ALA B CA 1
ATOM 2795 C C . ALA B 1 48 ? -22.541 29.206 -15.030 1.00 11.28 45 ALA B C 1
ATOM 2796 O O . ALA B 1 48 ? -22.726 30.418 -14.976 1.00 15.86 45 ALA B O 1
ATOM 2798 N N . LEU B 1 49 ? -22.409 28.455 -13.944 1.00 13.28 46 LEU B N 1
ATOM 2799 C CA . LEU B 1 49 ? -22.289 29.070 -12.625 1.00 12.39 46 LEU B CA 1
ATOM 2800 C C . LEU B 1 49 ? -20.837 29.509 -12.387 1.00 14.37 46 LEU B C 1
ATOM 2801 O O . LEU B 1 49 ? -19.936 28.677 -12.341 1.00 11.57 46 LEU B O 1
ATOM 2806 N N . PHE B 1 50 ? -20.616 30.805 -12.211 1.00 10.45 47 PHE B N 1
ATOM 2807 C CA . PHE B 1 50 ? -19.257 31.353 -12.164 1.00 11.33 47 PHE B CA 1
ATOM 2808 C C . PHE B 1 50 ? -18.812 31.753 -10.754 1.00 13.04 47 PHE B C 1
ATOM 2809 O O . PHE B 1 50 ? -19.449 32.588 -10.113 1.00 10.76 47 PHE B O 1
ATOM 2817 N N . TYR B 1 51 ? -17.715 31.166 -10.277 1.00 8.37 48 TYR B N 1
ATOM 2818 C CA . TYR B 1 51 ? -17.069 31.627 -9.046 1.00 11.14 48 TYR B CA 1
ATOM 2819 C C . TYR B 1 51 ? -15.780 32.375 -9.380 1.00 12.09 48 TYR B C 1
ATOM 2820 O O . TYR B 1 51 ? -14.854 31.784 -9.947 1.00 9.71 48 TYR B O 1
ATOM 2829 N N . GLU B 1 52 ? -15.694 33.658 -9.033 1.00 7.63 49 GLU B N 1
ATOM 2830 C CA . GLU B 1 52 ? -14.465 34.401 -9.285 1.00 9.22 49 GLU B CA 1
ATOM 2831 C C . GLU B 1 52 ? -13.496 34.134 -8.144 1.00 15.46 49 GLU B C 1
ATOM 2832 O O . GLU B 1 52 ? -13.408 34.901 -7.179 1.00 8.82 49 GLU B O 1
ATOM 2838 N N . GLN B 1 53 ? -12.781 33.020 -8.248 1.00 9.50 50 GLN B N 1
ATOM 2839 C CA . GLN B 1 53 ? -11.982 32.544 -7.123 1.00 10.94 50 GLN B CA 1
ATOM 2840 C C . GLN B 1 53 ? -10.696 31.941 -7.655 1.00 11.19 50 GLN B C 1
ATOM 2841 O O . GLN B 1 53 ? -10.586 31.666 -8.847 1.00 11.75 50 GLN B O 1
ATOM 2847 N N . SER B 1 54 ? -9.731 31.746 -6.765 1.00 11.28 51 SER B N 1
ATOM 2848 C CA . SER B 1 54 ? -8.461 31.146 -7.137 1.00 13.50 51 SER B CA 1
ATOM 2849 C C . SER B 1 54 ? -8.424 29.663 -6.791 1.00 11.21 51 SER B C 1
ATOM 2850 O O . SER B 1 54 ? -8.863 29.243 -5.707 1.00 10.14 51 SER B O 1
ATOM 2853 N N . ILE B 1 55 ? -7.893 28.864 -7.715 1.00 9.10 52 ILE B N 1
ATOM 2854 C CA . ILE B 1 55 ? -7.802 27.428 -7.497 1.00 10.56 52 ILE B CA 1
ATOM 2855 C C . ILE B 1 55 ? -6.860 27.070 -6.349 1.00 9.08 52 ILE B C 1
ATOM 2856 O O . ILE B 1 55 ? -6.916 25.956 -5.855 1.00 10.80 52 ILE B O 1
ATOM 2861 N N . GLU B 1 56 ? -5.997 28.000 -5.939 1.00 11.22 53 GLU B N 1
ATOM 2862 C CA . GLU B 1 56 ? -5.087 27.766 -4.797 1.00 15.08 53 GLU B CA 1
ATOM 2863 C C . GLU B 1 56 ? -5.766 27.923 -3.433 1.00 15.59 53 GLU B C 1
ATOM 2864 O O . GLU B 1 56 ? -5.207 27.547 -2.407 1.00 15.19 53 GLU B O 1
ATOM 2870 N N . ASP B 1 57 ? -6.962 28.494 -3.428 1.00 13.14 54 ASP B N 1
ATOM 2871 C CA . ASP B 1 57 ? -7.682 28.801 -2.192 1.00 14.63 54 ASP B CA 1
ATOM 2872 C C . ASP B 1 57 ? -8.337 27.535 -1.670 1.00 15.63 54 ASP B C 1
ATOM 2873 O O . ASP B 1 57 ? -9.425 27.158 -2.118 1.00 12.56 54 ASP B O 1
ATOM 2878 N N . GLU B 1 58 ? -7.659 26.838 -0.781 1.00 12.89 55 GLU B N 1
ATOM 2879 C CA . GLU B 1 58 ? -8.173 25.571 -0.290 1.00 14.61 55 GLU B CA 1
ATOM 2880 C C . GLU B 1 58 ? -9.582 25.661 0.327 1.00 16.41 55 GLU B C 1
ATOM 2881 O O . GLU B 1 58 ? -10.407 24.845 0.061 1.00 12.63 55 GLU B O 1
ATOM 2887 N N . GLU B 1 59 ? -9.819 26.666 1.146 1.00 13.88 56 GLU B N 1
ATOM 2888 C CA . GLU B 1 59 ? -11.123 26.742 1.812 1.00 16.99 56 GLU B CA 1
ATOM 2889 C C . GLU B 1 59 ? -12.244 26.966 0.806 1.00 15.81 56 GLU B C 1
ATOM 2890 O O . GLU B 1 59 ? -13.315 26.378 0.925 1.00 16.01 56 GLU B O 1
ATOM 2896 N N . MET B 1 60 ? -11.997 27.812 -0.189 1.00 12.16 57 MET B N 1
ATOM 2897 C CA . MET B 1 60 ? -13.000 28.079 -1.214 1.00 14.52 57 MET B CA 1
ATOM 2898 C C . MET B 1 60 ? -13.221 26.869 -2.132 1.00 15.36 57 MET B C 1
ATOM 2899 O O . MET B 1 60 ? -14.353 26.557 -2.493 1.00 14.45 57 MET B O 1
ATOM 2904 N N . MET B 1 61 ? -12.148 26.180 -2.515 1.00 14.00 58 MET B N 1
ATOM 2905 C CA . MET B 1 61 ? -12.307 24.990 -3.357 1.00 11.54 58 MET B CA 1
ATOM 2906 C C . MET B 1 61 ? -13.038 23.879 -2.593 1.00 14.14 58 MET B C 1
ATOM 2907 O O . MET B 1 61 ? -13.831 23.128 -3.174 1.00 10.90 58 MET B O 1
ATOM 2912 N N . GLU B 1 62 ? -12.784 23.780 -1.290 1.00 12.82 59 GLU B N 1
ATOM 2913 C CA . GLU B 1 62 ? -13.536 22.838 -0.454 1.00 12.60 59 GLU B CA 1
ATOM 2914 C C . GLU B 1 62 ? -15.042 23.115 -0.551 1.00 12.53 59 GLU B C 1
ATOM 2915 O O . GLU B 1 62 ? -15.828 22.187 -0.721 1.00 14.59 59 GLU B O 1
ATOM 2921 N N . ARG B 1 63 ? -15.440 24.382 -0.473 1.00 13.21 60 ARG B N 1
ATOM 2922 C CA . ARG B 1 63 ? -16.865 24.719 -0.548 1.00 14.01 60 ARG B CA 1
ATOM 2923 C C . ARG B 1 63 ? -17.474 24.369 -1.894 1.00 18.65 60 ARG B C 1
ATOM 2924 O O . ARG B 1 63 ? -18.585 23.829 -1.966 1.00 15.01 60 ARG B O 1
ATOM 2932 N N . ILE B 1 64 ? -16.751 24.687 -2.962 1.00 13.56 61 ILE B N 1
ATOM 2933 C CA . ILE B 1 64 ? -17.258 24.451 -4.308 1.00 12.96 61 ILE B CA 1
ATOM 2934 C C . ILE B 1 64 ? -17.429 22.956 -4.596 1.00 15.51 61 ILE B C 1
ATOM 2935 O O . ILE B 1 64 ? -18.473 22.527 -5.081 1.00 17.32 61 ILE B O 1
ATOM 2940 N N . PHE B 1 65 ? -16.413 22.155 -4.293 1.00 13.22 62 PHE B N 1
ATOM 2941 C CA . PHE B 1 65 ? -16.503 20.723 -4.553 1.00 13.22 62 PHE B CA 1
ATOM 2942 C C . PHE B 1 65 ? -17.547 20.065 -3.651 1.00 17.75 62 PHE B C 1
ATOM 2943 O O . PHE B 1 65 ? -18.268 19.168 -4.086 1.00 17.20 62 PHE B O 1
ATOM 2951 N N . SER B 1 66 ? -17.613 20.504 -2.396 1.00 17.86 63 SER B N 1
ATOM 2952 C CA . SER B 1 66 ? -18.554 19.929 -1.431 1.00 20.92 63 SER B CA 1
ATOM 2953 C C . SER B 1 66 ? -20.003 20.159 -1.843 1.00 20.10 63 SER B C 1
ATOM 2954 O O . SER B 1 66 ? -20.855 19.282 -1.687 1.00 24.53 63 SER B O 1
ATOM 2957 N N . LEU B 1 67 ? -20.277 21.345 -2.363 1.00 18.93 64 LEU B N 1
ATOM 2958 C CA . LEU B 1 67 ? -21.636 21.714 -2.754 1.00 20.43 64 LEU B CA 1
ATOM 2959 C C . LEU B 1 67 ? -22.043 21.058 -4.077 1.00 24.51 64 LEU B C 1
ATOM 2960 O O . LEU B 1 67 ? -23.141 20.514 -4.195 1.00 21.22 64 LEU B O 1
ATOM 2965 N N . HIS B 1 68 ? -21.150 21.093 -5.063 1.00 18.05 65 HIS B N 1
ATOM 2966 C CA . HIS B 1 68 ? -21.518 20.700 -6.428 1.00 17.89 65 HIS B CA 1
ATOM 2967 C C . HIS B 1 68 ? -21.112 19.293 -6.847 1.00 15.40 65 HIS B C 1
ATOM 2968 O O . HIS B 1 68 ? -21.668 18.766 -7.815 1.00 19.78 65 HIS B O 1
ATOM 2975 N N . ARG B 1 69 ? -20.166 18.692 -6.118 1.00 13.18 66 ARG B N 1
ATOM 2976 C CA . ARG B 1 69 ? -19.605 17.365 -6.424 1.00 15.91 66 ARG B CA 1
ATOM 2977 C C . ARG B 1 69 ? -19.477 17.091 -7.910 1.00 17.35 66 ARG B C 1
ATOM 2978 O O . ARG B 1 69 ? -20.131 16.179 -8.429 1.00 16.76 66 ARG B O 1
ATOM 2986 N N . PRO B 1 70 ? -18.618 17.853 -8.595 1.00 13.81 67 PRO B N 1
ATOM 2987 C CA . PRO B 1 70 ? -18.501 17.669 -10.044 1.00 13.13 67 PRO B CA 1
ATOM 2988 C C . PRO B 1 70 ? -18.045 16.266 -10.374 1.00 12.78 67 PRO B C 1
ATOM 2989 O O . PRO B 1 70 ? -17.225 15.678 -9.653 1.00 12.29 67 PRO B O 1
ATOM 2993 N N . GLU B 1 71 ? -18.582 15.719 -11.456 1.00 11.85 68 GLU B N 1
ATOM 2994 C CA . GLU B 1 71 ? -18.210 14.378 -11.886 1.00 11.82 68 GLU B CA 1
ATOM 2995 C C . GLU B 1 71 ? -16.939 14.398 -12.738 1.00 14.00 68 GLU B C 1
ATOM 2996 O O . GLU B 1 71 ? -16.161 13.445 -12.735 1.00 9.89 68 GLU B O 1
ATOM 3002 N N . TYR B 1 72 ? -16.735 15.492 -13.462 1.00 9.70 69 TYR B N 1
ATOM 3003 C CA . TYR B 1 72 ? -15.527 15.690 -14.261 1.00 8.60 69 TYR B CA 1
ATOM 3004 C C . TYR B 1 72 ? -14.925 17.039 -13.923 1.00 12.74 69 TYR B C 1
ATOM 3005 O O . TYR B 1 72 ? -15.647 17.987 -13.615 1.00 8.21 69 TYR B O 1
ATOM 3014 N N . VAL B 1 73 ? -13.601 17.118 -13.992 1.00 5.93 70 VAL B N 1
ATOM 3015 C CA . VAL B 1 73 ? -12.910 18.394 -13.873 1.00 7.68 70 VAL B CA 1
ATOM 3016 C C . VAL B 1 73 ? -12.069 18.578 -15.130 1.00 7.80 70 VAL B C 1
ATOM 3017 O O . VAL B 1 73 ? -11.271 17.706 -15.483 1.00 8.54 70 VAL B O 1
ATOM 3021 N N . PHE B 1 74 ? -12.286 19.690 -15.825 1.00 5.61 71 PHE B N 1
ATOM 3022 C CA . PHE B 1 74 ? -11.418 20.091 -16.921 1.00 5.92 71 PHE B CA 1
ATOM 3023 C C . PHE B 1 74 ? -10.554 21.205 -16.368 1.00 7.88 71 PHE B C 1
ATOM 3024 O O . PHE B 1 74 ? -11.056 22.284 -16.026 1.00 6.42 71 PHE B O 1
ATOM 3032 N N . HIS B 1 75 ? -9.256 20.954 -16.262 1.00 6.21 72 HIS B N 1
ATOM 3033 C CA . HIS B 1 75 ? -8.385 21.884 -15.558 1.00 5.27 72 HIS B CA 1
ATOM 3034 C C . HIS B 1 75 ? -7.557 22.673 -16.558 1.00 6.80 72 HIS B C 1
ATOM 3035 O O . HIS B 1 75 ? -6.527 22.198 -17.065 1.00 6.02 72 HIS B O 1
ATOM 3042 N N . LEU B 1 76 ? -8.029 23.880 -16.855 1.00 6.88 73 LEU B N 1
ATOM 3043 C CA . LEU B 1 76 ? -7.355 24.744 -17.814 1.00 6.70 73 LEU B CA 1
ATOM 3044 C C . LEU B 1 76 ? -6.736 25.961 -17.172 1.00 9.01 73 LEU B C 1
ATOM 3045 O O . LEU B 1 76 ? -5.953 26.646 -17.813 1.00 11.24 73 LEU B O 1
ATOM 3050 N N . ALA B 1 77 ? -7.063 26.233 -15.910 1.00 7.70 74 ALA B N 1
ATOM 3051 C CA . ALA B 1 77 ? -6.520 27.414 -15.240 1.00 7.45 74 ALA B CA 1
ATOM 3052 C C . ALA B 1 77 ? -5.005 27.290 -15.116 1.00 12.01 74 ALA B C 1
ATOM 3053 O O . ALA B 1 77 ? -4.485 26.275 -14.636 1.00 12.32 74 ALA B O 1
ATOM 3055 N N . ALA B 1 78 ? -4.292 28.320 -15.547 1.00 10.09 75 ALA B N 1
ATOM 3056 C CA . ALA B 1 78 ? -2.847 28.271 -15.500 1.00 9.38 75 ALA B CA 1
ATOM 3057 C C . ALA B 1 78 ? -2.300 29.663 -15.670 1.00 10.99 75 ALA B C 1
ATOM 3058 O O . ALA B 1 78 ? -2.998 30.554 -16.154 1.00 9.79 75 ALA B O 1
ATOM 3060 N N . GLN B 1 79 ? -1.050 29.837 -15.264 1.00 8.29 76 GLN B N 1
ATOM 3061 C CA . GLN B 1 79 ? -0.249 30.969 -15.702 1.00 12.12 76 GLN B CA 1
ATOM 3062 C C . GLN B 1 79 ? 0.400 30.451 -16.979 1.00 12.04 76 GLN B C 1
ATOM 3063 O O . GLN B 1 79 ? 1.230 29.540 -16.938 1.00 13.98 76 GLN B O 1
ATOM 3069 N N . ALA B 1 80 ? -0.005 30.974 -18.127 1.00 10.81 77 ALA B N 1
ATOM 3070 C CA . ALA B 1 80 ? 0.381 30.316 -19.377 1.00 10.89 77 ALA B CA 1
ATOM 3071 C C . ALA B 1 80 ? 1.225 31.169 -20.299 1.00 16.70 77 ALA B C 1
ATOM 3072 O O . ALA B 1 80 ? 1.313 30.888 -21.501 1.00 15.11 77 ALA B O 1
ATOM 3074 N N . SER B 1 81 ? 1.829 32.217 -19.750 1.00 12.88 78 SER B N 1
ATOM 3075 C CA . SER B 1 81 ? 2.843 32.960 -20.492 1.00 15.86 78 SER B CA 1
ATOM 3076 C C . SER B 1 81 ? 4.227 32.440 -20.124 1.00 12.37 78 SER B C 1
ATOM 3077 O O . SER B 1 81 ? 4.635 32.550 -18.970 1.00 11.21 78 SER B O 1
ATOM 3080 N N . VAL B 1 82 ? 4.947 31.882 -21.097 1.00 12.08 79 VAL B N 1
ATOM 3081 C CA . VAL B 1 82 ? 6.298 31.387 -20.832 1.00 14.30 79 VAL B CA 1
ATOM 3082 C C . VAL B 1 82 ? 7.197 32.513 -20.318 1.00 14.54 79 VAL B C 1
ATOM 3083 O O . VAL B 1 82 ? 7.947 32.331 -19.355 1.00 11.62 79 VAL B O 1
ATOM 3087 N N . ALA B 1 83 ? 7.099 33.685 -20.940 1.00 15.42 80 ALA B N 1
ATOM 3088 C CA . ALA B 1 83 ? 7.909 34.840 -20.522 1.00 15.85 80 ALA B CA 1
ATOM 3089 C C . ALA B 1 83 ? 7.653 35.259 -19.074 1.00 14.23 80 ALA B C 1
ATOM 3090 O O . ALA B 1 83 ? 8.589 35.571 -18.329 1.00 17.00 80 ALA B O 1
ATOM 3092 N N . ILE B 1 84 ? 6.394 35.273 -18.661 1.00 11.97 81 ILE B N 1
ATOM 3093 C CA . ILE B 1 84 ? 6.091 35.598 -17.265 1.00 13.07 81 ILE B CA 1
ATOM 3094 C C . ILE B 1 84 ? 6.686 34.546 -16.324 1.00 14.63 81 ILE B C 1
ATOM 3095 O O . ILE B 1 84 ? 7.184 34.873 -15.250 1.00 14.76 81 ILE B O 1
ATOM 3100 N N . SER B 1 85 ? 6.638 33.280 -16.731 1.00 13.33 82 SER B N 1
ATOM 3101 C CA . SER B 1 85 ? 7.151 32.211 -15.871 1.00 12.82 82 SER B CA 1
ATOM 3102 C C . SER B 1 85 ? 8.652 32.364 -15.627 1.00 13.16 82 SER B C 1
ATOM 3103 O O . SER B 1 85 ? 9.135 32.093 -14.531 1.00 12.25 82 SER B O 1
ATOM 3106 N N . VAL B 1 86 ? 9.381 32.810 -16.645 1.00 12.10 83 VAL B N 1
ATOM 3107 C CA . VAL B 1 86 ? 10.818 33.044 -16.509 1.00 14.57 83 VAL B CA 1
ATOM 3108 C C . VAL B 1 86 ? 11.120 34.162 -15.515 1.00 13.53 83 VAL B C 1
ATOM 3109 O O . VAL B 1 86 ? 12.022 34.045 -14.678 1.00 15.72 83 VAL B O 1
ATOM 3113 N N . ARG B 1 87 ? 10.357 35.247 -15.600 1.00 14.31 84 ARG B N 1
ATOM 3114 C CA . ARG B 1 87 ? 10.536 36.377 -14.683 1.00 15.67 84 ARG B CA 1
ATOM 3115 C C . ARG B 1 87 ? 10.044 36.129 -13.262 1.00 18.76 84 ARG B C 1
ATOM 3116 O O . ARG B 1 87 ? 10.601 36.679 -12.307 1.00 13.03 84 ARG B O 1
ATOM 3124 N N . GLU B 1 88 ? 8.995 35.316 -13.119 1.00 14.78 85 GLU B N 1
ATOM 3125 C CA . GLU B 1 88 ? 8.389 35.061 -11.807 1.00 14.89 85 GLU B CA 1
ATOM 3126 C C . GLU B 1 88 ? 8.104 33.576 -11.585 1.00 15.47 85 GLU B C 1
ATOM 3127 O O . GLU B 1 88 ? 6.941 33.156 -11.546 1.00 14.14 85 GLU B O 1
ATOM 3133 N N . PRO B 1 89 ? 9.163 32.780 -11.429 1.00 12.95 86 PRO B N 1
ATOM 3134 C CA . PRO B 1 89 ? 8.950 31.332 -11.340 1.00 12.63 86 PRO B CA 1
ATOM 3135 C C . PRO B 1 89 ? 8.157 30.912 -10.102 1.00 14.38 86 PRO B C 1
ATOM 3136 O O . PRO B 1 89 ? 7.345 29.990 -10.216 1.00 13.27 86 PRO B O 1
ATOM 3140 N N . ALA B 1 90 ? 8.356 31.560 -8.954 1.00 12.60 87 ALA B N 1
ATOM 3141 C CA . ALA B 1 90 ? 7.630 31.136 -7.753 1.00 14.08 87 ALA B CA 1
ATOM 3142 C C . ALA B 1 90 ? 6.137 31.419 -7.895 1.00 15.24 87 ALA B C 1
ATOM 3143 O O . ALA B 1 90 ? 5.291 30.620 -7.492 1.00 11.47 87 ALA B O 1
ATOM 3145 N N . ARG B 1 91 ? 5.809 32.565 -8.471 1.00 12.82 88 ARG B N 1
ATOM 3146 C CA . ARG B 1 91 ? 4.405 32.896 -8.712 1.00 17.37 88 ARG B CA 1
ATOM 3147 C C . ARG B 1 91 ? 3.775 31.944 -9.728 1.00 15.56 88 ARG B C 1
ATOM 3148 O O . ARG B 1 91 ? 2.623 31.525 -9.560 1.00 12.53 88 ARG B O 1
ATOM 3156 N N . ASP B 1 92 ? 4.518 31.612 -10.784 1.00 9.99 89 ASP B N 1
ATOM 3157 C CA . ASP B 1 92 ? 4.034 30.678 -11.807 1.00 13.23 89 ASP B CA 1
ATOM 3158 C C . ASP B 1 92 ? 3.753 29.314 -11.172 1.00 12.14 89 ASP B C 1
ATOM 3159 O O . ASP B 1 92 ? 2.695 28.714 -11.411 1.00 9.45 89 ASP B O 1
ATOM 3164 N N . ALA B 1 93 ? 4.684 28.839 -10.339 1.00 10.90 90 ALA B N 1
ATOM 3165 C CA . ALA B 1 93 ? 4.525 27.536 -9.687 1.00 9.33 90 ALA B CA 1
ATOM 3166 C C . ALA B 1 93 ? 3.362 27.500 -8.699 1.00 8.97 90 ALA B C 1
ATOM 3167 O O . ALA B 1 93 ? 2.730 26.461 -8.516 1.00 8.53 90 ALA B O 1
ATOM 3169 N N . LYS B 1 94 ? 3.054 28.622 -8.061 1.00 8.87 91 LYS B N 1
ATOM 3170 C CA . LYS B 1 94 ? 1.922 28.627 -7.134 1.00 8.78 91 LYS B CA 1
ATOM 3171 C C . LYS B 1 94 ? 0.609 28.355 -7.865 1.00 12.90 91 LYS B C 1
ATOM 3172 O O . LYS B 1 94 ? -0.227 27.591 -7.384 1.00 12.18 91 LYS B O 1
ATOM 3178 N N . THR B 1 95 ? 0.419 28.979 -9.024 1.00 8.63 92 THR B N 1
ATOM 3179 C CA . THR B 1 95 ? -0.777 28.715 -9.803 1.00 10.95 92 THR B CA 1
ATOM 3180 C C . THR B 1 95 ? -0.715 27.343 -10.454 1.00 10.51 92 THR B C 1
ATOM 3181 O O . THR B 1 95 ? -1.658 26.552 -10.349 1.00 10.86 92 THR B O 1
ATOM 3185 N N . ASN B 1 96 ? 0.406 27.054 -11.107 1.00 5.45 93 ASN B N 1
ATOM 3186 C CA . ASN B 1 96 ? 0.502 25.870 -11.946 1.00 7.60 93 ASN B CA 1
ATOM 3187 C C . ASN B 1 96 ? 0.603 24.566 -11.174 1.00 11.91 93 ASN B C 1
ATOM 3188 O O . ASN B 1 96 ? -0.098 23.610 -11.495 1.00 13.83 93 ASN B O 1
ATOM 3193 N N . ILE B 1 97 ? 1.440 24.535 -10.140 1.00 6.67 94 ILE B N 1
ATOM 3194 C CA . ILE B 1 97 ? 1.588 23.315 -9.354 1.00 5.80 94 ILE B CA 1
ATOM 3195 C C . ILE B 1 97 ? 0.684 23.306 -8.131 1.00 8.62 94 ILE B C 1
ATOM 3196 O O . ILE B 1 97 ? -0.139 22.401 -7.970 1.00 7.36 94 ILE B O 1
ATOM 3201 N N . ILE B 1 98 ? 0.824 24.300 -7.257 1.00 8.73 95 ILE B N 1
ATOM 3202 C CA . ILE B 1 98 ? 0.043 24.279 -6.023 1.00 7.02 95 ILE B CA 1
ATOM 3203 C C . ILE B 1 98 ? -1.465 24.313 -6.322 1.00 7.31 95 ILE B C 1
ATOM 3204 O O . ILE B 1 98 ? -2.243 23.564 -5.728 1.00 8.45 95 ILE B O 1
ATOM 3209 N N . GLY B 1 99 ? -1.872 25.169 -7.256 1.00 8.78 96 GLY B N 1
ATOM 3210 C CA . GLY B 1 99 ? -3.264 25.228 -7.668 1.00 8.36 96 GLY B CA 1
ATOM 3211 C C . GLY B 1 99 ? -3.775 23.880 -8.141 1.00 9.40 96 GLY B C 1
ATOM 3212 O O . GLY B 1 99 ? -4.874 23.449 -7.768 1.00 7.81 96 GLY B O 1
ATOM 3213 N N . SER B 1 100 ? -2.981 23.193 -8.957 1.00 6.00 97 SER B N 1
ATOM 3214 C CA . SER B 1 100 ? -3.399 21.880 -9.447 1.00 8.69 97 SER B CA 1
ATOM 3215 C C . SER B 1 100 ? -3.548 20.888 -8.295 1.00 7.15 97 SER B C 1
ATOM 3216 O O . SER B 1 100 ? -4.471 20.060 -8.279 1.00 7.64 97 SER B O 1
ATOM 3219 N N . LEU B 1 101 ? -2.625 20.964 -7.341 1.00 7.06 98 LEU B N 1
ATOM 3220 C CA . LEU B 1 101 ? -2.634 20.072 -6.181 1.00 6.27 98 LEU B CA 1
ATOM 3221 C C . LEU B 1 101 ? -3.849 20.305 -5.296 1.00 8.94 98 LEU B C 1
ATOM 3222 O O . LEU B 1 101 ? -4.435 19.344 -4.777 1.00 7.50 98 LEU B O 1
ATOM 3227 N N . VAL B 1 102 ? -4.239 21.567 -5.118 1.00 7.66 99 VAL B N 1
ATOM 3228 C CA . VAL B 1 102 ? -5.470 21.845 -4.377 1.00 8.35 99 VAL B CA 1
ATOM 3229 C C . VAL B 1 102 ? -6.687 21.214 -5.058 1.00 10.47 99 VAL B C 1
ATOM 3230 O O . VAL B 1 102 ? -7.511 20.561 -4.400 1.00 8.80 99 VAL B O 1
ATOM 3234 N N . LEU B 1 103 ? -6.793 21.380 -6.374 1.00 8.69 100 LEU B N 1
ATOM 3235 C CA . LEU B 1 103 ? -7.904 20.781 -7.107 1.00 7.88 100 LEU B CA 1
ATOM 3236 C C . LEU B 1 103 ? -7.901 19.262 -6.990 1.00 11.17 100 LEU B C 1
ATOM 3237 O O . LEU B 1 103 ? -8.963 18.641 -6.845 1.00 8.50 100 LEU B O 1
ATOM 3242 N N . LEU B 1 104 ? -6.715 18.659 -7.044 1.00 6.70 101 LEU B N 1
ATOM 3243 C CA . LEU B 1 104 ? -6.622 17.197 -7.014 1.00 7.30 101 LEU B CA 1
ATOM 3244 C C . LEU B 1 104 ? -6.991 16.648 -5.646 1.00 11.20 101 LEU B C 1
ATOM 3245 O O . LEU B 1 104 ? -7.655 15.611 -5.545 1.00 10.55 101 LEU B O 1
ATOM 3250 N N . GLU B 1 105 ? -6.548 17.328 -4.590 1.00 8.58 102 GLU B N 1
ATOM 3251 C CA . GLU B 1 105 ? -6.929 16.928 -3.237 1.00 9.26 102 GLU B CA 1
ATOM 3252 C C . GLU B 1 105 ? -8.443 16.954 -3.075 1.00 12.69 102 GLU B C 1
ATOM 3253 O O . GLU B 1 105 ? -9.016 16.044 -2.489 1.00 14.17 102 GLU B O 1
ATOM 3259 N N . LYS B 1 106 ? -9.099 17.994 -3.584 1.00 7.91 103 LYS B N 1
ATOM 3260 C CA . LYS B 1 106 ? -10.552 18.059 -3.467 1.00 11.86 103 LYS B CA 1
ATOM 3261 C C . LYS B 1 106 ? -11.221 17.021 -4.366 1.00 15.82 103 LYS B C 1
ATOM 3262 O O . LYS B 1 106 ? -12.266 16.467 -4.004 1.00 16.29 103 LYS B O 1
ATOM 3268 N N . SER B 1 107 ? -10.616 16.749 -5.523 1.00 12.21 104 SER B N 1
ATOM 3269 C CA . SER B 1 107 ? -11.183 15.784 -6.475 1.00 11.47 104 SER B CA 1
ATOM 3270 C C . SER B 1 107 ? -11.247 14.384 -5.876 1.00 14.83 104 SER B C 1
ATOM 3271 O O . SER B 1 107 ? -12.219 13.650 -6.088 1.00 14.14 104 SER B O 1
ATOM 3274 N N . ILE B 1 108 ? -10.208 14.026 -5.127 1.00 13.00 105 ILE B N 1
ATOM 3275 C CA . ILE B 1 108 ? -10.150 12.742 -4.430 1.00 16.81 105 ILE B CA 1
ATOM 3276 C C . ILE B 1 108 ? -11.173 12.677 -3.301 1.00 18.03 105 ILE B C 1
ATOM 3277 O O . ILE B 1 108 ? -11.842 11.662 -3.103 1.00 22.86 105 ILE B O 1
ATOM 3282 N N . LYS B 1 109 ? -11.278 13.764 -2.552 1.00 14.33 106 LYS B N 1
ATOM 3283 C CA . LYS B 1 109 ? -12.161 13.813 -1.394 1.00 19.27 106 LYS B CA 1
ATOM 3284 C C . LYS B 1 109 ? -13.626 13.714 -1.813 1.00 22.95 106 LYS B C 1
ATOM 3285 O O . LYS B 1 109 ? -14.431 13.066 -1.146 1.00 19.06 106 LYS B O 1
ATOM 3291 N N . TYR B 1 110 ? -13.974 14.338 -2.933 1.00 16.52 107 TYR B N 1
ATOM 3292 C CA . TYR B 1 110 ? -15.383 14.422 -3.311 1.00 17.61 107 TYR B CA 1
ATOM 3293 C C . TYR B 1 110 ? -15.807 13.567 -4.504 1.00 19.71 107 TYR B C 1
ATOM 3294 O O . TYR B 1 110 ? -16.864 13.789 -5.099 1.00 21.75 107 TYR B O 1
ATOM 3303 N N . GLY B 1 111 ? -14.986 12.580 -4.830 1.00 15.77 108 GLY B N 1
ATOM 3304 C CA . GLY B 1 111 ? -15.368 11.553 -5.782 1.00 20.29 108 GLY B CA 1
ATOM 3305 C C . GLY B 1 111 ? -15.461 11.933 -7.249 1.00 21.40 108 GLY B C 1
ATOM 3306 O O . GLY B 1 111 ? -16.263 11.368 -7.974 1.00 17.79 108 GLY B O 1
ATOM 3307 N N . VAL B 1 112 ? -14.648 12.886 -7.693 1.00 13.81 109 VAL B N 1
ATOM 3308 C CA . VAL B 1 112 ? -14.512 13.157 -9.123 1.00 13.58 109 VAL B CA 1
ATOM 3309 C C . VAL B 1 112 ? -14.169 11.871 -9.877 1.00 13.56 109 VAL B C 1
ATOM 3310 O O . VAL B 1 112 ? -13.326 11.096 -9.427 1.00 16.00 109 VAL B O 1
ATOM 3314 N N . LYS B 1 113 ? -14.825 11.635 -11.014 1.00 10.30 110 LYS B N 1
ATOM 3315 C CA . LYS B 1 113 ? -14.574 10.430 -11.806 1.00 14.86 110 LYS B CA 1
ATOM 3316 C C . LYS B 1 113 ? -13.364 10.555 -12.711 1.00 17.88 110 LYS B C 1
ATOM 3317 O O . LYS B 1 113 ? -12.608 9.599 -12.887 1.00 15.55 110 LYS B O 1
ATOM 3323 N N . LYS B 1 114 ? -13.195 11.723 -13.319 1.00 11.30 111 LYS B N 1
ATOM 3324 C CA . LYS B 1 114 ? -12.073 11.904 -14.234 1.00 11.66 111 LYS B CA 1
ATOM 3325 C C . LYS B 1 114 ? -11.607 13.350 -14.248 1.00 8.92 111 LYS B C 1
ATOM 3326 O O . LYS B 1 114 ? -12.425 14.261 -14.230 1.00 7.74 111 LYS B O 1
ATOM 3332 N N . PHE B 1 115 ? -10.290 13.529 -14.301 1.00 9.41 112 PHE B N 1
ATOM 3333 C CA . PHE B 1 115 ? -9.652 14.835 -14.267 1.00 8.68 112 PHE B CA 1
ATOM 3334 C C . PHE B 1 115 ? -8.919 15.007 -15.600 1.00 10.27 112 PHE B C 1
ATOM 3335 O O . PHE B 1 115 ? -7.997 14.247 -15.903 1.00 10.06 112 PHE B O 1
ATOM 3343 N N . ILE B 1 116 ? -9.319 15.991 -16.401 1.00 8.79 113 ILE B N 1
ATOM 3344 C CA . ILE B 1 116 ? -8.704 16.195 -17.716 1.00 5.65 113 ILE B CA 1
ATOM 3345 C C . ILE B 1 116 ? -7.821 17.445 -17.694 1.00 6.85 113 ILE B C 1
ATOM 3346 O O . ILE B 1 116 ? -8.320 18.565 -17.551 1.00 7.82 113 ILE B O 1
ATOM 3351 N N . PHE B 1 117 ? -6.512 17.243 -17.837 1.00 5.25 114 PHE B N 1
ATOM 3352 C CA . PHE B 1 117 ? -5.519 18.290 -17.588 1.00 5.96 114 PHE B CA 1
ATOM 3353 C C . PHE B 1 117 ? -4.931 18.843 -18.878 1.00 7.61 114 PHE B C 1
ATOM 3354 O O . PHE B 1 117 ? -4.461 18.074 -19.736 1.00 7.20 114 PHE B O 1
ATOM 3362 N N . SER B 1 118 ? -4.947 20.171 -19.010 1.00 6.57 115 SER B N 1
ATOM 3363 C CA . SER B 1 118 ? -4.319 20.837 -20.136 1.00 9.00 115 SER B CA 1
ATOM 3364 C C . SER B 1 118 ? -2.826 21.006 -19.854 1.00 9.97 115 SER B C 1
ATOM 3365 O O . SER B 1 118 ? -2.427 21.700 -18.919 1.00 10.52 115 SER B O 1
ATOM 3368 N N . SER B 1 119 ? -1.999 20.357 -20.663 1.00 8.12 116 SER B N 1
ATOM 3369 C CA . SER B 1 119 ? -0.559 20.487 -20.518 1.00 7.86 116 SER B CA 1
ATOM 3370 C C . SER B 1 119 ? 0.024 21.036 -21.811 1.00 8.71 116 SER B C 1
ATOM 3371 O O . SER B 1 119 ? -0.706 21.567 -22.657 1.00 9.81 116 SER B O 1
ATOM 3374 N N . THR B 1 120 ? 1.333 20.918 -21.969 1.00 9.45 117 THR B N 1
ATOM 3375 C CA . THR B 1 120 ? 2.022 21.557 -23.089 1.00 11.13 117 THR B CA 1
ATOM 3376 C C . THR B 1 120 ? 2.999 20.603 -23.762 1.00 11.57 117 THR B C 1
ATOM 3377 O O . THR B 1 120 ? 3.777 19.911 -23.093 1.00 12.53 117 THR B O 1
ATOM 3381 N N . GLY B 1 121 ? 2.955 20.547 -25.086 1.00 11.06 118 GLY B N 1
ATOM 3382 C CA . GLY B 1 121 ? 3.913 19.742 -25.816 1.00 9.05 118 GLY B CA 1
ATOM 3383 C C . GLY B 1 121 ? 5.200 20.525 -25.990 1.00 17.75 118 GLY B C 1
ATOM 3384 O O . GLY B 1 121 ? 6.271 20.081 -25.564 1.00 16.74 118 GLY B O 1
ATOM 3385 N N . GLY B 1 122 ? 5.077 21.722 -26.556 1.00 14.92 119 GLY B N 1
ATOM 3386 C CA . GLY B 1 122 ? 6.232 22.557 -26.886 1.00 19.30 119 GLY B CA 1
ATOM 3387 C C . GLY B 1 122 ? 7.181 22.874 -25.739 1.00 21.33 119 GLY B C 1
ATOM 3388 O O . GLY B 1 122 ? 8.394 22.828 -25.893 1.00 22.70 119 GLY B O 1
ATOM 3389 N N . ALA B 1 123 ? 6.639 23.194 -24.574 1.00 13.85 120 ALA B N 1
ATOM 3390 C CA . ALA B 1 123 ? 7.492 23.555 -23.451 1.00 15.32 120 ALA B CA 1
ATOM 3391 C C . ALA B 1 123 ? 7.970 22.346 -22.658 1.00 14.98 120 ALA B C 1
ATOM 3392 O O . ALA B 1 123 ? 8.812 22.476 -21.768 1.00 15.17 120 ALA B O 1
ATOM 3394 N N . ILE B 1 124 ? 7.448 21.165 -22.973 1.00 11.28 121 ILE B N 1
ATOM 3395 C CA . ILE B 1 124 ? 7.865 19.982 -22.238 1.00 10.20 121 ILE B CA 1
ATOM 3396 C C . ILE B 1 124 ? 9.024 19.220 -22.895 1.00 13.78 121 ILE B C 1
ATOM 3397 O O . ILE B 1 124 ? 9.913 18.734 -22.192 1.00 13.95 121 ILE B O 1
ATOM 3402 N N . TYR B 1 125 ? 9.033 19.128 -24.224 1.00 11.12 122 TYR B N 1
ATOM 3403 C CA . TYR B 1 125 ? 10.062 18.319 -24.896 1.00 13.55 122 TYR B CA 1
ATOM 3404 C C . TYR B 1 125 ? 11.422 19.009 -24.923 1.00 18.63 122 TYR B C 1
ATOM 3405 O O . TYR B 1 125 ? 12.456 18.360 -25.050 1.00 20.52 122 TYR B O 1
ATOM 3414 N N . GLY B 1 126 ? 11.418 20.326 -24.779 1.00 21.14 123 GLY B N 1
ATOM 3415 C CA . GLY B 1 126 ? 12.663 21.049 -24.611 1.00 24.07 123 GLY B CA 1
ATOM 3416 C C . GLY B 1 126 ? 13.340 21.414 -25.916 1.00 23.85 123 GLY B C 1
ATOM 3417 O O . GLY B 1 126 ? 12.691 21.499 -26.963 1.00 20.40 123 GLY B O 1
ATOM 3418 N N . GLU B 1 127 ? 14.655 21.598 -25.855 1.00 25.90 124 GLU B N 1
ATOM 3419 C CA . GLU B 1 127 ? 15.381 22.282 -26.923 1.00 28.65 124 GLU B CA 1
ATOM 3420 C C . GLU B 1 127 ? 16.243 21.395 -27.821 1.00 30.07 124 GLU B C 1
ATOM 3421 O O . GLU B 1 127 ? 16.788 21.881 -28.813 1.00 31.27 124 GLU B O 1
ATOM 3427 N N . ASN B 1 128 ? 16.385 20.115 -27.486 1.00 26.19 125 ASN B N 1
ATOM 3428 C CA . ASN B 1 128 ? 17.290 19.257 -28.259 1.00 28.69 125 ASN B CA 1
ATOM 3429 C C . ASN B 1 128 ? 16.630 18.060 -28.932 1.00 26.35 125 ASN B C 1
ATOM 3430 O O . ASN B 1 128 ? 17.276 17.038 -29.181 1.00 26.55 125 ASN B O 1
ATOM 3435 N N . VAL B 1 129 ? 15.347 18.196 -29.237 1.00 21.90 126 VAL B N 1
ATOM 3436 C CA . VAL B 1 129 ? 14.605 17.122 -29.877 1.00 21.43 126 VAL B CA 1
ATOM 3437 C C . VAL B 1 129 ? 15.178 16.870 -31.266 1.00 19.34 126 VAL B C 1
ATOM 3438 O O . VAL B 1 129 ? 15.505 17.820 -31.988 1.00 17.56 126 VAL B O 1
ATOM 3442 N N . LYS B 1 130 ? 15.294 15.596 -31.634 1.00 17.18 127 LYS B N 1
ATOM 3443 C CA . LYS B 1 130 ? 15.801 15.217 -32.951 1.00 22.63 127 LYS B CA 1
ATOM 3444 C C . LYS B 1 130 ? 14.730 14.603 -33.853 1.00 21.47 127 LYS B C 1
ATOM 3445 O O . LYS B 1 130 ? 14.823 14.700 -35.079 1.00 22.95 127 LYS B O 1
ATOM 3451 N N . VAL B 1 131 ? 13.727 13.973 -33.242 1.00 15.60 128 VAL B N 1
ATOM 3452 C CA . VAL B 1 131 ? 12.674 13.262 -33.968 1.00 19.15 128 VAL B CA 1
ATOM 3453 C C . VAL B 1 131 ? 11.435 14.143 -34.139 1.00 17.98 128 VAL B C 1
ATOM 3454 O O . VAL B 1 131 ? 10.844 14.584 -33.148 1.00 14.21 128 VAL B O 1
ATOM 3458 N N . PHE B 1 132 ? 11.053 14.412 -35.386 1.00 14.73 129 PHE B N 1
ATOM 3459 C CA . PHE B 1 132 ? 9.836 15.177 -35.667 1.00 14.25 129 PHE B CA 1
ATOM 3460 C C . PHE B 1 132 ? 9.028 14.444 -36.722 1.00 17.45 129 PHE B C 1
ATOM 3461 O O . PHE B 1 132 ? 9.609 13.884 -37.644 1.00 19.54 129 PHE B O 1
ATOM 3469 N N . PRO B 1 133 ? 7.689 14.433 -36.600 1.00 16.99 130 PRO B N 1
ATOM 3470 C CA . PRO B 1 133 ? 6.885 14.951 -35.483 1.00 13.31 130 PRO B CA 1
ATOM 3471 C C . PRO B 1 133 ? 7.180 14.158 -34.209 1.00 12.99 130 PRO B C 1
ATOM 3472 O O . PRO B 1 133 ? 7.517 12.978 -34.286 1.00 12.62 130 PRO B O 1
ATOM 3476 N N . THR B 1 134 ? 7.091 14.819 -33.061 1.00 10.02 131 THR B N 1
ATOM 3477 C CA . THR B 1 134 ? 7.615 14.273 -31.807 1.00 11.41 131 THR B CA 1
ATOM 3478 C C . THR B 1 134 ? 6.575 13.457 -31.050 1.00 11.56 131 THR B C 1
ATOM 3479 O O . THR B 1 134 ? 5.507 13.974 -30.727 1.00 8.87 131 THR B O 1
ATOM 3483 N N . PRO B 1 135 ? 6.882 12.175 -30.749 1.00 10.66 132 PRO B N 1
ATOM 3484 C CA . PRO B 1 135 ? 5.942 11.307 -30.026 1.00 12.63 132 PRO B CA 1
ATOM 3485 C C . PRO B 1 135 ? 6.017 11.464 -28.509 1.00 12.03 132 PRO B C 1
ATOM 3486 O O . PRO B 1 135 ? 7.003 11.994 -27.993 1.00 13.39 132 PRO B O 1
ATOM 3490 N N . GLU B 1 136 ? 4.998 10.976 -27.802 1.00 10.93 133 GLU B N 1
ATOM 3491 C CA . GLU B 1 136 ? 4.967 11.076 -26.342 1.00 14.50 133 GLU B CA 1
ATOM 3492 C C . GLU B 1 136 ? 6.078 10.285 -25.655 1.00 17.96 133 GLU B C 1
ATOM 3493 O O . GLU B 1 136 ? 6.346 10.487 -24.478 1.00 17.74 133 GLU B O 1
ATOM 3499 N N . THR B 1 137 ? 6.725 9.388 -26.388 1.00 14.97 134 THR B N 1
ATOM 3500 C CA . THR B 1 137 ? 7.790 8.577 -25.812 1.00 18.18 134 THR B CA 1
ATOM 3501 C C . THR B 1 137 ? 9.084 9.374 -25.636 1.00 20.28 134 THR B C 1
ATOM 3502 O O . THR B 1 137 ? 10.019 8.926 -24.972 1.00 17.24 134 THR B O 1
ATOM 3506 N N . GLU B 1 138 ? 9.123 10.568 -26.224 1.00 16.92 135 GLU B N 1
ATOM 3507 C CA . GLU B 1 138 ? 10.272 11.459 -26.104 1.00 17.69 135 GLU B CA 1
ATOM 3508 C C . GLU B 1 138 ? 10.437 11.892 -24.646 1.00 20.92 135 GLU B C 1
ATOM 3509 O O . GLU B 1 138 ? 9.481 12.338 -24.004 1.00 16.38 135 GLU B O 1
ATOM 3515 N N . ILE B 1 139 ? 11.648 11.749 -24.118 1.00 18.68 136 ILE B N 1
ATOM 3516 C CA . ILE B 1 139 ? 11.904 12.115 -22.721 1.00 22.94 136 ILE B CA 1
ATOM 3517 C C . ILE B 1 139 ? 11.779 13.628 -22.533 1.00 20.53 136 ILE B C 1
ATOM 3518 O O . ILE B 1 139 ? 12.421 14.397 -23.255 1.00 17.75 136 ILE B O 1
ATOM 3523 N N . PRO B 1 140 ? 10.941 14.063 -21.577 1.00 18.25 137 PRO B N 1
ATOM 3524 C CA . PRO B 1 140 ? 10.779 15.506 -21.354 1.00 19.35 137 PRO B CA 1
ATOM 3525 C C . PRO B 1 140 ? 12.075 16.161 -20.870 1.00 19.98 137 PRO B C 1
ATOM 3526 O O . PRO B 1 140 ? 12.770 15.561 -20.057 1.00 22.16 137 PRO B O 1
ATOM 3530 N N . HIS B 1 141 ? 12.398 17.353 -21.371 1.00 18.04 138 HIS B N 1
ATOM 3531 C CA . HIS B 1 141 ? 13.480 18.163 -20.804 1.00 19.61 138 HIS B CA 1
ATOM 3532 C C . HIS B 1 141 ? 13.058 19.618 -20.825 1.00 13.79 138 HIS B C 1
ATOM 3533 O O . HIS B 1 141 ? 13.559 20.391 -21.647 1.00 15.00 138 HIS B O 1
ATOM 3540 N N . PRO B 1 142 ? 12.129 20.007 -19.941 1.00 14.77 139 PRO B N 1
ATOM 3541 C CA . PRO B 1 142 ? 11.654 21.398 -20.009 1.00 14.29 139 PRO B CA 1
ATOM 3542 C C . PRO B 1 142 ? 12.737 22.406 -19.616 1.00 19.33 139 PRO B C 1
ATOM 3543 O O . PRO B 1 142 ? 13.516 22.114 -18.712 1.00 22.22 139 PRO B O 1
ATOM 3547 N N . ILE B 1 143 ? 12.780 23.558 -20.288 1.00 19.59 140 ILE B N 1
ATOM 3548 C CA . ILE B 1 143 ? 13.795 24.578 -20.010 1.00 21.21 140 ILE B CA 1
ATOM 3549 C C . ILE B 1 143 ? 13.224 25.874 -19.436 1.00 20.67 140 ILE B C 1
ATOM 3550 O O . ILE B 1 143 ? 13.978 26.775 -19.082 1.00 22.06 140 ILE B O 1
ATOM 3555 N N . SER B 1 144 ? 11.900 25.984 -19.371 1.00 13.61 141 SER B N 1
ATOM 3556 C CA . SER B 1 144 ? 11.261 27.159 -18.767 1.00 12.22 141 SER B CA 1
ATOM 3557 C C . SER B 1 144 ? 10.494 26.742 -17.511 1.00 9.55 141 SER B C 1
ATOM 3558 O O . SER B 1 144 ? 10.077 25.590 -17.393 1.00 9.72 141 SER B O 1
ATOM 3561 N N . PRO B 1 145 ? 10.307 27.670 -16.565 1.00 10.61 142 PRO B N 1
ATOM 3562 C CA . PRO B 1 145 ? 9.535 27.333 -15.363 1.00 9.98 142 PRO B CA 1
ATOM 3563 C C . PRO B 1 145 ? 8.135 26.816 -15.700 1.00 11.70 142 PRO B C 1
ATOM 3564 O O . PRO B 1 145 ? 7.629 25.921 -15.028 1.00 7.89 142 PRO B O 1
ATOM 3568 N N . TYR B 1 146 ? 7.527 27.363 -16.746 1.00 8.86 143 TYR B N 1
ATOM 3569 C CA . TYR B 1 146 ? 6.196 26.925 -17.171 1.00 11.49 143 TYR B CA 1
ATOM 3570 C C . TYR B 1 146 ? 6.215 25.453 -17.557 1.00 9.05 143 TYR B C 1
ATOM 3571 O O . TYR B 1 146 ? 5.368 24.669 -17.121 1.00 8.06 143 TYR B O 1
ATOM 3580 N N . GLY B 1 147 ? 7.192 25.071 -18.370 1.00 7.50 144 GLY B N 1
ATOM 3581 C CA . GLY B 1 147 ? 7.326 23.682 -18.793 1.00 8.12 144 GLY B CA 1
ATOM 3582 C C . GLY B 1 147 ? 7.616 22.762 -17.624 1.00 8.69 144 GLY B C 1
ATOM 3583 O O . GLY B 1 147 ? 7.073 21.658 -17.530 1.00 7.19 144 GLY B O 1
ATOM 3584 N N . ILE B 1 148 ? 8.498 23.199 -16.733 1.00 6.24 145 ILE B N 1
ATOM 3585 C CA . ILE B 1 148 ? 8.804 22.415 -15.536 1.00 7.90 145 ILE B CA 1
ATOM 3586 C C . ILE B 1 148 ? 7.554 22.228 -14.676 1.00 6.67 145 ILE B C 1
ATOM 3587 O O . ILE B 1 148 ? 7.289 21.127 -14.181 1.00 6.30 145 ILE B O 1
ATOM 3592 N N . ALA B 1 149 ? 6.788 23.304 -14.491 1.00 7.34 146 ALA B N 1
ATOM 3593 C CA . ALA B 1 149 ? 5.567 23.217 -13.674 1.00 7.09 146 ALA B CA 1
ATOM 3594 C C . ALA B 1 149 ? 4.558 22.266 -14.288 1.00 6.76 146 ALA B C 1
ATOM 3595 O O . ALA B 1 149 ? 3.925 21.484 -13.583 1.00 7.10 146 ALA B O 1
ATOM 3597 N N . LYS B 1 150 ? 4.378 22.335 -15.603 1.00 6.10 147 LYS B N 1
ATOM 3598 C CA . LYS B 1 150 ? 3.438 21.430 -16.256 1.00 5.64 147 LYS B CA 1
ATOM 3599 C C . LYS B 1 150 ? 3.853 19.972 -16.112 1.00 7.34 147 LYS B C 1
ATOM 3600 O O . LYS B 1 150 ? 3.034 19.111 -15.802 1.00 8.05 147 LYS B O 1
ATOM 3606 N N . TYR B 1 151 ? 5.130 19.697 -16.330 1.00 6.54 148 TYR B N 1
ATOM 3607 C CA . TYR B 1 151 ? 5.644 18.338 -16.194 1.00 6.77 148 TYR B CA 1
ATOM 3608 C C . TYR B 1 151 ? 5.507 17.855 -14.743 1.00 7.77 148 TYR B C 1
ATOM 3609 O O . TYR B 1 151 ? 5.137 16.710 -14.494 1.00 7.61 148 TYR B O 1
ATOM 3618 N N . SER B 1 152 ? 5.797 18.728 -13.780 1.00 6.76 149 SER B N 1
ATOM 3619 C CA . SER B 1 152 ? 5.631 18.363 -12.369 1.00 6.37 149 SER B CA 1
ATOM 3620 C C . SER B 1 152 ? 4.191 17.968 -12.070 1.00 7.43 149 SER B C 1
ATOM 3621 O O . SER B 1 152 ? 3.931 16.963 -11.401 1.00 7.04 149 SER B O 1
ATOM 3624 N N . THR B 1 153 ? 3.247 18.757 -12.569 1.00 5.01 150 THR B N 1
ATOM 3625 C CA . THR B 1 153 ? 1.832 18.437 -12.374 1.00 6.46 150 THR B CA 1
ATOM 3626 C C . THR B 1 153 ? 1.432 17.112 -13.024 1.00 9.00 150 THR B C 1
ATOM 3627 O O . THR B 1 153 ? 0.622 16.361 -12.467 1.00 8.21 150 THR B O 1
ATOM 3631 N N . GLU B 1 154 ? 1.994 16.806 -14.193 1.00 6.03 151 GLU B N 1
ATOM 3632 C CA . GLU B 1 154 ? 1.742 15.503 -14.804 1.00 7.95 151 GLU B CA 1
ATOM 3633 C C . GLU B 1 154 ? 2.167 14.358 -13.879 1.00 8.73 151 GLU B C 1
ATOM 3634 O O . GLU B 1 154 ? 1.457 13.347 -13.746 1.00 9.27 151 GLU B O 1
ATOM 3640 N N . MET B 1 155 ? 3.330 14.494 -13.253 1.00 6.96 152 MET B N 1
ATOM 3641 C CA . MET B 1 155 ? 3.790 13.456 -12.326 1.00 8.04 152 MET B CA 1
ATOM 3642 C C . MET B 1 155 ? 2.872 13.330 -11.119 1.00 8.20 152 MET B C 1
ATOM 3643 O O . MET B 1 155 ? 2.599 12.224 -10.639 1.00 8.14 152 MET B O 1
ATOM 3648 N N . TYR B 1 156 ? 2.401 14.459 -10.613 1.00 7.04 153 TYR B N 1
ATOM 3649 C CA . TYR B 1 156 ? 1.471 14.418 -9.489 1.00 7.25 153 TYR B CA 1
ATOM 3650 C C . TYR B 1 156 ? 0.171 13.714 -9.878 1.00 9.99 153 TYR B C 1
ATOM 3651 O O . TYR B 1 156 ? -0.413 12.989 -9.069 1.00 8.11 153 TYR B O 1
ATOM 3660 N N . LEU B 1 157 ? -0.294 13.938 -11.104 1.00 7.45 154 LEU B N 1
ATOM 3661 C CA . LEU B 1 157 ? -1.505 13.264 -11.572 1.00 8.78 154 LEU B CA 1
ATOM 3662 C C . LEU B 1 157 ? -1.346 11.756 -11.505 1.00 8.20 154 LEU B C 1
ATOM 3663 O O . LEU B 1 157 ? -2.264 11.039 -11.100 1.00 11.13 154 LEU B O 1
ATOM 3668 N N . GLU B 1 158 ? -0.177 11.267 -11.893 1.00 9.90 155 GLU B N 1
ATOM 3669 C CA . GLU B 1 158 ? 0.093 9.841 -11.806 1.00 12.24 155 GLU B CA 1
ATOM 3670 C C . GLU B 1 158 ? 0.055 9.357 -10.360 1.00 13.88 155 GLU B C 1
ATOM 3671 O O . GLU B 1 158 ? -0.438 8.262 -10.087 1.00 12.39 155 GLU B O 1
ATOM 3677 N N . PHE B 1 159 ? 0.556 10.169 -9.433 1.00 7.18 156 PHE B N 1
ATOM 3678 C CA . PHE B 1 159 ? 0.458 9.822 -8.016 1.00 9.25 156 PHE B CA 1
ATOM 3679 C C . PHE B 1 159 ? -1.000 9.687 -7.570 1.00 8.51 156 PHE B C 1
ATOM 3680 O O . PHE B 1 159 ? -1.366 8.685 -6.954 1.00 10.33 156 PHE B O 1
ATOM 3688 N N . PHE B 1 160 ? -1.840 10.675 -7.873 1.00 7.59 157 PHE B N 1
ATOM 3689 C CA . PHE B 1 160 ? -3.238 10.594 -7.418 1.00 9.23 157 PHE B CA 1
ATOM 3690 C C . PHE B 1 160 ? -3.964 9.393 -8.017 1.00 10.98 157 PHE B C 1
ATOM 3691 O O . PHE B 1 160 ? -4.813 8.786 -7.353 1.00 9.41 157 PHE B O 1
ATOM 3699 N N . ALA B 1 161 ? -3.635 9.049 -9.259 1.00 8.91 158 ALA B N 1
ATOM 3700 C CA . ALA B 1 161 ? -4.227 7.867 -9.887 1.00 11.18 158 ALA B CA 1
ATOM 3701 C C . ALA B 1 161 ? -3.824 6.593 -9.146 1.00 15.59 158 ALA B C 1
ATOM 3702 O O . ALA B 1 161 ? -4.666 5.731 -8.866 1.00 13.55 158 ALA B O 1
ATOM 3704 N N . ARG B 1 162 ? -2.533 6.462 -8.846 1.00 13.15 159 ARG B N 1
ATOM 3705 C CA . ARG B 1 162 ? -2.028 5.274 -8.161 1.00 16.38 159 ARG B CA 1
ATOM 3706 C C . ARG B 1 162 ? -2.533 5.194 -6.735 1.00 15.80 159 ARG B C 1
ATOM 3707 O O . ARG B 1 162 ? -2.843 4.107 -6.228 1.00 16.16 159 ARG B O 1
ATOM 3715 N N . GLU B 1 163 ? -2.601 6.346 -6.076 1.00 9.76 160 GLU B N 1
ATOM 3716 C CA . GLU B 1 163 ? -2.952 6.385 -4.660 1.00 12.69 160 GLU B CA 1
ATOM 3717 C C . GLU B 1 163 ? -4.452 6.203 -4.407 1.00 14.82 160 GLU B C 1
ATOM 3718 O O . GLU B 1 163 ? -4.838 5.554 -3.436 1.00 11.65 160 GLU B O 1
ATOM 3724 N N . TYR B 1 164 ? -5.291 6.758 -5.282 1.00 10.68 161 TYR B N 1
ATOM 3725 C CA . TYR B 1 164 ? -6.725 6.797 -5.034 1.00 11.11 161 TYR B CA 1
ATOM 3726 C C . TYR B 1 164 ? -7.588 6.259 -6.167 1.00 12.08 161 TYR B C 1
ATOM 3727 O O . TYR B 1 164 ? -8.801 6.180 -6.030 1.00 12.71 161 TYR B O 1
ATOM 3736 N N . GLY B 1 165 ? -6.983 5.928 -7.292 1.00 12.51 162 GLY B N 1
ATOM 3737 C CA . GLY B 1 165 ? -7.762 5.406 -8.399 1.00 14.19 162 GLY B CA 1
ATOM 3738 C C . GLY B 1 165 ? -8.442 6.491 -9.209 1.00 15.50 162 GLY B C 1
ATOM 3739 O O . GLY B 1 165 ? -9.354 6.206 -9.976 1.00 15.87 162 GLY B O 1
ATOM 3740 N N . LEU B 1 166 ? -8.011 7.739 -9.045 1.00 12.94 163 LEU B N 1
ATOM 3741 C CA . LEU B 1 166 ? -8.550 8.821 -9.866 1.00 12.15 163 LEU B CA 1
ATOM 3742 C C . LEU B 1 166 ? -8.134 8.551 -11.305 1.00 12.20 163 LEU B C 1
ATOM 3743 O O . LEU B 1 166 ? -7.000 8.189 -11.565 1.00 13.74 163 LEU B O 1
ATOM 3748 N N . LYS B 1 167 ? -9.056 8.689 -12.246 1.00 10.34 164 LYS B N 1
ATOM 3749 C CA . LYS B 1 167 ? -8.696 8.530 -13.648 1.00 9.60 164 LYS B CA 1
ATOM 3750 C C . LYS B 1 167 ? -8.350 9.901 -14.205 1.00 9.60 164 LYS B C 1
ATOM 3751 O O . LYS B 1 167 ? -8.965 10.900 -13.821 1.00 8.90 164 LYS B O 1
ATOM 3757 N N . TYR B 1 168 ? -7.351 9.967 -15.083 1.00 9.73 165 TYR B N 1
ATOM 3758 C CA . TYR B 1 168 ? -6.988 11.258 -15.666 1.00 10.22 165 TYR B CA 1
ATOM 3759 C C . TYR B 1 168 ? -6.650 11.130 -17.146 1.00 11.29 165 TYR B C 1
ATOM 3760 O O . TYR B 1 168 ? -6.379 10.037 -17.649 1.00 10.39 165 TYR B O 1
ATOM 3769 N N . THR B 1 169 ? -6.653 12.259 -17.846 1.00 6.22 166 THR B N 1
ATOM 3770 C CA . THR B 1 169 ? -6.011 12.297 -19.156 1.00 6.73 166 THR B CA 1
ATOM 3771 C C . THR B 1 169 ? -5.227 13.589 -19.234 1.00 8.94 166 THR B C 1
ATOM 3772 O O . THR B 1 169 ? -5.719 14.630 -18.796 1.00 7.48 166 THR B O 1
ATOM 3776 N N . VAL B 1 170 ? -4.006 13.515 -19.751 1.00 5.83 167 VAL B N 1
ATOM 3777 C CA . VAL B 1 170 ? -3.200 14.712 -19.975 1.00 6.05 167 VAL B CA 1
ATOM 3778 C C . VAL B 1 170 ? -3.223 15.022 -21.467 1.00 8.07 167 VAL B C 1
ATOM 3779 O O . VAL B 1 170 ? -2.988 14.131 -22.298 1.00 7.72 167 VAL B O 1
ATOM 3783 N N . LEU B 1 171 ? -3.542 16.267 -21.811 1.00 6.89 168 LEU B N 1
ATOM 3784 C CA . LEU B 1 171 ? -3.524 16.701 -23.210 1.00 7.23 168 LEU B CA 1
ATOM 3785 C C . LEU B 1 171 ? -2.415 17.733 -23.386 1.00 8.93 168 LEU B C 1
ATOM 3786 O O . LEU B 1 171 ? -2.524 18.849 -22.876 1.00 8.75 168 LEU B O 1
ATOM 3791 N N . ARG B 1 172 ? -1.340 17.351 -24.075 1.00 9.05 169 ARG B N 1
ATOM 3792 C CA . ARG B 1 172 ? -0.213 18.259 -24.348 1.00 8.00 169 ARG B CA 1
ATOM 3793 C C . ARG B 1 172 ? -0.464 18.997 -25.654 1.00 7.81 169 ARG B C 1
ATOM 3794 O O . ARG B 1 172 ? -0.247 18.450 -26.736 1.00 8.62 169 ARG B O 1
ATOM 3802 N N . TYR B 1 173 ? -0.921 20.239 -25.552 1.00 6.93 170 TYR B N 1
ATOM 3803 C CA . TYR B 1 173 ? -1.291 21.011 -26.733 1.00 7.34 170 TYR B CA 1
ATOM 3804 C C . TYR B 1 173 ? -0.058 21.501 -27.460 1.00 7.25 170 TYR B C 1
ATOM 3805 O O . TYR B 1 173 ? 0.977 21.758 -26.846 1.00 7.11 170 TYR B O 1
ATOM 3814 N N . ALA B 1 174 ? -0.193 21.650 -28.774 1.00 7.73 171 ALA B N 1
ATOM 3815 C CA . ALA B 1 174 ? 0.795 22.348 -29.576 1.00 8.24 171 ALA B CA 1
ATOM 3816 C C . ALA B 1 174 ? 0.513 23.841 -29.439 1.00 10.60 171 ALA B C 1
ATOM 3817 O O . ALA B 1 174 ? 0.098 24.299 -28.380 1.00 9.84 171 ALA B O 1
ATOM 3819 N N . ASN B 1 175 ? 0.721 24.613 -30.495 1.00 7.29 172 ASN B N 1
ATOM 3820 C CA . ASN B 1 175 ? 0.446 26.044 -30.410 1.00 7.38 172 ASN B CA 1
ATOM 3821 C C . ASN B 1 175 ? -0.992 26.368 -30.778 1.00 8.01 172 ASN B C 1
ATOM 3822 O O . ASN B 1 175 ? -1.356 26.362 -31.953 1.00 9.30 172 ASN B O 1
ATOM 3827 N N . VAL B 1 176 ? -1.807 26.650 -29.764 1.00 6.81 173 VAL B N 1
ATOM 3828 C CA . VAL B 1 176 ? -3.251 26.794 -29.960 1.00 6.04 173 VAL B CA 1
ATOM 3829 C C . VAL B 1 176 ? -3.630 28.232 -30.315 1.00 7.44 173 VAL B C 1
ATOM 3830 O O . VAL B 1 176 ? -3.269 29.184 -29.610 1.00 7.95 173 VAL B O 1
ATOM 3834 N N . TYR B 1 177 ? -4.352 28.401 -31.412 1.00 8.14 174 TYR B N 1
ATOM 3835 C CA . TYR B 1 177 ? -4.711 29.736 -31.858 1.00 8.15 174 TYR B CA 1
ATOM 3836 C C . TYR B 1 177 ? -6.202 29.769 -32.173 1.00 8.44 174 TYR B C 1
ATOM 3837 O O . TYR B 1 177 ? -6.837 28.722 -32.363 1.00 8.79 174 TYR B O 1
ATOM 3846 N N . GLY B 1 178 ? -6.766 30.969 -32.220 1.00 7.77 175 GLY B N 1
ATOM 3847 C CA . GLY B 1 178 ? -8.157 31.109 -32.609 1.00 8.05 175 GLY B CA 1
ATOM 3848 C C . GLY B 1 178 ? -8.886 32.249 -31.930 1.00 8.59 175 GLY B C 1
ATOM 3849 O O . GLY B 1 178 ? -8.289 33.043 -31.204 1.00 8.50 175 GLY B O 1
ATOM 3850 N N . PRO B 1 179 ? -10.196 32.344 -32.178 1.00 10.50 176 PRO B N 1
ATOM 3851 C CA . PRO B 1 179 ? -11.048 33.371 -31.572 1.00 10.91 176 PRO B CA 1
ATOM 3852 C C . PRO B 1 179 ? -10.899 33.406 -30.050 1.00 10.22 176 PRO B C 1
ATOM 3853 O O . PRO B 1 179 ? -10.855 32.341 -29.424 1.00 11.83 176 PRO B O 1
ATOM 3857 N N . ARG B 1 180 ? -10.821 34.621 -29.500 1.00 10.41 177 ARG B N 1
ATOM 3858 C CA . ARG B 1 180 ? -10.673 34.914 -28.065 1.00 14.31 177 ARG B CA 1
ATOM 3859 C C . ARG B 1 180 ? -9.252 34.823 -27.521 1.00 10.76 177 ARG B C 1
ATOM 3860 O O . ARG B 1 180 ? -9.025 35.116 -26.346 1.00 13.48 177 ARG B O 1
ATOM 3868 N N . GLN B 1 181 ? -8.281 34.436 -28.336 1.00 8.65 178 GLN B N 1
ATOM 3869 C CA . GLN B 1 181 ? -6.941 34.337 -27.767 1.00 10.28 178 GLN B CA 1
ATOM 3870 C C . GLN B 1 181 ? -6.355 35.715 -27.456 1.00 11.72 178 GLN B C 1
ATOM 3871 O O . GLN B 1 181 ? -6.656 36.692 -28.142 1.00 12.47 178 GLN B O 1
ATOM 3877 N N . ASP B 1 182 ? -5.534 35.789 -26.409 1.00 12.66 179 ASP B N 1
ATOM 3878 C CA . ASP B 1 182 ? -4.748 36.995 -26.138 1.00 20.02 179 ASP B CA 1
ATOM 3879 C C . ASP B 1 182 ? -3.346 36.880 -26.780 1.00 17.24 179 ASP B C 1
ATOM 3880 O O . ASP B 1 182 ? -3.009 35.833 -27.355 1.00 14.90 179 ASP B O 1
ATOM 3885 N N . PRO B 1 183 ? -2.529 37.943 -26.710 1.00 17.60 180 PRO B N 1
ATOM 3886 C CA . PRO B 1 183 ? -1.243 37.809 -27.409 1.00 16.86 180 PRO B CA 1
ATOM 3887 C C . PRO B 1 183 ? -0.108 37.163 -26.611 1.00 20.08 180 PRO B C 1
ATOM 3888 O O . PRO B 1 183 ? 1.033 37.252 -27.062 1.00 19.45 180 PRO B O 1
ATOM 3892 N N . TYR B 1 184 ? -0.393 36.521 -25.481 1.00 17.31 181 TYR B N 1
ATOM 3893 C CA . TYR B 1 184 ? 0.678 36.112 -24.563 1.00 18.92 181 TYR B CA 1
ATOM 3894 C C . TYR B 1 184 ? 0.937 34.614 -24.448 1.00 22.44 181 TYR B C 1
ATOM 3895 O O . TYR B 1 184 ? 1.935 34.194 -23.837 1.00 17.37 181 TYR B O 1
ATOM 3904 N N . GLY B 1 185 ? 0.030 33.813 -24.998 1.00 19.74 182 GLY B N 1
ATOM 3905 C CA . GLY B 1 185 ? 0.107 32.368 -24.864 1.00 18.34 182 GLY B CA 1
ATOM 3906 C C . GLY B 1 185 ? 1.098 31.777 -25.843 1.00 20.43 182 GLY B C 1
ATOM 3907 O O . GLY B 1 185 ? 1.846 32.515 -26.489 1.00 16.93 182 GLY B O 1
ATOM 3908 N N . GLU B 1 186 ? 1.108 30.453 -25.964 1.00 17.04 183 GLU B N 1
ATOM 3909 C CA . GLU B 1 186 ? 2.126 29.803 -26.788 1.00 17.79 183 GLU B CA 1
ATOM 3910 C C . GLU B 1 186 ? 1.990 30.103 -28.272 1.00 19.71 183 GLU B C 1
ATOM 3911 O O . GLU B 1 186 ? 2.974 30.046 -29.004 1.00 23.53 183 GLU B O 1
ATOM 3917 N N . ALA B 1 187 ? 0.778 30.408 -28.721 1.00 15.69 184 ALA B N 1
ATOM 3918 C CA . ALA B 1 187 ? 0.600 30.852 -30.104 1.00 13.00 184 ALA B CA 1
ATOM 3919 C C . ALA B 1 187 ? 0.108 32.290 -30.109 1.00 14.76 184 ALA B C 1
ATOM 3920 O O . ALA B 1 187 ? -0.679 32.682 -30.986 1.00 13.92 184 ALA B O 1
ATOM 3922 N N . GLY B 1 188 ? 0.577 33.068 -29.127 1.00 13.40 185 GLY B N 1
ATOM 3923 C CA . GLY B 1 188 ? 0.227 34.474 -29.019 1.00 14.54 185 GLY B CA 1
ATOM 3924 C C . GLY B 1 188 ? 0.538 35.218 -30.308 1.00 16.58 185 GLY B C 1
ATOM 3925 O O . GLY B 1 188 ? -0.122 36.206 -30.639 1.00 12.24 185 GLY B O 1
ATOM 3926 N N . VAL B 1 189 ? 1.540 34.739 -31.042 1.00 12.44 186 VAL B N 1
ATOM 3927 C CA . VAL B 1 189 ? 1.944 35.385 -32.289 1.00 10.55 186 VAL B CA 1
ATOM 3928 C C . VAL B 1 189 ? 0.783 35.568 -33.274 1.00 12.61 186 VAL B C 1
ATOM 3929 O O . VAL B 1 189 ? 0.721 36.575 -33.986 1.00 13.30 186 VAL B O 1
ATOM 3933 N N . VAL B 1 190 ? -0.148 34.618 -33.307 1.00 13.25 187 VAL B N 1
ATOM 3934 C CA . VAL B 1 190 ? -1.273 34.719 -34.246 1.00 12.57 187 VAL B CA 1
ATOM 3935 C C . VAL B 1 190 ? -2.152 35.954 -33.962 1.00 14.79 187 VAL B C 1
ATOM 3936 O O . VAL B 1 190 ? -2.552 36.690 -34.884 1.00 12.13 187 VAL B O 1
ATOM 3940 N N . ALA B 1 191 ? -2.440 36.182 -32.684 1.00 14.91 188 ALA B N 1
ATOM 3941 C CA . ALA B 1 191 ? -3.229 37.344 -32.265 1.00 15.58 188 ALA B CA 1
ATOM 3942 C C . ALA B 1 191 ? -2.453 38.636 -32.470 1.00 18.46 188 ALA B C 1
ATOM 3943 O O . ALA B 1 191 ? -3.026 39.674 -32.844 1.00 18.91 188 ALA B O 1
ATOM 3945 N N . ILE B 1 192 ? -1.150 38.587 -32.205 1.00 14.76 189 ILE B N 1
ATOM 3946 C CA . ILE B 1 192 ? -0.310 39.767 -32.387 1.00 16.33 189 ILE B CA 1
ATOM 3947 C C . ILE B 1 192 ? -0.267 40.189 -33.859 1.00 16.66 189 ILE B C 1
ATOM 3948 O O . ILE B 1 192 ? -0.516 41.355 -34.193 1.00 16.02 189 ILE B O 1
ATOM 3953 N N . PHE B 1 193 ? 0.060 39.241 -34.735 1.00 13.11 190 PHE B N 1
ATOM 3954 C CA . PHE B 1 193 ? 0.113 39.508 -36.174 1.00 10.75 190 PHE B CA 1
ATOM 3955 C C . PHE B 1 193 ? -1.248 39.962 -36.696 1.00 18.64 190 PHE B C 1
ATOM 3956 O O . PHE B 1 193 ? -1.332 40.903 -37.478 1.00 16.40 190 PHE B O 1
ATOM 3964 N N . THR B 1 194 ? -2.314 39.287 -36.274 1.00 14.70 191 THR B N 1
ATOM 3965 C CA . THR B 1 194 ? -3.644 39.598 -36.797 1.00 15.58 191 THR B CA 1
ATOM 3966 C C . THR B 1 194 ? -4.104 40.999 -36.399 1.00 17.86 191 THR B C 1
ATOM 3967 O O . THR B 1 194 ? -4.572 41.767 -37.242 1.00 18.08 191 THR B O 1
ATOM 3971 N N . GLU B 1 195 ? -3.953 41.342 -35.124 1.00 18.05 192 GLU B N 1
ATOM 3972 C CA . GLU B 1 195 ? -4.433 42.631 -34.634 1.00 19.79 192 GLU B CA 1
ATOM 3973 C C . GLU B 1 195 ? -3.648 43.760 -35.289 1.00 24.06 192 GLU B C 1
ATOM 3974 O O . GLU B 1 195 ? -4.224 44.746 -35.750 1.00 22.05 192 GLU B O 1
ATOM 3980 N N . ARG B 1 196 ? -2.331 43.611 -35.351 1.00 18.58 193 ARG B N 1
ATOM 3981 C CA . ARG B 1 196 ? -1.507 44.663 -35.939 1.00 23.96 193 ARG B CA 1
ATOM 3982 C C . ARG B 1 196 ? -1.707 44.813 -37.451 1.00 22.26 193 ARG B C 1
ATOM 3983 O O . ARG B 1 196 ? -1.695 45.932 -37.974 1.00 22.71 193 ARG B O 1
ATOM 3991 N N . MET B 1 197 ? -1.914 43.703 -38.150 1.00 19.47 194 MET B N 1
ATOM 3992 C CA . MET B 1 197 ? -2.151 43.776 -39.588 1.00 18.94 194 MET B CA 1
ATOM 3993 C C . MET B 1 197 ? -3.494 44.430 -39.889 1.00 24.04 194 MET B C 1
ATOM 3994 O O . MET B 1 197 ? -3.605 45.228 -40.820 1.00 22.36 194 MET B O 1
ATOM 3999 N N . LEU B 1 198 ? -4.512 44.101 -39.098 1.00 17.29 195 LEU B N 1
ATOM 4000 C CA . LEU B 1 198 ? -5.833 44.708 -39.300 1.00 20.22 195 LEU B CA 1
ATOM 4001 C C . LEU B 1 198 ? -5.814 46.210 -39.031 1.00 25.89 195 LEU B C 1
ATOM 4002 O O . LEU B 1 198 ? -6.586 46.968 -39.628 1.00 26.95 195 LEU B O 1
ATOM 4007 N N . ARG B 1 199 ? -4.924 46.640 -38.142 1.00 22.08 196 ARG B N 1
ATOM 4008 C CA . ARG B 1 199 ? -4.781 48.058 -37.823 1.00 28.13 196 ARG B CA 1
ATOM 4009 C C . ARG B 1 199 ? -3.717 48.761 -38.670 1.00 30.20 196 ARG B C 1
ATOM 4010 O O . ARG B 1 199 ? -3.483 49.957 -38.506 1.00 29.00 196 ARG B O 1
ATOM 4018 N N . GLY B 1 200 ? -3.063 48.018 -39.558 1.00 24.62 197 GLY B N 1
ATOM 4019 C CA . GLY B 1 200 ? -2.043 48.590 -40.423 1.00 25.27 197 GLY B CA 1
ATOM 4020 C C . GLY B 1 200 ? -0.794 49.043 -39.682 1.00 32.29 197 GLY B C 1
ATOM 4021 O O . GLY B 1 200 ? -0.061 49.916 -40.157 1.00 31.19 197 GLY B O 1
ATOM 4022 N N . GLU B 1 201 ? -0.546 48.448 -38.519 1.00 23.58 198 GLU B N 1
ATOM 4023 C CA . GLU B 1 201 ? 0.611 48.797 -37.710 1.00 24.97 198 GLU B CA 1
ATOM 4024 C C . GLU B 1 201 ? 1.819 47.948 -38.096 1.00 23.95 198 GLU B C 1
ATOM 4025 O O . GLU B 1 201 ? 1.693 46.986 -38.852 1.00 23.39 198 GLU B O 1
ATOM 4031 N N . GLU B 1 202 ? 2.989 48.313 -37.584 1.00 27.54 199 GLU B N 1
ATOM 4032 C CA . GLU B 1 202 ? 4.206 47.545 -37.829 1.00 26.65 199 GLU B CA 1
ATOM 4033 C C . GLU B 1 202 ? 4.088 46.169 -37.188 1.00 24.05 199 GLU B C 1
ATOM 4034 O O . GLU B 1 202 ? 3.540 46.053 -36.095 1.00 25.16 199 GLU B O 1
ATOM 4040 N N . VAL B 1 203 ? 4.585 45.132 -37.857 1.00 22.37 200 VAL B N 1
ATOM 4041 C CA . VAL B 1 203 ? 4.677 43.819 -37.216 1.00 20.68 200 VAL B CA 1
ATOM 4042 C C . VAL B 1 203 ? 6.125 43.355 -37.102 1.00 23.05 200 VAL B C 1
ATOM 4043 O O . VAL B 1 203 ? 6.915 43.490 -38.043 1.00 20.47 200 VAL B O 1
ATOM 4047 N N . HIS B 1 204 ? 6.459 42.850 -35.919 1.00 17.79 201 HIS B N 1
ATOM 4048 C CA . HIS B 1 204 ? 7.817 42.468 -35.565 1.00 17.31 201 HIS B CA 1
ATOM 4049 C C . HIS B 1 204 ? 8.007 40.958 -35.692 1.00 18.18 201 HIS B C 1
ATOM 4050 O O . HIS B 1 204 ? 7.199 40.179 -35.193 1.00 16.71 201 HIS B O 1
ATOM 4057 N N . ILE B 1 205 ? 9.074 40.544 -36.363 1.00 14.32 202 ILE B N 1
ATOM 4058 C CA . ILE B 1 205 ? 9.472 39.137 -36.373 1.00 14.33 202 ILE B CA 1
ATOM 4059 C C . ILE B 1 205 ? 10.818 39.014 -35.658 1.00 17.66 202 ILE B C 1
ATOM 4060 O O . ILE B 1 205 ? 11.754 39.754 -35.969 1.00 16.06 202 ILE B O 1
ATOM 4065 N N . PHE B 1 206 ? 10.913 38.096 -34.697 1.00 13.10 203 PHE B N 1
ATOM 4066 C CA . PHE B 1 206 ? 12.138 37.953 -33.902 1.00 15.43 203 PHE B CA 1
ATOM 4067 C C . PHE B 1 206 ? 13.175 37.069 -34.576 1.00 16.08 203 PHE B C 1
ATOM 4068 O O . PHE B 1 206 ? 12.844 36.005 -35.110 1.00 16.93 203 PHE B O 1
ATOM 4076 N N . GLY B 1 207 ? 14.434 37.501 -34.542 1.00 18.71 204 GLY B N 1
ATOM 4077 C CA . GLY B 1 207 ? 15.502 36.731 -35.159 1.00 16.98 204 GLY B CA 1
ATOM 4078 C C . GLY B 1 207 ? 15.236 36.536 -36.636 1.00 18.34 204 GLY B C 1
ATOM 4079 O O . GLY B 1 207 ? 14.825 37.476 -37.322 1.00 17.07 204 GLY B O 1
ATOM 4080 N N . ASP B 1 208 ? 15.441 35.317 -37.129 1.00 15.55 205 ASP B N 1
ATOM 4081 C CA . ASP B 1 208 ? 15.324 35.071 -38.558 1.00 14.37 205 ASP B CA 1
ATOM 4082 C C . ASP B 1 208 ? 13.934 34.612 -39.004 1.00 15.53 205 ASP B C 1
ATOM 4083 O O . ASP B 1 208 ? 13.720 34.374 -40.184 1.00 13.87 205 ASP B O 1
ATOM 4088 N N . GLY B 1 209 ? 13.000 34.477 -38.066 1.00 16.00 206 GLY B N 1
ATOM 4089 C CA . GLY B 1 209 ? 11.645 34.077 -38.409 1.00 11.78 206 GLY B CA 1
ATOM 4090 C C . GLY B 1 209 ? 11.510 32.610 -38.777 1.00 13.94 206 GLY B C 1
ATOM 4091 O O . GLY B 1 209 ? 10.435 32.163 -39.185 1.00 12.25 206 GLY B O 1
ATOM 4092 N N . GLU B 1 210 ? 12.599 31.859 -38.631 1.00 14.00 207 GLU B N 1
ATOM 4093 C CA . GLU B 1 210 ? 12.626 30.461 -39.035 1.00 17.55 207 GLU B CA 1
ATOM 4094 C C . GLU B 1 210 ? 12.215 29.497 -37.916 1.00 16.04 207 GLU B C 1
ATOM 4095 O O . GLU B 1 210 ? 12.329 28.287 -38.071 1.00 16.95 207 GLU B O 1
ATOM 4101 N N . TYR B 1 211 ? 11.732 30.033 -36.798 1.00 12.87 208 TYR B N 1
ATOM 4102 C CA . TYR B 1 211 ? 11.233 29.190 -35.716 1.00 12.18 208 TYR B CA 1
ATOM 4103 C C . TYR B 1 211 ? 9.981 28.448 -36.184 1.00 12.31 208 TYR B C 1
ATOM 4104 O O . TYR B 1 211 ? 9.063 29.060 -36.712 1.00 11.10 208 TYR B O 1
ATOM 4113 N N . VAL B 1 212 ? 9.959 27.134 -35.999 1.00 8.75 209 VAL B N 1
ATOM 4114 C CA . VAL B 1 212 ? 8.881 26.289 -36.520 1.00 7.82 209 VAL B CA 1
ATOM 4115 C C . VAL B 1 212 ? 7.968 25.857 -35.386 1.00 7.55 209 VAL B C 1
ATOM 4116 O O . VAL B 1 212 ? 8.441 25.410 -34.339 1.00 9.78 209 VAL B O 1
ATOM 4120 N N . ARG B 1 213 ? 6.664 26.020 -35.586 1.00 8.49 210 ARG B N 1
ATOM 4121 C CA . ARG B 1 213 ? 5.679 25.630 -34.590 1.00 10.58 210 ARG B CA 1
ATOM 4122 C C . ARG B 1 213 ? 4.579 24.832 -35.258 1.00 9.12 210 ARG B C 1
ATOM 4123 O O . ARG B 1 213 ? 4.455 24.816 -36.484 1.00 8.44 210 ARG B O 1
ATOM 4131 N N . ASP B 1 214 ? 3.776 24.178 -34.434 1.00 9.31 211 ASP B N 1
ATOM 4132 C CA . ASP B 1 214 ? 2.694 23.327 -34.908 1.00 9.85 211 ASP B CA 1
ATOM 4133 C C . ASP B 1 214 ? 1.415 24.031 -34.459 1.00 11.55 211 ASP B C 1
ATOM 4134 O O . ASP B 1 214 ? 1.049 23.972 -33.280 1.00 9.30 211 ASP B O 1
ATOM 4139 N N . TYR B 1 215 ? 0.752 24.714 -35.388 1.00 9.05 212 TYR B N 1
ATOM 4140 C CA . TYR B 1 215 ? -0.412 25.531 -35.043 1.00 8.99 212 TYR B CA 1
ATOM 4141 C C . TYR B 1 215 ? -1.713 24.751 -35.136 1.00 10.76 212 TYR B C 1
ATOM 4142 O O . TYR B 1 215 ? -2.107 24.329 -36.231 1.00 9.53 212 TYR B O 1
ATOM 4151 N N . VAL B 1 216 ? -2.383 24.586 -33.990 1.00 9.48 213 VAL B N 1
ATOM 4152 C CA . VAL B 1 216 ? -3.607 23.786 -33.886 1.00 7.32 213 VAL B CA 1
ATOM 4153 C C . VAL B 1 216 ? -4.804 24.678 -33.511 1.00 10.56 213 VAL B C 1
ATOM 4154 O O . VAL B 1 216 ? -4.714 25.523 -32.611 1.00 7.62 213 VAL B O 1
ATOM 4158 N N . TYR B 1 217 ? -5.910 24.529 -34.236 1.00 7.81 214 TYR B N 1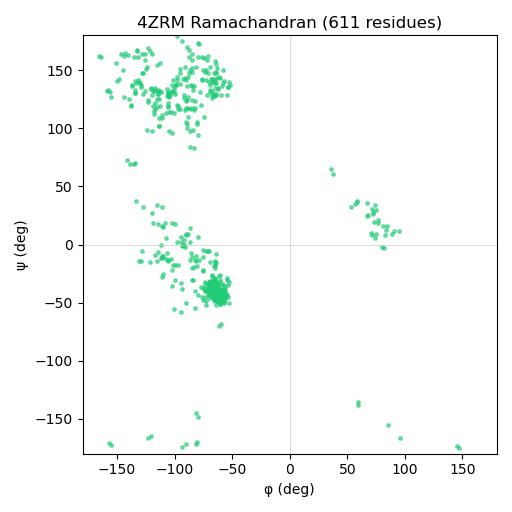
ATOM 4159 C CA . TYR B 1 217 ? -7.045 25.426 -34.056 1.00 7.34 214 TYR B CA 1
ATOM 4160 C C . TYR B 1 217 ? -7.815 25.092 -32.781 1.00 7.42 214 TYR B C 1
ATOM 4161 O O . TYR B 1 217 ? -7.991 23.922 -32.436 1.00 7.81 214 TYR B O 1
ATOM 4170 N N . VAL B 1 218 ? -8.279 26.123 -32.085 1.00 5.79 215 VAL B N 1
ATOM 4171 C CA . VAL B 1 218 ? -8.904 25.932 -30.774 1.00 7.04 215 VAL B CA 1
ATOM 4172 C C . VAL B 1 218 ? -10.091 24.961 -30.788 1.00 9.51 215 VAL B C 1
ATOM 4173 O O . VAL B 1 218 ? -10.244 24.161 -29.861 1.00 8.98 215 VAL B O 1
ATOM 4177 N N . ASP B 1 219 ? -10.910 24.991 -31.842 1.00 9.13 216 ASP B N 1
ATOM 4178 C CA . ASP B 1 219 ? -12.078 24.103 -31.893 1.00 11.98 216 ASP B CA 1
ATOM 4179 C C . ASP B 1 219 ? -11.646 22.639 -31.905 1.00 11.44 216 ASP B C 1
ATOM 4180 O O . ASP B 1 219 ? -12.331 21.767 -31.361 1.00 10.34 216 ASP B O 1
ATOM 4185 N N . ASP B 1 220 ? -10.509 22.362 -32.530 1.00 8.64 217 ASP B N 1
ATOM 4186 C CA . ASP B 1 220 ? -9.988 21.001 -32.535 1.00 8.13 217 ASP B CA 1
ATOM 4187 C C . ASP B 1 220 ? -9.516 20.603 -31.143 1.00 8.19 217 ASP B C 1
ATOM 4188 O O . ASP B 1 220 ? -9.711 19.469 -30.715 1.00 7.98 217 ASP B O 1
ATOM 4193 N N . VAL B 1 221 ? -8.882 21.537 -30.439 1.00 8.10 218 VAL B N 1
ATOM 4194 C CA . VAL B 1 221 ? -8.434 21.282 -29.070 1.00 7.29 218 VAL B CA 1
ATOM 4195 C C . VAL B 1 221 ? -9.634 20.988 -28.163 1.00 7.53 218 VAL B C 1
ATOM 4196 O O . VAL B 1 221 ? -9.603 20.082 -27.331 1.00 7.39 218 VAL B O 1
ATOM 4200 N N . VAL B 1 222 ? -10.707 21.743 -28.341 1.00 7.94 219 VAL B N 1
ATOM 4201 C CA . VAL B 1 222 ? -11.907 21.515 -27.546 1.00 6.05 219 VAL B CA 1
ATOM 4202 C C . VAL B 1 222 ? -12.482 20.116 -27.787 1.00 8.25 219 VAL B C 1
ATOM 4203 O O . VAL B 1 222 ? -12.901 19.441 -26.846 1.00 8.82 219 VAL B O 1
ATOM 4207 N N . ARG B 1 223 ? -12.470 19.662 -29.040 1.00 9.61 220 ARG B N 1
ATOM 4208 C CA . ARG B 1 223 ? -12.946 18.314 -29.350 1.00 8.55 220 ARG B CA 1
ATOM 4209 C C . ARG B 1 223 ? -12.112 17.244 -28.653 1.00 8.33 220 ARG B C 1
ATOM 4210 O O . ARG B 1 223 ? -12.657 16.230 -28.206 1.00 8.72 220 ARG B O 1
ATOM 4218 N N . ALA B 1 224 ? -10.797 17.452 -28.560 1.00 7.77 221 ALA B N 1
ATOM 4219 C CA . ALA B 1 224 ? -9.947 16.509 -27.826 1.00 10.26 221 ALA B CA 1
ATOM 4220 C C . ALA B 1 224 ? -10.340 16.449 -26.355 1.00 10.82 221 ALA B C 1
ATOM 4221 O O . ALA B 1 224 ? -10.370 15.370 -25.748 1.00 9.40 221 ALA B O 1
ATOM 4223 N N . ASN B 1 225 ? -10.640 17.604 -25.768 1.00 7.92 222 ASN B N 1
ATOM 4224 C CA . ASN B 1 225 ? -11.112 17.611 -24.385 1.00 9.98 222 ASN B CA 1
ATOM 4225 C C . ASN B 1 225 ? -12.376 16.785 -24.200 1.00 10.56 222 ASN B C 1
ATOM 4226 O O . ASN B 1 225 ? -12.471 15.991 -23.261 1.00 9.97 222 ASN B O 1
ATOM 4231 N N . LEU B 1 226 ? -13.345 16.952 -25.094 1.00 9.65 223 LEU B N 1
ATOM 4232 C CA . LEU B 1 226 ? -14.576 16.170 -24.962 1.00 12.29 223 LEU B CA 1
ATOM 4233 C C . LEU B 1 226 ? -14.372 14.665 -25.180 1.00 11.94 223 LEU B C 1
ATOM 4234 O O . LEU B 1 226 ? -14.982 13.840 -24.483 1.00 11.94 223 LEU B O 1
ATOM 4239 N N . LEU B 1 227 ? -13.488 14.299 -26.106 1.00 9.23 224 LEU B N 1
ATOM 4240 C CA . LEU B 1 227 ? -13.243 12.881 -26.361 1.00 11.69 224 LEU B CA 1
ATOM 4241 C C . LEU B 1 227 ? -12.567 12.233 -25.160 1.00 11.80 224 LEU B C 1
ATOM 4242 O O . LEU B 1 227 ? -12.706 11.029 -24.923 1.00 13.09 224 LEU B O 1
ATOM 4247 N N . ALA B 1 228 ? -11.833 13.036 -24.396 1.00 10.57 225 ALA B N 1
ATOM 4248 C CA . ALA B 1 228 ? -11.133 12.517 -23.230 1.00 10.63 225 ALA B CA 1
ATOM 4249 C C . ALA B 1 228 ? -12.062 12.230 -22.044 1.00 12.84 225 ALA B C 1
ATOM 4250 O O . ALA B 1 228 ? -11.619 11.701 -21.026 1.00 17.55 225 ALA B O 1
ATOM 4252 N N . MET B 1 229 ? -13.341 12.568 -22.162 1.00 12.81 226 MET B N 1
ATOM 4253 C CA . MET B 1 229 ? -14.280 12.229 -21.094 1.00 14.88 226 MET B CA 1
ATOM 4254 C C . MET B 1 229 ? -14.453 10.718 -20.950 1.00 21.13 226 MET B C 1
ATOM 4255 O O . MET B 1 229 ? -14.386 10.194 -19.848 1.00 21.20 226 MET B O 1
ATOM 4260 N N . GLU B 1 230 ? -14.642 10.017 -22.063 1.00 18.64 227 GLU B N 1
ATOM 4261 C CA . GLU B 1 230 ? -14.895 8.570 -22.021 1.00 19.87 227 GLU B CA 1
ATOM 4262 C C . GLU B 1 230 ? -13.717 7.692 -22.465 1.00 22.16 227 GLU B C 1
ATOM 4263 O O . GLU B 1 230 ? -13.730 6.490 -22.239 1.00 24.85 227 GLU B O 1
ATOM 4269 N N . LYS B 1 231 ? -12.705 8.280 -23.098 1.00 13.82 228 LYS B N 1
ATOM 4270 C CA . LYS B 1 231 ? -11.589 7.498 -23.626 1.00 14.04 228 LYS B CA 1
ATOM 4271 C C . LYS B 1 231 ? -10.260 8.016 -23.099 1.00 20.53 228 LYS B C 1
ATOM 4272 O O . LYS B 1 231 ? -10.193 9.127 -22.570 1.00 15.50 228 LYS B O 1
ATOM 4278 N N . GLY B 1 232 ? -9.212 7.205 -23.234 1.00 13.48 229 GLY B N 1
ATOM 4279 C CA . GLY B 1 232 ? -7.864 7.638 -22.898 1.00 13.53 229 GLY B CA 1
ATOM 4280 C C . GLY B 1 232 ? -7.554 7.722 -21.415 1.00 15.72 229 GLY B C 1
ATOM 4281 O O . GLY B 1 232 ? -6.718 8.536 -20.998 1.00 12.74 229 GLY B O 1
ATOM 4282 N N . ASP B 1 233 ? -8.205 6.881 -20.612 1.00 14.13 230 ASP B N 1
ATOM 4283 C CA . ASP B 1 233 ? -7.951 6.857 -19.171 1.00 16.52 230 ASP B CA 1
ATOM 4284 C C . ASP B 1 233 ? -6.472 6.646 -18.847 1.00 12.89 230 ASP B C 1
ATOM 4285 O O . ASP B 1 233 ? -5.842 5.715 -19.357 1.00 14.56 230 ASP B O 1
ATOM 4290 N N . ASN B 1 234 ? -5.938 7.520 -17.997 1.00 12.04 231 ASN B N 1
ATOM 4291 C CA . ASN B 1 234 ? -4.555 7.461 -17.514 1.00 12.84 231 ASN B CA 1
ATOM 4292 C C . ASN B 1 234 ? -3.470 7.499 -18.591 1.00 13.93 231 ASN B C 1
ATOM 4293 O O . ASN B 1 234 ? -2.430 6.838 -18.469 1.00 11.24 231 ASN B O 1
ATOM 4298 N N . GLU B 1 235 ? -3.715 8.284 -19.637 1.00 10.33 232 GLU B N 1
ATOM 4299 C CA . GLU B 1 235 ? -2.804 8.391 -20.764 1.00 11.39 232 GLU B CA 1
ATOM 4300 C C . GLU B 1 235 ? -2.398 9.845 -20.994 1.00 12.62 232 GLU B C 1
ATOM 4301 O O . GLU B 1 235 ? -3.149 10.754 -20.654 1.00 11.47 232 GLU B O 1
ATOM 4307 N N . VAL B 1 236 ? -1.210 10.044 -21.563 1.00 11.86 233 VAL B N 1
ATOM 4308 C CA . VAL B 1 236 ? -0.739 11.365 -21.999 1.00 10.64 233 VAL B CA 1
ATOM 4309 C C . VAL B 1 236 ? -0.821 11.432 -23.533 1.00 10.39 233 VAL B C 1
ATOM 4310 O O . VAL B 1 236 ? -0.376 10.505 -24.216 1.00 11.57 233 VAL B O 1
ATOM 4314 N N . PHE B 1 237 ? -1.426 12.490 -24.077 1.00 6.85 234 PHE B N 1
ATOM 4315 C CA . PHE B 1 237 ? -1.583 12.624 -25.532 1.00 8.49 234 PHE B CA 1
ATOM 4316 C C . PHE B 1 237 ? -1.074 13.946 -26.047 1.00 10.61 234 PHE B C 1
ATOM 4317 O O . PHE B 1 237 ? -1.496 14.992 -25.546 1.00 9.87 234 PHE B O 1
ATOM 4325 N N . ASN B 1 238 ? -0.236 13.916 -27.083 1.00 8.22 235 ASN B N 1
ATOM 4326 C CA . ASN B 1 238 ? 0.036 15.129 -27.851 1.00 8.09 235 ASN B CA 1
ATOM 4327 C C . ASN B 1 238 ? -1.228 15.495 -28.614 1.00 11.00 235 ASN B C 1
ATOM 4328 O O . ASN B 1 238 ? -1.862 14.623 -29.201 1.00 10.85 235 ASN B O 1
ATOM 4333 N N . ILE B 1 239 ? -1.577 16.780 -28.632 1.00 6.76 236 ILE B N 1
ATOM 4334 C CA . ILE B 1 239 ? -2.697 17.288 -29.414 1.00 6.41 236 ILE B CA 1
ATOM 4335 C C . ILE B 1 239 ? -2.136 18.390 -30.312 1.00 12.40 236 ILE B C 1
ATOM 4336 O O . ILE B 1 239 ? -1.922 19.537 -29.879 1.00 8.83 236 ILE B O 1
ATOM 4341 N N . GLY B 1 240 ? -1.856 18.025 -31.561 1.00 8.93 237 GLY B N 1
ATOM 4342 C CA . GLY B 1 240 ? -1.301 18.950 -32.538 1.00 9.38 237 GLY B CA 1
ATOM 4343 C C . GLY B 1 240 ? -1.646 18.475 -33.939 1.00 8.98 237 GLY B C 1
ATOM 4344 O O . GLY B 1 240 ? -2.391 17.510 -34.095 1.00 10.16 237 GLY B O 1
ATOM 4345 N N . THR B 1 241 ? -1.089 19.121 -34.956 1.00 10.74 238 THR B N 1
ATOM 4346 C CA . THR B 1 241 ? -1.431 18.781 -36.338 1.00 10.39 238 THR B CA 1
ATOM 4347 C C . THR B 1 241 ? -0.354 17.958 -37.043 1.00 10.25 238 THR B C 1
ATOM 4348 O O . THR B 1 241 ? -0.579 17.431 -38.135 1.00 11.51 238 THR B O 1
ATOM 4352 N N . GLY B 1 242 ? 0.826 17.874 -36.448 1.00 10.84 239 GLY B N 1
ATOM 4353 C CA . GLY B 1 242 ? 1.922 17.151 -37.075 1.00 12.23 239 GLY B CA 1
ATOM 4354 C C . GLY B 1 242 ? 2.568 17.878 -38.246 1.00 14.55 239 GLY B C 1
ATOM 4355 O O . GLY B 1 242 ? 3.409 17.313 -38.961 1.00 12.17 239 GLY B O 1
ATOM 4356 N N . ARG B 1 243 ? 2.191 19.137 -38.434 1.00 9.29 240 ARG B N 1
ATOM 4357 C CA . ARG B 1 243 ? 2.741 19.972 -39.503 1.00 12.95 240 ARG B CA 1
ATOM 4358 C C . ARG B 1 243 ? 3.422 21.201 -38.937 1.00 12.47 240 ARG B C 1
ATOM 4359 O O . ARG B 1 243 ? 2.866 21.878 -38.070 1.00 12.74 240 ARG B O 1
ATOM 4367 N N . GLY B 1 244 ? 4.623 21.493 -39.435 1.00 11.06 241 GLY B N 1
ATOM 4368 C CA . GLY B 1 244 ? 5.363 22.655 -38.974 1.00 10.74 241 GLY B CA 1
ATOM 4369 C C . GLY B 1 244 ? 5.220 23.870 -39.873 1.00 13.94 241 GLY B C 1
ATOM 4370 O O . GLY B 1 244 ? 5.160 23.756 -41.107 1.00 12.69 241 GLY B O 1
ATOM 4371 N N . THR B 1 245 ? 5.181 25.043 -39.251 1.00 8.52 242 THR B N 1
ATOM 4372 C CA . THR B 1 245 ? 5.072 26.308 -39.966 1.00 9.58 242 THR B CA 1
ATOM 4373 C C . THR B 1 245 ? 6.072 27.296 -39.372 1.00 10.13 242 THR B C 1
ATOM 4374 O O . THR B 1 245 ? 6.121 27.469 -38.153 1.00 9.67 242 THR B O 1
ATOM 4378 N N . THR B 1 246 ? 6.869 27.955 -40.214 1.00 10.75 243 THR B N 1
ATOM 4379 C CA . THR B 1 246 ? 7.787 28.977 -39.708 1.00 10.60 243 THR B CA 1
ATOM 4380 C C . THR B 1 246 ? 7.020 30.245 -39.385 1.00 9.77 243 THR B C 1
ATOM 4381 O O . THR B 1 246 ? 5.922 30.458 -39.891 1.00 10.11 243 THR B O 1
ATOM 4385 N N . VAL B 1 247 ? 7.615 31.113 -38.576 1.00 8.84 244 VAL B N 1
ATOM 4386 C CA . VAL B 1 247 ? 7.002 32.417 -38.325 1.00 9.87 244 VAL B CA 1
ATOM 4387 C C . VAL B 1 247 ? 6.881 33.206 -39.636 1.00 11.50 244 VAL B C 1
ATOM 4388 O O . VAL B 1 247 ? 5.870 33.870 -39.868 1.00 11.28 244 VAL B O 1
ATOM 4392 N N . ASN B 1 248 ? 7.891 33.109 -40.503 1.00 11.54 245 ASN B N 1
ATOM 4393 C CA . ASN B 1 248 ? 7.831 33.778 -41.808 1.00 14.22 245 ASN B CA 1
ATOM 4394 C C . ASN B 1 248 ? 6.635 33.309 -42.641 1.00 12.43 245 ASN B C 1
ATOM 4395 O O . ASN B 1 248 ? 5.976 34.106 -43.301 1.00 14.04 245 ASN B O 1
ATOM 4400 N N . GLN B 1 249 ? 6.349 32.013 -42.605 1.00 11.36 246 GLN B N 1
ATOM 4401 C CA . GLN B 1 249 ? 5.221 31.496 -43.368 1.00 13.96 246 GLN B CA 1
ATOM 4402 C C . GLN B 1 249 ? 3.889 31.934 -42.748 1.00 13.44 246 GLN B C 1
ATOM 4403 O O . GLN B 1 249 ? 2.934 32.251 -43.463 1.00 13.01 246 GLN B O 1
ATOM 4409 N N . LEU B 1 250 ? 3.828 31.950 -41.418 1.00 10.78 247 LEU B N 1
ATOM 4410 C CA . LEU B 1 250 ? 2.639 32.439 -40.730 1.00 12.84 247 LEU B CA 1
ATOM 4411 C C . LEU B 1 250 ? 2.385 33.893 -41.131 1.00 12.91 247 LEU B C 1
ATOM 4412 O O . LEU B 1 250 ? 1.249 34.286 -41.409 1.00 12.99 247 LEU B O 1
ATOM 4417 N N . PHE B 1 251 ? 3.449 34.689 -41.174 1.00 12.20 248 PHE B N 1
ATOM 4418 C CA . PHE B 1 251 ? 3.329 36.080 -41.594 1.00 13.29 248 PHE B CA 1
ATOM 4419 C C . PHE B 1 251 ? 2.761 36.159 -43.012 1.00 14.49 248 PHE B C 1
ATOM 4420 O O . PHE B 1 251 ? 1.842 36.940 -43.278 1.00 13.56 248 PHE B O 1
ATOM 4428 N N . LYS B 1 252 ? 3.314 35.360 -43.922 1.00 14.27 249 LYS B N 1
ATOM 4429 C CA . LYS B 1 252 ? 2.820 35.349 -45.308 1.00 14.77 249 LYS B CA 1
ATOM 4430 C C . LYS B 1 252 ? 1.348 34.994 -45.416 1.00 17.03 249 LYS B C 1
ATOM 4431 O O . LYS B 1 252 ? 0.618 35.616 -46.188 1.00 17.26 249 LYS B O 1
ATOM 4437 N N . LEU B 1 253 ? 0.917 33.989 -44.654 1.00 14.42 250 LEU B N 1
ATOM 4438 C CA . LEU B 1 253 ? -0.475 33.548 -44.701 1.00 14.32 250 LEU B CA 1
ATOM 4439 C C . LEU B 1 253 ? -1.411 34.630 -44.203 1.00 17.52 250 LEU B C 1
ATOM 4440 O O . LEU B 1 253 ? -2.422 34.935 -44.848 1.00 19.60 250 LEU B O 1
ATOM 4445 N N . LEU B 1 254 ? -1.078 35.219 -43.056 1.00 12.53 251 LEU B N 1
ATOM 4446 C CA . LEU B 1 254 ? -1.921 36.257 -42.485 1.00 16.56 251 LEU B CA 1
ATOM 4447 C C . LEU B 1 254 ? -1.889 37.536 -43.322 1.00 17.21 251 LEU B C 1
ATOM 4448 O O . LEU B 1 254 ? -2.882 38.265 -43.387 1.00 16.57 251 LEU B O 1
ATOM 4453 N N . LYS B 1 255 ? -0.755 37.805 -43.963 1.00 16.84 252 LYS B N 1
ATOM 4454 C CA . LYS B 1 255 ? -0.652 38.978 -44.834 1.00 18.94 252 LYS B CA 1
ATOM 4455 C C . LYS B 1 255 ? -1.644 38.854 -45.995 1.00 18.19 252 LYS B C 1
ATOM 4456 O O . LYS B 1 255 ? -2.342 39.809 -46.341 1.00 22.94 252 LYS B O 1
ATOM 4462 N N . GLU B 1 256 ? -1.700 37.664 -46.578 1.00 19.67 253 GLU B N 1
ATOM 4463 C CA . GLU B 1 256 ? -2.593 37.363 -47.693 1.00 26.22 253 GLU B CA 1
ATOM 4464 C C . GLU B 1 256 ? -4.061 37.524 -47.270 1.00 30.92 253 GLU B C 1
ATOM 4465 O O . GLU B 1 256 ? -4.847 38.187 -47.949 1.00 25.80 253 GLU B O 1
ATOM 4471 N N . ILE B 1 257 ? -4.415 36.932 -46.132 1.00 22.79 254 ILE B N 1
ATOM 4472 C CA . ILE B 1 257 ? -5.783 36.994 -45.612 1.00 21.99 254 ILE B CA 1
ATOM 4473 C C . ILE B 1 257 ? -6.224 38.409 -45.222 1.00 26.13 254 ILE B C 1
ATOM 4474 O O . ILE B 1 257 ? -7.350 38.805 -45.521 1.00 27.03 254 ILE B O 1
ATOM 4479 N N . THR B 1 258 ? -5.356 39.172 -44.556 1.00 19.02 255 THR B N 1
ATOM 4480 C CA . THR B 1 258 ? -5.746 40.499 -44.084 1.00 20.98 255 THR B CA 1
ATOM 4481 C C . THR B 1 258 ? -5.615 41.575 -45.158 1.00 23.83 255 THR B C 1
ATOM 4482 O O . THR B 1 258 ? -6.210 42.645 -45.040 1.00 30.64 255 THR B O 1
ATOM 4486 N N . GLY B 1 259 ? -4.829 41.297 -46.192 1.00 24.73 256 GLY B N 1
ATOM 4487 C CA . GLY B 1 259 ? -4.541 42.296 -47.209 1.00 25.98 256 GLY B CA 1
ATOM 4488 C C . GLY B 1 259 ? -3.531 43.319 -46.719 1.00 29.58 256 GLY B C 1
ATOM 4489 O O . GLY B 1 259 ? -3.448 44.429 -47.240 1.00 26.94 256 GLY B O 1
ATOM 4490 N N . TYR B 1 260 ? -2.763 42.942 -45.702 1.00 22.64 257 TYR B N 1
ATOM 4491 C CA . TYR B 1 260 ? -1.714 43.795 -45.154 1.00 25.35 257 TYR B CA 1
ATOM 4492 C C . TYR B 1 260 ? -0.726 44.143 -46.249 1.00 24.07 257 TYR B C 1
ATOM 4493 O O . TYR B 1 260 ? -0.347 43.281 -47.047 1.00 24.68 257 TYR B O 1
ATOM 4502 N N . ASP B 1 261 ? -0.284 45.397 -46.269 1.00 24.87 258 ASP B N 1
ATOM 4503 C CA . ASP B 1 261 ? 0.515 45.896 -47.393 1.00 33.40 258 ASP B CA 1
ATOM 4504 C C . ASP B 1 261 ? 1.956 46.276 -47.049 1.00 32.15 258 ASP B C 1
ATOM 4505 O O . ASP B 1 261 ? 2.599 46.996 -47.812 1.00 32.49 258 ASP B O 1
ATOM 4510 N N . LYS B 1 262 ? 2.466 45.797 -45.917 1.00 27.14 259 LYS B N 1
ATOM 4511 C CA . LYS B 1 262 ? 3.822 46.152 -45.486 1.00 23.38 259 LYS B CA 1
ATOM 4512 C C . LYS B 1 262 ? 4.746 44.945 -45.298 1.00 29.77 259 LYS B C 1
ATOM 4513 O O . LYS B 1 262 ? 4.295 43.800 -45.265 1.00 26.90 259 LYS B O 1
ATOM 4519 N N . GLU B 1 263 ? 6.043 45.221 -45.189 1.00 27.25 260 GLU B N 1
ATOM 4520 C CA . GLU B 1 263 ? 7.038 44.202 -44.876 1.00 28.17 260 GLU B CA 1
ATOM 4521 C C . GLU B 1 263 ? 7.220 44.149 -43.365 1.00 20.90 260 GLU B C 1
ATOM 4522 O O . GLU B 1 263 ? 7.017 45.152 -42.680 1.00 21.66 260 GLU B O 1
ATOM 4528 N N . PRO B 1 264 ? 7.623 42.986 -42.835 1.00 21.15 261 PRO B N 1
ATOM 4529 C CA . PRO B 1 264 ? 7.814 42.946 -41.386 1.00 21.05 261 PRO B CA 1
ATOM 4530 C C . PRO B 1 264 ? 9.087 43.675 -40.976 1.00 20.75 261 PRO B C 1
ATOM 4531 O O . PRO B 1 264 ? 9.976 43.896 -41.802 1.00 18.40 261 PRO B O 1
ATOM 4535 N N . VAL B 1 265 ? 9.153 44.051 -39.705 1.00 19.24 262 VAL B N 1
ATOM 4536 C CA . VAL B 1 265 ? 10.346 44.633 -39.115 1.00 17.95 262 VAL B CA 1
ATOM 4537 C C . VAL B 1 265 ? 10.982 43.559 -38.254 1.00 18.74 262 VAL B C 1
ATOM 4538 O O . VAL B 1 265 ? 10.322 42.977 -37.398 1.00 20.37 262 VAL B O 1
ATOM 4542 N N . TYR B 1 266 ? 12.262 43.289 -38.475 1.00 16.71 263 TYR B N 1
ATOM 4543 C CA . TYR B 1 266 ? 12.935 42.234 -37.740 1.00 14.66 263 TYR B CA 1
ATOM 4544 C C . TYR B 1 266 ? 13.540 42.797 -36.473 1.00 15.97 263 TYR B C 1
ATOM 4545 O O . TYR B 1 266 ? 14.050 43.921 -36.469 1.00 18.12 263 TYR B O 1
ATOM 4554 N N . LYS B 1 267 ? 13.462 42.015 -35.398 1.00 17.19 264 LYS B N 1
ATOM 4555 C CA . LYS B 1 267 ? 13.977 42.416 -34.094 1.00 16.80 264 LYS B CA 1
ATOM 4556 C C . LYS B 1 267 ? 14.983 41.372 -33.661 1.00 17.28 264 LYS B C 1
ATOM 4557 O O . LYS B 1 267 ? 15.073 40.315 -34.285 1.00 16.85 264 LYS B O 1
ATOM 4563 N N . PRO B 1 268 ? 15.753 41.654 -32.599 1.00 18.69 265 PRO B N 1
ATOM 4564 C CA . PRO B 1 268 ? 16.711 40.631 -32.164 1.00 22.66 265 PRO B CA 1
ATOM 4565 C C . PRO B 1 268 ? 16.019 39.355 -31.669 1.00 18.25 265 PRO B C 1
ATOM 4566 O O . PRO B 1 268 ? 14.852 39.402 -31.271 1.00 21.02 265 PRO B O 1
ATOM 4570 N N . PRO B 1 269 ? 16.725 38.214 -31.725 1.00 21.49 266 PRO B N 1
ATOM 4571 C CA . PRO B 1 269 ? 16.149 36.952 -31.244 1.00 21.98 266 PRO B CA 1
ATOM 4572 C C . PRO B 1 269 ? 15.847 36.944 -29.744 1.00 26.24 266 PRO B C 1
ATOM 4573 O O . PRO B 1 269 ? 16.554 37.597 -28.977 1.00 27.78 266 PRO B O 1
ATOM 4577 N N . ARG B 1 270 ? 14.798 36.223 -29.351 1.00 28.52 267 ARG B N 1
ATOM 4578 C CA . ARG B 1 270 ? 14.418 36.057 -27.946 1.00 32.73 267 ARG B CA 1
ATOM 4579 C C . ARG B 1 270 ? 15.231 34.944 -27.293 1.00 34.31 267 ARG B C 1
ATOM 4580 O O . ARG B 1 270 ? 15.407 33.874 -27.874 1.00 29.70 267 ARG B O 1
ATOM 4588 N N . LYS B 1 271 ? 15.704 35.183 -26.074 1.00 30.33 268 LYS B N 1
ATOM 4589 C CA . LYS B 1 271 ? 16.390 34.144 -25.318 1.00 32.50 268 LYS B CA 1
ATOM 4590 C C . LYS B 1 271 ? 15.397 33.030 -24.983 1.00 30.46 268 LYS B C 1
ATOM 4591 O O . LYS B 1 271 ? 14.294 33.294 -24.497 1.00 31.42 268 LYS B O 1
ATOM 4597 N N . GLY B 1 272 ? 15.768 31.788 -25.272 1.00 25.07 269 GLY B N 1
ATOM 4598 C CA . GLY B 1 272 ? 14.958 30.656 -24.857 1.00 29.91 269 GLY B CA 1
ATOM 4599 C C . GLY B 1 272 ? 13.872 30.228 -25.829 1.00 32.57 269 GLY B C 1
ATOM 4600 O O . GLY B 1 272 ? 13.032 29.396 -25.490 1.00 31.60 269 GLY B O 1
ATOM 4601 N N . ASP B 1 273 ? 13.878 30.801 -27.031 1.00 30.36 270 ASP B N 1
ATOM 4602 C CA . ASP B 1 273 ? 12.952 30.390 -28.086 1.00 28.61 270 ASP B CA 1
ATOM 4603 C C . ASP B 1 273 ? 13.396 29.043 -28.651 1.00 25.40 270 ASP B C 1
ATOM 4604 O O . ASP B 1 273 ? 14.421 28.972 -29.326 1.00 26.42 270 ASP B O 1
ATOM 4609 N N . VAL B 1 274 ? 12.651 27.971 -28.379 1.00 23.19 271 VAL B N 1
ATOM 4610 C CA . VAL B 1 274 ? 13.010 26.688 -28.979 1.00 19.31 271 VAL B CA 1
ATOM 4611 C C . VAL B 1 274 ? 12.886 26.793 -30.499 1.00 17.51 271 VAL B C 1
ATOM 4612 O O . VAL B 1 274 ? 12.006 27.485 -31.033 1.00 17.26 271 VAL B O 1
ATOM 4616 N N . ARG B 1 275 ? 13.798 26.129 -31.189 1.00 16.33 272 ARG B N 1
ATOM 4617 C CA . ARG B 1 275 ? 13.944 26.304 -32.625 1.00 20.58 272 ARG B CA 1
ATOM 4618 C C . ARG B 1 275 ? 12.812 25.630 -33.401 1.00 17.31 272 ARG B C 1
ATOM 4619 O O . ARG B 1 275 ? 12.380 26.115 -34.443 1.00 13.97 272 ARG B O 1
ATOM 4627 N N . LYS B 1 276 ? 12.325 24.509 -32.886 1.00 13.99 273 LYS B N 1
ATOM 4628 C CA . LYS B 1 276 ? 11.350 23.734 -33.629 1.00 11.10 273 LYS B CA 1
ATOM 4629 C C . LYS B 1 276 ? 10.518 22.868 -32.706 1.00 11.93 273 LYS B C 1
ATOM 4630 O O . LYS B 1 276 ? 11.048 22.168 -31.844 1.00 15.09 273 LYS B O 1
ATOM 4636 N N . SER B 1 277 ? 9.208 22.934 -32.902 1.00 9.68 274 SER B N 1
ATOM 4637 C CA . SER B 1 277 ? 8.267 22.070 -32.200 1.00 11.34 274 SER B CA 1
ATOM 4638 C C . SER B 1 277 ? 7.216 21.583 -33.189 1.00 11.04 274 SER B C 1
ATOM 4639 O O . SER B 1 277 ? 6.518 22.388 -33.808 1.00 11.56 274 SER B O 1
ATOM 4642 N N . ILE B 1 278 ? 7.139 20.268 -33.372 1.00 8.19 275 ILE B N 1
ATOM 4643 C CA . ILE B 1 278 ? 6.082 19.649 -34.176 1.00 11.60 275 ILE B CA 1
ATOM 4644 C C . ILE B 1 278 ? 5.626 18.380 -33.456 1.00 9.60 275 ILE B C 1
ATOM 4645 O O . ILE B 1 278 ? 6.448 17.517 -33.158 1.00 10.93 275 ILE B O 1
ATOM 4650 N N . LEU B 1 279 ? 4.329 18.250 -33.178 1.00 8.09 276 LEU B N 1
ATOM 4651 C CA . LEU B 1 279 ? 3.848 17.118 -32.373 1.00 7.82 276 LEU B CA 1
ATOM 4652 C C . LEU B 1 279 ? 3.248 15.987 -33.198 1.00 10.81 276 LEU B C 1
ATOM 4653 O O . LEU B 1 279 ? 2.493 16.235 -34.134 1.00 10.05 276 LEU B O 1
ATOM 4658 N N . ASP B 1 280 ? 3.593 14.746 -32.842 1.00 9.42 277 ASP B N 1
ATOM 4659 C CA . ASP B 1 280 ? 2.999 13.540 -33.440 1.00 10.61 277 ASP B CA 1
ATOM 4660 C C . ASP B 1 280 ? 1.699 13.221 -32.714 1.00 12.86 277 ASP B C 1
ATOM 4661 O O . ASP B 1 280 ? 1.722 12.923 -31.513 1.00 12.26 277 ASP B O 1
ATOM 4666 N N . TYR B 1 281 ? 0.568 13.252 -33.422 1.00 10.19 278 TYR B N 1
ATOM 4667 C CA . TYR B 1 281 ? -0.719 12.987 -32.766 1.00 10.80 278 TYR B CA 1
ATOM 4668 C C . TYR B 1 281 ? -1.261 11.580 -33.019 1.00 9.37 278 TYR B C 1
ATOM 4669 O O . TYR B 1 281 ? -2.446 11.308 -32.808 1.00 10.07 278 TYR B O 1
ATOM 4678 N N . THR B 1 282 ? -0.385 10.673 -33.436 1.00 12.27 279 THR B N 1
ATOM 4679 C CA . THR B 1 282 ? -0.813 9.310 -33.758 1.00 14.80 279 THR B CA 1
ATOM 4680 C C . THR B 1 282 ? -1.533 8.621 -32.598 1.00 10.98 279 THR B C 1
ATOM 4681 O O . THR B 1 282 ? -2.569 7.970 -32.789 1.00 12.12 279 THR B O 1
ATOM 4685 N N . LYS B 1 283 ? -0.997 8.774 -31.390 1.00 11.64 280 LYS B N 1
ATOM 4686 C CA . LYS B 1 283 ? -1.573 8.118 -30.223 1.00 9.01 280 LYS B CA 1
ATOM 4687 C C . LYS B 1 283 ? -2.997 8.614 -29.949 1.00 11.93 280 LYS B C 1
ATOM 4688 O O . LYS B 1 283 ? -3.897 7.819 -29.648 1.00 12.56 280 LYS B O 1
ATOM 4694 N N . ALA B 1 284 ? -3.219 9.923 -30.071 1.00 9.70 281 ALA B N 1
ATOM 4695 C CA . ALA B 1 284 ? -4.558 10.471 -29.875 1.00 9.60 281 ALA B CA 1
ATOM 4696 C C . ALA B 1 284 ? -5.514 10.013 -30.978 1.00 11.29 281 ALA B C 1
ATOM 4697 O O . ALA B 1 284 ? -6.710 9.777 -30.733 1.00 12.09 281 ALA B O 1
ATOM 4699 N N . LYS B 1 285 ? -4.997 9.906 -32.201 1.00 10.93 282 LYS B N 1
ATOM 4700 C CA . LYS B 1 285 ? -5.813 9.415 -33.315 1.00 11.28 282 LYS B CA 1
ATOM 4701 C C . LYS B 1 285 ? -6.298 8.002 -33.035 1.00 14.99 282 LYS B C 1
ATOM 4702 O O . LYS B 1 285 ? -7.457 7.664 -33.302 1.00 15.38 282 LYS B O 1
ATOM 4708 N N . GLU B 1 286 ? -5.405 7.181 -32.490 1.00 14.46 283 GLU B N 1
ATOM 4709 C CA . GLU B 1 286 ? -5.703 5.778 -32.209 1.00 14.99 283 GLU B CA 1
ATOM 4710 C C . GLU B 1 286 ? -6.590 5.583 -30.989 1.00 18.36 283 GLU B C 1
ATOM 4711 O O . GLU B 1 286 ? -7.560 4.827 -31.034 1.00 17.20 283 GLU B O 1
ATOM 4717 N N . LYS B 1 287 ? -6.257 6.253 -29.891 1.00 15.01 284 LYS B N 1
ATOM 4718 C CA . LYS B 1 287 ? -6.948 5.992 -28.633 1.00 13.32 284 LYS B CA 1
ATOM 4719 C C . LYS B 1 287 ? -8.130 6.909 -28.332 1.00 16.56 284 LYS B C 1
ATOM 4720 O O . LYS B 1 287 ? -9.094 6.476 -27.713 1.00 14.24 284 LYS B O 1
ATOM 4726 N N . LEU B 1 288 ? -8.065 8.166 -28.765 1.00 13.12 285 LEU B N 1
ATOM 4727 C CA . LEU B 1 288 ? -9.183 9.078 -28.563 1.00 11.88 285 LEU B CA 1
ATOM 4728 C C . LEU B 1 288 ? -10.062 9.142 -29.798 1.00 13.19 285 LEU B C 1
ATOM 4729 O O . LEU B 1 288 ? -11.210 9.588 -29.727 1.00 13.36 285 LEU B O 1
ATOM 4734 N N . GLY B 1 289 ? -9.521 8.699 -30.932 1.00 12.60 286 GLY B N 1
ATOM 4735 C CA . GLY B 1 289 ? -10.193 8.886 -32.205 1.00 13.52 286 GLY B CA 1
ATOM 4736 C C . GLY B 1 289 ? -10.144 10.338 -32.650 1.00 14.28 286 GLY B C 1
ATOM 4737 O O . GLY B 1 289 ? -11.021 10.809 -33.369 1.00 13.24 286 GLY B O 1
ATOM 4738 N N . TRP B 1 290 ? -9.106 11.055 -32.230 1.00 12.31 287 TRP B N 1
ATOM 4739 C CA . TRP B 1 290 ? -9.006 12.481 -32.521 1.00 10.15 287 TRP B CA 1
ATOM 4740 C C . TRP B 1 290 ? -8.107 12.791 -33.693 1.00 12.49 287 TRP B C 1
ATOM 4741 O O . TRP B 1 290 ? -7.018 12.231 -33.818 1.00 12.57 287 TRP B O 1
ATOM 4752 N N . GLU B 1 291 ? -8.547 13.726 -34.527 1.00 11.39 288 GLU B N 1
ATOM 4753 C CA . GLU B 1 291 ? -7.673 14.326 -35.534 1.00 13.31 288 GLU B CA 1
ATOM 4754 C C . GLU B 1 291 ? -8.164 15.744 -35.800 1.00 13.30 288 GLU B C 1
ATOM 4755 O O . GLU B 1 291 ? -9.330 16.053 -35.540 1.00 13.55 288 GLU B O 1
ATOM 4761 N N . PRO B 1 292 ? -7.274 16.626 -36.294 1.00 10.98 289 PRO B N 1
ATOM 4762 C CA . PRO B 1 292 ? -7.717 17.998 -36.574 1.00 13.55 289 PRO B CA 1
ATOM 4763 C C . PRO B 1 292 ? -8.717 18.044 -37.720 1.00 15.70 289 PRO B C 1
ATOM 4764 O O . PRO B 1 292 ? -8.555 17.330 -38.710 1.00 19.43 289 PRO B O 1
ATOM 4768 N N . LYS B 1 293 ? -9.741 18.878 -37.593 1.00 14.82 290 LYS B N 1
ATOM 4769 C CA . LYS B 1 293 ? -10.735 19.017 -38.647 1.00 13.59 290 LYS B CA 1
ATOM 4770 C C . LYS B 1 293 ? -10.592 20.349 -39.371 1.00 22.23 290 LYS B C 1
ATOM 4771 O O . LYS B 1 293 ? -11.183 20.560 -40.433 1.00 24.79 290 LYS B O 1
ATOM 4777 N N . VAL B 1 294 ? -9.807 21.249 -38.791 1.00 17.98 291 VAL B N 1
ATOM 4778 C CA . VAL B 1 294 ? -9.663 22.595 -39.336 1.00 17.81 291 VAL B CA 1
ATOM 4779 C C . VAL B 1 294 ? -8.246 22.797 -39.858 1.00 19.37 291 VAL B C 1
ATOM 4780 O O . VAL B 1 294 ? -7.280 22.699 -39.101 1.00 16.56 291 VAL B O 1
ATOM 4784 N N . SER B 1 295 ? -8.107 23.066 -41.155 1.00 18.01 292 SER B N 1
ATOM 4785 C CA . SER B 1 295 ? -6.780 23.282 -41.718 1.00 20.92 292 SER B CA 1
ATOM 4786 C C . SER B 1 295 ? -6.261 24.621 -41.218 1.00 15.10 292 SER B C 1
ATOM 4787 O O . SER B 1 295 ? -7.038 25.450 -40.745 1.00 16.17 292 SER B O 1
ATOM 4790 N N . LEU B 1 296 ? -4.952 24.838 -41.323 1.00 18.33 293 LEU B N 1
ATOM 4791 C CA . LEU B 1 296 ? -4.377 26.092 -40.860 1.00 13.72 293 LEU B CA 1
ATOM 4792 C C . LEU B 1 296 ? -4.948 27.269 -41.640 1.00 15.13 293 LEU B C 1
ATOM 4793 O O . LEU B 1 296 ? -5.246 28.309 -41.061 1.00 12.65 293 LEU B O 1
ATOM 4798 N N . GLU B 1 297 ? -5.129 27.098 -42.949 1.00 15.59 294 GLU B N 1
ATOM 4799 C CA . GLU B 1 297 ? -5.685 28.166 -43.781 1.00 18.36 294 GLU B CA 1
ATOM 4800 C C . GLU B 1 297 ? -7.076 28.577 -43.315 1.00 19.50 294 GLU B C 1
ATOM 4801 O O . GLU B 1 297 ? -7.390 29.758 -43.172 1.00 17.05 294 GLU B O 1
ATOM 4807 N N . GLU B 1 298 ? -7.903 27.571 -43.076 1.00 16.39 295 GLU B N 1
ATOM 4808 C CA . GLU B 1 298 ? -9.274 27.752 -42.621 1.00 18.28 295 GLU B CA 1
ATOM 4809 C C . GLU B 1 298 ? -9.319 28.394 -41.234 1.00 15.25 295 GLU B C 1
ATOM 4810 O O . GLU B 1 298 ? -10.105 29.313 -40.978 1.00 13.93 295 GLU B O 1
ATOM 4816 N N . GLY B 1 299 ? -8.480 27.896 -40.327 1.00 15.63 296 GLY B N 1
ATOM 4817 C CA . GLY B 1 299 ? -8.464 28.399 -38.968 1.00 11.63 296 GLY B CA 1
ATOM 4818 C C . GLY B 1 299 ? -7.997 29.836 -38.894 1.00 11.71 296 GLY B C 1
ATOM 4819 O O . GLY B 1 299 ? -8.544 30.641 -38.131 1.00 12.26 296 GLY B O 1
ATOM 4820 N N . LEU B 1 300 ? -6.986 30.178 -39.687 1.00 11.31 297 LEU B N 1
ATOM 4821 C CA . LEU B 1 300 ? -6.516 31.564 -39.709 1.00 11.70 297 LEU B CA 1
ATOM 4822 C C . LEU B 1 300 ? -7.606 32.520 -40.202 1.00 12.52 297 LEU B C 1
ATOM 4823 O O . LEU B 1 300 ? -7.744 33.631 -39.695 1.00 14.84 297 LEU B O 1
ATOM 4828 N N . LYS B 1 301 ? -8.379 32.082 -41.186 1.00 16.06 298 LYS B N 1
ATOM 4829 C CA . LYS B 1 301 ? -9.473 32.910 -41.704 1.00 20.89 298 LYS B CA 1
ATOM 4830 C C . LYS B 1 301 ? -10.542 33.166 -40.635 1.00 19.61 298 LYS B C 1
ATOM 4831 O O . LYS B 1 301 ? -11.004 34.303 -40.454 1.00 19.20 298 LYS B O 1
ATOM 4837 N N . LEU B 1 302 ? -10.915 32.111 -39.912 1.00 17.50 299 LEU B N 1
ATOM 4838 C CA . LEU B 1 302 ? -11.878 32.234 -38.820 1.00 14.77 299 LEU B CA 1
ATOM 4839 C C . LEU B 1 302 ? -11.355 33.149 -37.728 1.00 18.38 299 LEU B C 1
ATOM 4840 O O . LEU B 1 302 ? -12.120 33.870 -37.083 1.00 16.05 299 LEU B O 1
ATOM 4845 N N . THR B 1 303 ? -10.045 33.107 -37.506 1.00 14.05 300 THR B N 1
ATOM 4846 C CA . THR B 1 303 ? -9.432 33.915 -36.468 1.00 13.19 300 THR B CA 1
ATOM 4847 C C . THR B 1 303 ? -9.472 35.386 -36.885 1.00 17.34 300 THR B C 1
ATOM 4848 O O . THR B 1 303 ? -9.842 36.261 -36.095 1.00 14.73 300 THR B O 1
ATOM 4852 N N . VAL B 1 304 ? -9.109 35.647 -38.136 1.00 16.84 301 VAL B N 1
ATOM 4853 C CA . VAL B 1 304 ? -9.143 37.006 -38.664 1.00 16.65 301 VAL B CA 1
ATOM 4854 C C . VAL B 1 304 ? -10.564 37.568 -38.594 1.00 18.12 301 VAL B C 1
ATOM 4855 O O . VAL B 1 304 ? -10.757 38.719 -38.185 1.00 19.50 301 VAL B O 1
ATOM 4859 N N . GLU B 1 305 ? -11.549 36.743 -38.950 1.00 21.97 302 GLU B N 1
ATOM 4860 C CA . GLU B 1 305 ? -12.965 37.123 -38.820 1.00 24.39 302 GLU B CA 1
ATOM 4861 C C . GLU B 1 305 ? -13.330 37.601 -37.414 1.00 25.36 302 GLU B C 1
ATOM 4862 O O . GLU B 1 305 ? -13.933 38.664 -37.269 1.00 28.50 302 GLU B O 1
ATOM 4868 N N . TYR B 1 306 ? -12.964 36.830 -36.386 1.00 20.70 303 TYR B N 1
ATOM 4869 C CA . TYR B 1 306 ? -13.201 37.226 -34.996 1.00 23.92 303 TYR B CA 1
ATOM 4870 C C . TYR B 1 306 ? -12.558 38.571 -34.661 1.00 27.20 303 TYR B C 1
ATOM 4871 O O . TYR B 1 306 ? -13.182 39.418 -34.030 1.00 25.30 303 TYR B O 1
ATOM 4880 N N . PHE B 1 307 ? -11.304 38.768 -35.052 1.00 21.37 304 PHE B N 1
ATOM 4881 C CA . PHE B 1 307 ? -10.628 40.010 -34.698 1.00 20.73 304 PHE B CA 1
ATOM 4882 C C . PHE B 1 307 ? -11.212 41.249 -35.392 1.00 22.99 304 PHE B C 1
ATOM 4883 O O . PHE B 1 307 ? -11.209 42.342 -34.819 1.00 23.69 304 PHE B O 1
ATOM 4891 N N . ARG B 1 308 ? -11.715 41.067 -36.610 1.00 20.78 305 ARG B N 1
ATOM 4892 C CA . ARG B 1 308 ? -12.385 42.140 -37.348 1.00 25.11 305 ARG B CA 1
ATOM 4893 C C . ARG B 1 308 ? -13.608 42.637 -36.596 1.00 30.51 305 ARG B C 1
ATOM 4894 O O . ARG B 1 308 ? -13.773 43.838 -36.392 1.00 26.02 305 ARG B O 1
ATOM 4902 N N . LYS B 1 309 ? -14.467 41.693 -36.204 1.00 30.03 306 LYS B N 1
ATOM 4903 C CA . LYS B 1 309 ? -15.704 41.986 -35.479 1.00 30.07 306 LYS B CA 1
ATOM 4904 C C . LYS B 1 309 ? -15.399 42.671 -34.169 1.00 35.51 306 LYS B C 1
ATOM 4905 O O . LYS B 1 309 ? -16.218 43.416 -33.631 1.00 40.89 306 LYS B O 1
ATOM 4911 N N . THR B 1 310 ? -14.204 42.400 -33.663 1.00 30.65 307 THR B N 1
ATOM 4912 C CA . THR B 1 310 ? -13.846 42.672 -32.286 1.00 31.81 307 THR B CA 1
ATOM 4913 C C . THR B 1 310 ? -12.752 43.725 -32.199 1.00 32.35 307 THR B C 1
ATOM 4914 O O . THR B 1 310 ? -12.919 44.749 -31.545 1.00 45.40 307 THR B O 1
#

CATH classification: 3.40.50.720 (+1 more: 3.90.25.10)

Solvent-accessible surface area: 25646 Å² total; per-residue (Å²): 116,58,0,0,0,0,10,1,0,18,40,28,2,0,26,0,2,31,73,0,34,122,85,67,62,33,6,8,1,0,12,73,43,94,71,9,107,98,147,21,36,30,238,112,14,87,64,44,106,59,35,9,65,58,81,139,45,0,39,140,2,0,46,107,40,144,2,64,22,0,0,2,23,17,25,24,46,12,50,76,70,0,34,200,63,3,1,113,1,0,68,28,5,0,8,0,0,0,6,0,0,46,14,0,48,126,26,51,9,118,4,0,1,2,9,4,0,0,15,15,0,12,5,76,126,28,192,72,65,58,3,31,33,118,57,80,14,118,13,30,11,0,12,0,0,0,10,23,0,1,14,26,0,0,71,4,4,12,115,43,104,56,7,87,11,0,0,0,11,12,5,7,14,1,0,23,72,11,49,40,148,32,53,3,4,34,0,0,66,3,0,56,92,8,38,143,38,73,91,0,66,2,60,16,71,0,75,25,25,38,1,8,0,8,0,68,1,0,5,58,0,0,34,56,0,16,154,99,12,65,68,54,33,0,0,0,0,31,27,106,30,5,17,24,38,97,0,10,126,44,0,45,118,45,22,60,18,129,104,126,20,50,112,76,103,88,154,145,50,55,19,120,83,12,20,1,38,49,63,47,0,86,135,102,0,56,0,85,30,144,22,55,8,63,88,0,0,121,79,0,3,81,78,10,102,165,91,102,187,73,54,0,0,0,0,9,1,0,16,39,27,2,1,24,0,0,41,69,0,36,128,83,27,57,22,6,6,0,0,12,69,41,90,75,12,102,96,130,15,25,29,210,115,13,89,63,46,101,59,30,8,50,59,47,123,31,0,38,146,2,0,42,125,28,136,2,59,19,0,0,2,22,17,22,20,44,11,51,56,43,0,32,161,63,3,9,103,0,0,98,34,5,0,3,0,0,0,0,0,0,36,22,0,45,127,34,55,11,132,6,0,0,2,9,4,0,0,12,14,0,8,5,74,116,23,184,86,64,60,3,36,33,124,40,81,24,105,16,32,9,0,12,0,0,0,10,25,0,0,13,24,0,1,72,5,2,10,102,32,102,40,8,82,11,0,0,0,10,13,3,6,13,1,0,21,69,12,44,53,150,34,55,2,4,35,0,4,71,2,0,64,74,8,55,162,34,68,92,0,64,2,74,18,69,0,75,24,24,37,0,8,0,6,0,53,0,0,4,64,0,0,32,63,0,16,149,104,13,73,61,45,35,0,0,0,0,24,22,187,39,16,34,22,28,78,0,11,130,24,0,53,137,35,22,58,12,117,89,127,19,46,124,78,107,94,134,153,50,39,23,120,81,9,17,1,38,46,59,46,0,97,127,100,1,56,2,92,33,146,20,63,40,59,85,0,0,99,65,0,2,95,51,30,140,178,110

Secondary structure (DSSP, 8-state):
-EEEEETTTSHHHHHHHHHHHHTT-EEEEE---SS--GGG--TTSEEE---TT-HHHHHHHHHHH--SEEEE------HHHHHH-HHHHHIIIIIIHHHHHHHHHHTT-SEEEEEEESTTTS-S---SSSBPTTSPP---SHHHHHHHHHHHHHHHHHHHH--EEEEEEE-EEE-TT--SSSTTHHHHHHHHHHHHT---EEETTS--EE-EEEHHHHHHHHHHTTTS-TTEEEEES-S--EEHHHHHHHHHHHHT-----EEEPPPTT--SB--B--HHHHHHH-----S-HHHHHHHHHHHHHHH-/--EEEEETTTSHHHHHHHHHHHHTT-EEEEE---SS--GGGS-TTSEEE---TT-HHHHHHHHHHH--SEEEE------HHHHHH-HHHHHIIIIIHHHHHHHHHHHTT-SEEEEEEESHHHH-S---SSSBPTTSPP---SHHHHHHHHHHHHHHHHHHHH--EEEEEEE-EEE-TT--TTSTTHHHHHHHHHHHTT---EEETTS--EE-EEEHHHHHHHHHHTTTS-TTEEEEES-S--EEHHHHHHHHHHHHT--S--EEEPPPTT--SB--B--HHHHHHT-----S-HHHHHHHHHHHHHH-

B-factor: mean 17.3, std 9.28, range [5.01, 70.47]

Foldseek 3Di:
DEEEEEPCLADLNLVLVVVCVVVPYAYEYEYLPPPGDPVSDDPRHHYDNDALLPLVVLLVVCVVGVHQEYEYDWAPAFQVVCQVPVVVRLSRLANSLVSNLVSCLVSVHQEYEYEAAQVQWLDQDDDDAVDEPVRHTDGDTSRNVSRVNSLVVVVVSCVPRVRWYEYEHEWAEDAFRHDLGHSVSVLVQLLLCQLVLHAAEDEDPQQAKTFYAYSVLVSLLRVLVPPWQIPYYFYDTASDIDTSVRSNVLSCVLNVRDDDHDYDYHDPPRRRYHGHDGVVCCVISVGHGDADPNRRSNNRSVNVVVVD/DAEEEEECCQADLNLVLVVVCVVVPYAYEYEALPPPGDPVSHDPRHHYDNDALLPLVVLLVVCVVRVHQEYEYDWAPAFLVVCQVPVVVRLSRLASSLVSNLVSCLVRPHQEYEYEAAQVQFLAADDDDAPDEPVRHTDGDTSRNVSRVVSLVVVVVSCVVRVRWYEYEHEWAEDAFRHDLRHSVSVLVQLLLCQLVLHAAEAEDPQQAKTFYAYSVLVSLLRVLRVPWHTPHYFYDTARDIDTSVRSNVLSCVLNVRDDDHHYDYHDPRRHRYHGHDGVVCCPTSVGHGPADPSRRSNNRSVNSVVD

Radius of gyration: 26.3 Å; Cα contacts (8 Å, |Δi|>4): 1348; chains: 2; bounding box: 65×60×76 Å

Sequence (616 aa):
MNILVTGGAGFIGSHVVDKLIENGYGVIVVDNLSSGKVENLNRNALFYEQSIEDEEMMERIFSLHRPEYVFHLAAQASVAISVREPARDAKTNIIGSLVLLEKSIKYGVKKFIFSSTGGAIYGENVKVFPTPETEIPHPISPYGIAKYSSTEMYLEFFAREYGLKYTVLRYANVYGPRQDPYGEAGVVAIFTERMLRGEEVHIFGDGEYVRDYVYVDDVVRANLLAMEKGDNEVFNIGTGRGTTVNQLFKLLKEITGYDKEPVYKPPRKGDVRKSILDYTKAKEKLGWEPKVSLEEGLKLTVEYFRKTLHMNILVTGGAGFIGSHVVDKLIENGYGVIVVDNLSSGKVENLNRNALFYEQSIEDEEMMERIFSLHRPEYVFHLAAQASVAISVREPARDAKTNIIGSLVLLEKSIKYGVKKFIFSSTGGAIYGENVKVFPTPETEIPHPISPYGIAKYSTEMYLEFFAREYGLKYTVLRYANVYGPRQDPYGEAGVVAIFTERMLRGEEVHIFGDGEYVRDYVYVDDVVRANLLAMEKGDNEVFNIGTGRGTTVNQLFKLLKEITGYDKEPVYKPPRKGDVRKSILDYTKAKEKLGWEPKVSLEEGLKLTVEYFRKT

Organism: Thermotoga maritima (strain ATCC 43589 / DSM 3109 / JCM 10099 / NBRC 100826 / MSB8) (NCBI:txid243274)

Nearest PDB structures (foldseek):
  4zrn-assembly1_A  TM=9.946E-01  e=1.247E-65  Thermotoga maritima MSB8
  7yst-assembly1_B  TM=9.669E-01  e=8.716E-41  Mycobacterium tuberculosis
  2p5u-assembly1_A  TM=9.559E-01  e=5.381E-41  Thermus thermophilus HB8
  6pnl-assembly1_A  TM=9.584E-01  e=2.208E-32  Methanothermobacter thermautotrophicus
  2z95-assembly1_B  TM=8.574E-01  e=1.085E-23  Aquifex aeolicus VF5

InterPro domains:
  IPR001509 NAD-dependent epimerase/dehydratase [PF01370] (3-237)
  IPR036291 NAD(P)-binding domain superfamily [SSF51735] (1-307)